Protein AF-0000000066205276 (afdb_homodimer)

Structure (mmCIF, N/CA/C/O backbone):
data_AF-0000000066205276-model_v1
#
loop_
_entity.id
_entity.type
_entity.pdbx_description
1 polymer 'Phosphoserine aminotransferase'
#
loop_
_atom_site.group_PDB
_atom_site.id
_atom_site.type_symbol
_atom_site.label_atom_id
_atom_site.label_alt_id
_atom_site.label_comp_id
_atom_site.label_asym_id
_atom_site.label_entity_id
_atom_site.label_seq_id
_atom_site.pdbx_PDB_ins_code
_atom_site.Cartn_x
_atom_site.Cartn_y
_atom_site.Cartn_z
_atom_site.occupancy
_atom_site.B_iso_or_equiv
_atom_site.auth_seq_id
_atom_site.auth_comp_id
_atom_site.auth_asym_id
_atom_site.auth_atom_id
_atom_site.pdbx_PDB_model_num
ATOM 1 N N . MET A 1 1 ? 10.164 32.031 -21.672 1 36.59 1 MET A N 1
ATOM 2 C CA . MET A 1 1 ? 10.883 31.281 -20.641 1 36.59 1 MET A CA 1
ATOM 3 C C . MET A 1 1 ? 11.023 32.094 -19.375 1 36.59 1 MET A C 1
ATOM 5 O O . MET A 1 1 ? 11.703 33.125 -19.359 1 36.59 1 MET A O 1
ATOM 9 N N . THR A 1 2 ? 9.969 32.406 -18.641 1 51.09 2 THR A N 1
ATOM 10 C CA . THR A 1 2 ? 9.945 33.438 -17.594 1 51.09 2 THR A CA 1
ATOM 11 C C . THR A 1 2 ? 11.141 33.25 -16.656 1 51.09 2 THR A C 1
ATOM 13 O O . THR A 1 2 ? 11.375 32.188 -16.125 1 51.09 2 THR A O 1
ATOM 16 N N . ASP A 1 3 ? 12.164 33.906 -16.734 1 73.56 3 ASP A N 1
ATOM 17 C CA . ASP A 1 3 ? 13.5 33.875 -16.156 1 73.56 3 ASP A CA 1
ATOM 18 C C . ASP A 1 3 ? 13.445 34.156 -14.648 1 73.56 3 ASP A C 1
ATOM 20 O O . ASP A 1 3 ? 13.141 35.281 -14.227 1 73.56 3 ASP A O 1
ATOM 24 N N . PHE A 1 4 ? 13.141 33.094 -13.82 1 89.44 4 PHE A N 1
ATOM 25 C CA . PHE A 1 4 ? 13.156 33.25 -12.375 1 89.44 4 PHE A CA 1
ATOM 26 C C . PHE A 1 4 ? 14.57 33.562 -11.883 1 89.44 4 PHE A C 1
ATOM 28 O O . PHE A 1 4 ? 15.547 33.094 -12.461 1 89.44 4 PHE A O 1
ATOM 35 N N . PRO A 1 5 ? 14.633 34.469 -10.922 1 94.56 5 PRO A N 1
ATOM 36 C CA . PRO A 1 5 ? 15.961 34.781 -10.367 1 94.56 5 PRO A CA 1
ATOM 37 C C . PRO A 1 5 ? 16.641 33.531 -9.781 1 94.56 5 PRO A C 1
ATOM 39 O O . PRO A 1 5 ? 15.977 32.625 -9.281 1 94.56 5 PRO A O 1
ATOM 42 N N . THR A 1 6 ? 17.969 33.562 -9.859 1 96.25 6 THR A N 1
ATOM 43 C CA . THR A 1 6 ? 18.766 32.562 -9.188 1 96.25 6 THR A CA 1
ATOM 44 C C . THR A 1 6 ? 19.047 32.938 -7.742 1 96.25 6 THR A C 1
ATOM 46 O O . THR A 1 6 ? 19.531 34.031 -7.473 1 96.25 6 THR A O 1
ATOM 49 N N . LEU A 1 7 ? 18.734 32.031 -6.832 1 97.12 7 LEU A N 1
ATOM 50 C CA . LEU A 1 7 ? 18.969 32.312 -5.418 1 97.12 7 LEU A CA 1
ATOM 51 C C . LEU A 1 7 ? 20.453 32.219 -5.094 1 97.12 7 LEU A C 1
ATOM 53 O O . LEU A 1 7 ? 21.172 31.391 -5.645 1 97.12 7 LEU A O 1
ATOM 57 N N . PRO A 1 8 ? 20.891 33.156 -4.191 1 97.06 8 PRO A N 1
ATOM 58 C CA . PRO A 1 8 ? 22.266 32.969 -3.682 1 97.06 8 PRO A CA 1
ATOM 59 C C . PRO A 1 8 ? 22.484 31.609 -3.057 1 97.06 8 PRO A C 1
ATOM 61 O O . PRO A 1 8 ? 21.594 31.062 -2.398 1 97.06 8 PRO A O 1
ATOM 64 N N . SER A 1 9 ? 23.672 31.078 -3.178 1 96.62 9 SER A N 1
ATOM 65 C CA . SER A 1 9 ? 24.016 29.734 -2.744 1 96.62 9 SER A CA 1
ATOM 66 C C . SER A 1 9 ? 23.797 29.562 -1.242 1 96.62 9 SER A C 1
ATOM 68 O O . SER A 1 9 ? 23.469 28.469 -0.773 1 96.62 9 SER A O 1
ATOM 70 N N . GLU A 1 10 ? 23.969 30.625 -0.507 1 96.94 10 GLU A N 1
ATOM 71 C CA . GLU A 1 10 ? 23.875 30.531 0.948 1 96.94 10 GLU A CA 1
ATOM 72 C C . GLU A 1 10 ? 22.453 30.281 1.395 1 96.94 10 GLU A C 1
ATOM 74 O O . GLU A 1 10 ? 22.203 29.875 2.537 1 96.94 10 GLU A O 1
ATOM 79 N N . PHE A 1 11 ? 21.484 30.469 0.483 1 97.12 11 PHE A N 1
ATOM 80 C CA . PHE A 1 11 ? 20.078 30.281 0.833 1 97.12 11 PHE A CA 1
ATOM 81 C C . PHE A 1 11 ? 19.547 28.984 0.261 1 97.12 11 PHE A C 1
ATOM 83 O O . PHE A 1 11 ? 18.359 28.672 0.404 1 97.12 11 PHE A O 1
ATOM 90 N N . ILE A 1 12 ? 20.422 28.219 -0.375 1 97.38 12 ILE A N 1
ATOM 91 C CA . ILE A 1 12 ? 20.016 26.922 -0.912 1 97.38 12 ILE A CA 1
ATOM 92 C C . ILE A 1 12 ? 20.109 25.859 0.179 1 97.38 12 ILE A C 1
ATOM 94 O O . ILE A 1 12 ? 21.188 25.594 0.704 1 97.38 12 ILE A O 1
ATOM 98 N N . PRO A 1 13 ? 18.984 25.234 0.521 1 98.06 13 PRO A N 1
ATOM 99 C CA . PRO A 1 13 ? 19 24.188 1.547 1 98.06 13 PRO A CA 1
ATOM 100 C C . PRO A 1 13 ? 19.828 22.969 1.131 1 98.06 13 PRO A C 1
ATOM 102 O O . PRO A 1 13 ? 20.031 22.734 -0.063 1 98.06 13 PRO A O 1
ATOM 105 N N . GLY A 1 14 ? 20.375 22.25 2.139 1 96.94 14 GLY A N 1
ATOM 106 C CA . GLY A 1 14 ? 21.031 20.984 1.846 1 96.94 14 GLY A CA 1
ATOM 107 C C . GLY A 1 14 ? 20.141 20 1.125 1 96.94 14 GLY A C 1
ATOM 108 O O . GLY A 1 14 ? 20.609 19.234 0.277 1 96.94 14 GLY A O 1
ATOM 109 N N . ASP A 1 15 ? 18.938 19.938 1.437 1 97.12 15 ASP A N 1
ATOM 110 C CA . ASP A 1 15 ? 17.859 19.219 0.779 1 97.12 15 ASP A CA 1
ATOM 111 C C . ASP A 1 15 ? 16.625 20.109 0.599 1 97.12 15 ASP A C 1
ATOM 113 O O . ASP A 1 15 ? 16.094 20.641 1.571 1 97.12 15 ASP A O 1
ATOM 117 N N . GLY A 1 16 ? 16.188 20.312 -0.624 1 97.5 16 GLY A N 1
ATOM 118 C CA . GLY A 1 16 ? 15.188 21.328 -0.957 1 97.5 16 GLY A CA 1
ATOM 119 C C . GLY A 1 16 ? 13.758 20.828 -0.805 1 97.5 16 GLY A C 1
ATOM 120 O O . GLY A 1 16 ? 12.812 21.531 -1.146 1 97.5 16 GLY A O 1
ATOM 121 N N . ARG A 1 17 ? 13.57 19.688 -0.241 1 98 17 ARG A N 1
ATOM 122 C CA . ARG A 1 17 ? 12.234 19.125 -0.116 1 98 17 ARG A CA 1
ATOM 123 C C . ARG A 1 17 ? 11.578 19.562 1.193 1 98 17 ARG A C 1
ATOM 125 O O . ARG A 1 17 ? 12.023 19.172 2.273 1 98 17 ARG A O 1
ATOM 132 N N . PHE A 1 18 ? 10.406 20.234 1.077 1 98.44 18 PHE A N 1
ATOM 133 C CA . PHE A 1 18 ? 9.688 20.75 2.236 1 98.44 18 PHE A CA 1
ATOM 134 C C . PHE A 1 18 ? 8.219 20.359 2.184 1 98.44 18 PHE A C 1
ATOM 136 O O . PHE A 1 18 ? 7.355 21.078 2.684 1 98.44 18 PHE A O 1
ATOM 143 N N . GLY A 1 19 ? 7.91 19.188 1.551 1 97.38 19 GLY A N 1
ATOM 144 C CA . GLY A 1 19 ? 6.539 18.719 1.408 1 97.38 19 GLY A CA 1
ATOM 145 C C . GLY A 1 19 ? 5.918 18.281 2.721 1 97.38 19 GLY A C 1
ATOM 146 O O . GLY A 1 19 ? 6.602 17.719 3.58 1 97.38 19 GLY A O 1
ATOM 147 N N . CYS A 1 20 ? 4.582 18.438 2.852 1 97.12 20 CYS A N 1
ATOM 148 C CA . CYS A 1 20 ? 3.846 18.125 4.07 1 97.12 20 CYS A CA 1
ATOM 149 C C . CYS A 1 20 ? 3.289 16.703 4.012 1 97.12 20 CYS A C 1
ATOM 151 O O . CYS A 1 20 ? 2.338 16.375 4.723 1 97.12 20 CYS A O 1
ATOM 153 N N . GLY A 1 21 ? 3.828 15.828 3.107 1 91.81 21 GLY A N 1
ATOM 154 C CA . GLY A 1 21 ? 3.432 14.438 2.967 1 91.81 21 GLY A CA 1
ATOM 155 C C . GLY A 1 21 ? 3.033 14.07 1.549 1 91.81 21 GLY A C 1
ATOM 156 O O . GLY A 1 21 ? 1.915 14.367 1.118 1 91.81 21 GLY A O 1
ATOM 157 N N . PRO A 1 22 ? 3.963 13.273 0.856 1 95.75 22 PRO A N 1
ATOM 158 C CA . PRO A 1 22 ? 5.199 12.672 1.363 1 95.75 22 PRO A CA 1
ATOM 159 C C . PRO A 1 22 ? 6.262 13.719 1.711 1 95.75 22 PRO A C 1
ATOM 161 O O . PRO A 1 22 ? 6.281 14.805 1.122 1 95.75 22 PRO A O 1
ATOM 164 N N . SER A 1 23 ? 7.059 13.414 2.721 1 97.19 23 SER A N 1
ATOM 165 C CA . SER A 1 23 ? 8.109 14.32 3.172 1 97.19 23 SER A CA 1
ATOM 166 C C . SER A 1 23 ? 9.492 13.82 2.748 1 97.19 23 SER A C 1
ATOM 168 O O . SER A 1 23 ? 9.617 12.719 2.211 1 97.19 23 SER A O 1
ATOM 170 N N . LYS A 1 24 ? 10.469 14.656 2.984 1 97.31 24 LYS A N 1
ATOM 171 C CA . LYS A 1 24 ? 11.859 14.336 2.682 1 97.31 24 LYS A CA 1
ATOM 172 C C . LYS A 1 24 ? 12.25 12.977 3.258 1 97.31 24 LYS A C 1
ATOM 174 O O . LYS A 1 24 ? 11.984 12.695 4.43 1 97.31 24 LYS A O 1
ATOM 179 N N . VAL A 1 25 ? 12.805 12.109 2.412 1 98.5 25 VAL A N 1
ATOM 180 C CA . VAL A 1 25 ? 13.344 10.812 2.807 1 98.5 25 VAL A CA 1
ATOM 181 C C . VAL A 1 25 ? 14.867 10.906 2.936 1 98.5 25 VAL A C 1
ATOM 183 O O . VAL A 1 25 ? 15.539 11.43 2.047 1 98.5 25 VAL A O 1
ATOM 186 N N . ARG A 1 26 ? 15.406 10.445 4.027 1 98.31 26 ARG A N 1
ATOM 187 C CA . ARG A 1 26 ? 16.844 10.516 4.258 1 98.31 26 ARG A CA 1
ATOM 188 C C . ARG A 1 26 ? 17.594 9.57 3.324 1 98.31 26 ARG A C 1
ATOM 190 O O . ARG A 1 26 ? 17.078 8.516 2.947 1 98.31 26 ARG A O 1
ATOM 197 N N . PRO A 1 27 ? 18.828 9.977 2.961 1 98.12 27 PRO A N 1
ATOM 198 C CA . PRO A 1 27 ? 19.625 9.07 2.125 1 98.12 27 PRO A CA 1
ATOM 199 C C . PRO A 1 27 ? 19.812 7.699 2.766 1 98.12 27 PRO A C 1
ATOM 201 O O . PRO A 1 27 ? 19.906 6.691 2.061 1 98.12 27 PRO A O 1
ATOM 204 N N . GLU A 1 28 ? 19.906 7.68 4.125 1 98.69 28 GLU A N 1
ATOM 205 C CA . GLU A 1 28 ? 20.125 6.43 4.848 1 98.69 28 GLU A CA 1
ATOM 206 C C . GLU A 1 28 ? 18.938 5.484 4.688 1 98.69 28 GLU A C 1
ATOM 208 O O . GLU A 1 28 ? 19.094 4.262 4.703 1 98.69 2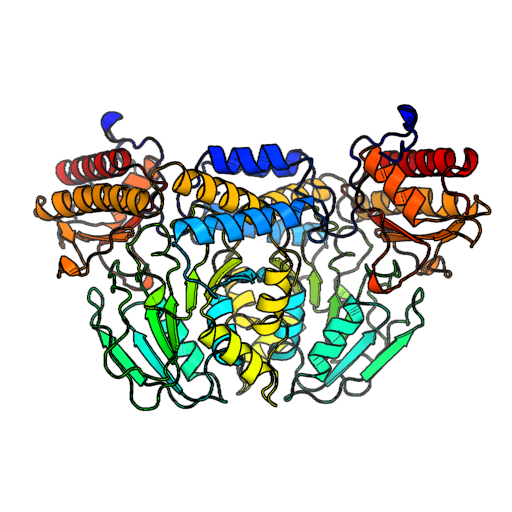8 GLU A O 1
ATOM 213 N N . GLN A 1 29 ? 17.75 5.988 4.547 1 98.81 29 GLN A N 1
ATOM 214 C CA . GLN A 1 29 ? 16.562 5.156 4.324 1 98.81 29 GLN A CA 1
ATOM 215 C C . GLN A 1 29 ? 16.578 4.535 2.932 1 98.81 29 GLN A C 1
ATOM 217 O O . GLN A 1 29 ? 16.125 3.404 2.744 1 98.81 29 GLN A O 1
ATOM 222 N N . ILE A 1 30 ? 17.078 5.309 1.901 1 98.81 30 ILE A N 1
ATOM 223 C CA . ILE A 1 30 ? 17.25 4.766 0.56 1 98.81 30 ILE A CA 1
ATOM 224 C C . ILE A 1 30 ? 18.312 3.672 0.588 1 98.81 30 ILE A C 1
ATOM 226 O O . ILE A 1 30 ? 18.156 2.619 -0.032 1 98.81 30 ILE A O 1
ATOM 230 N N . GLN A 1 31 ? 19.375 3.928 1.34 1 98.81 31 GLN A N 1
ATOM 231 C CA . GLN A 1 31 ? 20.438 2.926 1.481 1 98.81 31 GLN A CA 1
ATOM 232 C C . GLN A 1 31 ? 19.891 1.65 2.123 1 98.81 31 GLN A C 1
ATOM 234 O O . GLN A 1 31 ? 20.344 0.549 1.8 1 98.81 31 GLN A O 1
ATOM 239 N N . ALA A 1 32 ? 18.969 1.781 3.037 1 98.88 32 ALA A N 1
ATOM 240 C CA . ALA A 1 32 ? 18.344 0.613 3.66 1 98.88 32 ALA A CA 1
ATOM 241 C C . ALA A 1 32 ? 17.672 -0.274 2.617 1 98.88 32 ALA A C 1
ATOM 243 O O . ALA A 1 32 ? 17.703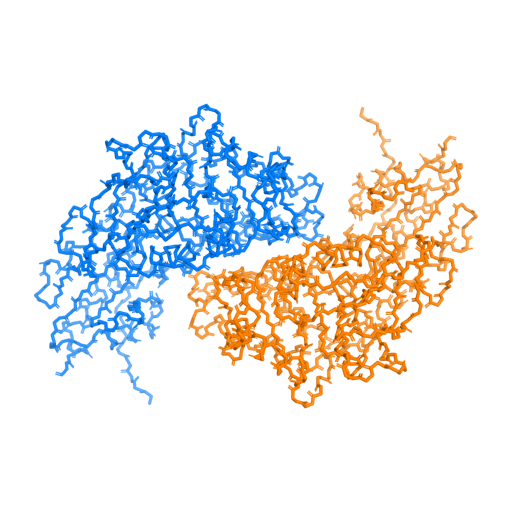 -1.502 2.732 1 98.88 32 ALA A O 1
ATOM 244 N N . ILE A 1 33 ? 17.062 0.339 1.602 1 98.81 33 ILE A N 1
ATOM 245 C CA . ILE A 1 33 ? 16.469 -0.414 0.507 1 98.81 33 ILE A CA 1
ATOM 246 C C . ILE A 1 33 ? 17.547 -1.158 -0.267 1 98.81 33 ILE A C 1
ATOM 248 O O . ILE A 1 33 ? 17.406 -2.348 -0.558 1 98.81 33 ILE A O 1
ATOM 252 N N . VAL A 1 34 ? 18.641 -0.46 -0.574 1 98.75 34 VAL A N 1
ATOM 253 C CA . VAL A 1 34 ? 19.734 -1.057 -1.315 1 98.75 34 VAL A CA 1
ATOM 254 C C . VAL A 1 34 ? 20.328 -2.225 -0.523 1 98.75 34 VAL A C 1
ATOM 256 O O . VAL A 1 34 ? 20.547 -3.307 -1.073 1 98.75 34 VAL A O 1
ATOM 259 N N . ASP A 1 35 ? 20.484 -2.018 0.792 1 98.5 35 ASP A N 1
ATOM 260 C CA . ASP A 1 35 ? 21.062 -3.037 1.659 1 98.5 35 ASP A CA 1
ATOM 261 C C . ASP A 1 35 ? 20.156 -4.266 1.746 1 98.5 35 ASP A C 1
ATOM 263 O O . ASP A 1 35 ? 20.641 -5.391 1.894 1 98.5 35 ASP A O 1
ATOM 267 N N . GLY A 1 36 ? 18.875 -4.062 1.726 1 98 36 GLY A N 1
ATOM 268 C CA . GLY A 1 36 ? 17.922 -5.152 1.829 1 98 36 GLY A CA 1
ATOM 269 C C . GLY A 1 36 ? 17.531 -5.727 0.482 1 98 36 GLY A C 1
ATOM 270 O O . GLY A 1 36 ? 16.656 -6.605 0.405 1 98 36 GLY A O 1
ATOM 271 N N . SER A 1 37 ? 18.109 -5.273 -0.639 1 96.94 37 SER A N 1
ATOM 272 C CA . SER A 1 37 ? 17.656 -5.562 -1.996 1 96.94 37 SER A CA 1
ATOM 273 C C . SER A 1 37 ? 17.875 -7.031 -2.348 1 96.94 37 SER A C 1
ATOM 275 O O . SER A 1 37 ? 17.156 -7.59 -3.184 1 96.94 37 SER A O 1
ATOM 277 N N . ALA A 1 38 ? 18.797 -7.742 -1.667 1 91.12 38 ALA A N 1
ATOM 278 C CA . ALA A 1 38 ? 19.125 -9.117 -2.049 1 91.12 38 ALA A CA 1
ATOM 279 C C . ALA A 1 38 ? 18.562 -10.109 -1.045 1 91.12 38 ALA A C 1
ATOM 281 O O . ALA A 1 38 ? 18.422 -11.305 -1.348 1 91.12 38 ALA A O 1
ATOM 282 N N . SER A 1 39 ? 18.156 -9.602 0.123 1 93.12 39 SER A N 1
ATOM 283 C CA . SER A 1 39 ? 17.812 -10.547 1.18 1 93.12 39 SER A CA 1
ATOM 284 C C . SER A 1 39 ? 16.391 -10.328 1.686 1 93.12 39 SER A C 1
ATOM 286 O O . SER A 1 39 ? 15.828 -11.195 2.354 1 93.12 39 SER A O 1
ATOM 288 N N . VAL A 1 40 ? 15.82 -9.195 1.401 1 97.5 40 VAL A N 1
ATOM 289 C CA . VAL A 1 40 ? 14.508 -8.875 1.953 1 97.5 40 VAL A CA 1
ATOM 290 C C . VAL A 1 40 ? 13.523 -8.594 0.819 1 97.5 40 VAL A C 1
ATOM 292 O O . VAL A 1 40 ? 12.539 -9.312 0.655 1 97.5 40 VAL A O 1
ATOM 295 N N . ILE A 1 41 ? 13.867 -7.641 -0.056 1 97.81 41 ILE A N 1
ATOM 296 C CA . ILE A 1 41 ? 12.992 -7.289 -1.171 1 97.81 41 ILE A CA 1
ATOM 297 C C . ILE A 1 41 ? 12.914 -8.461 -2.15 1 97.81 41 ILE A C 1
ATOM 299 O O . ILE A 1 41 ? 13.938 -9.062 -2.488 1 97.81 41 ILE A O 1
ATOM 303 N N . GLY A 1 42 ? 11.695 -8.797 -2.561 1 95.88 42 GLY A N 1
ATOM 304 C CA . GLY A 1 42 ? 11.523 -9.867 -3.523 1 95.88 42 GLY A CA 1
ATOM 305 C C . GLY A 1 42 ? 11.438 -11.242 -2.879 1 95.88 42 GLY A C 1
ATOM 306 O O . GLY A 1 42 ? 11.477 -12.258 -3.57 1 95.88 42 GLY A O 1
ATOM 307 N N . THR A 1 43 ? 11.398 -11.289 -1.548 1 95.38 43 THR A N 1
ATOM 308 C CA . THR A 1 43 ? 11.195 -12.539 -0.823 1 95.38 43 THR A CA 1
ATOM 309 C C . THR A 1 43 ? 9.812 -12.57 -0.178 1 95.38 43 THR A C 1
ATOM 311 O O . THR A 1 43 ? 9.109 -11.562 -0.16 1 95.38 43 THR A O 1
ATOM 314 N N . SER A 1 44 ? 9.477 -13.719 0.317 1 94.44 44 SER A N 1
ATOM 315 C CA . SER A 1 44 ? 8.148 -13.898 0.905 1 94.44 44 SER A CA 1
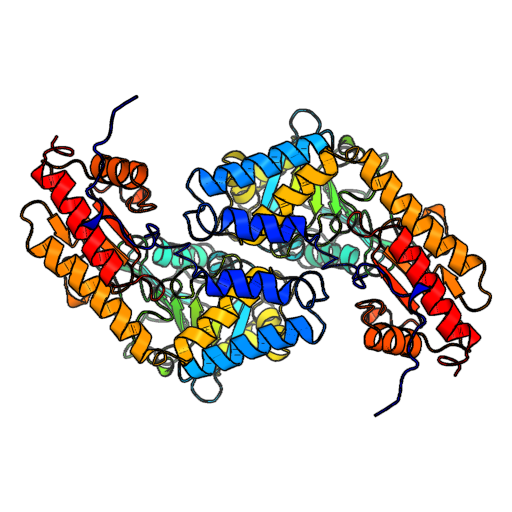ATOM 316 C C . SER A 1 44 ? 7.984 -13.055 2.164 1 94.44 44 SER A C 1
ATOM 318 O O . SER A 1 44 ? 8.82 -13.102 3.068 1 94.44 44 SER A O 1
ATOM 320 N N . HIS A 1 45 ? 6.828 -12.352 2.264 1 93.88 45 HIS A N 1
ATOM 321 C CA . HIS A 1 45 ? 6.527 -11.555 3.449 1 93.88 45 HIS A CA 1
ATOM 322 C C . HIS A 1 45 ? 6.047 -12.438 4.598 1 93.88 45 HIS A C 1
ATOM 324 O O . HIS A 1 45 ? 5.781 -11.945 5.695 1 93.88 45 HIS A O 1
ATOM 330 N N . ARG A 1 46 ? 5.992 -13.781 4.32 1 94.25 46 ARG A N 1
ATOM 331 C CA . ARG A 1 46 ? 5.605 -14.75 5.34 1 94.25 46 ARG A CA 1
ATOM 332 C C . ARG A 1 46 ? 6.832 -15.43 5.945 1 94.25 46 ARG A C 1
ATOM 334 O O . ARG A 1 46 ? 6.703 -16.328 6.77 1 94.25 46 ARG A O 1
ATOM 341 N N . GLN A 1 47 ? 7.945 -15.055 5.5 1 93.69 47 GLN A N 1
ATOM 342 C CA . GLN A 1 47 ? 9.195 -15.656 5.965 1 93.69 47 GLN A CA 1
ATOM 343 C C . GLN A 1 47 ? 9.961 -14.695 6.867 1 93.69 47 GLN A C 1
ATOM 345 O O . GLN A 1 47 ? 9.68 -13.492 6.891 1 93.69 47 GLN A O 1
ATOM 350 N N . PRO A 1 48 ? 10.93 -15.18 7.59 1 94.88 48 PRO A N 1
ATOM 351 C CA . PRO A 1 48 ? 11.578 -14.422 8.656 1 94.88 48 PRO A CA 1
ATOM 352 C C . PRO A 1 48 ? 12.164 -13.102 8.172 1 94.88 48 PRO A C 1
ATOM 354 O O . PRO A 1 48 ? 12.109 -12.094 8.883 1 94.88 48 PRO A O 1
ATOM 357 N N . ALA A 1 49 ? 12.664 -13.062 7 1 95.38 49 ALA A N 1
ATOM 358 C CA . ALA A 1 49 ? 13.344 -11.852 6.547 1 95.38 49 ALA A CA 1
ATOM 359 C C . ALA A 1 49 ? 12.414 -10.641 6.633 1 95.38 49 ALA A C 1
ATOM 361 O O . ALA A 1 49 ? 12.781 -9.609 7.207 1 95.38 49 ALA A O 1
ATOM 362 N N . VAL A 1 50 ? 11.234 -10.727 6.102 1 97.81 50 VAL A N 1
ATOM 363 C CA . VAL A 1 50 ? 10.297 -9.609 6.125 1 97.81 50 VAL A CA 1
ATOM 364 C C . VAL A 1 50 ? 9.609 -9.539 7.488 1 97.81 50 VAL A C 1
ATOM 366 O O . VAL A 1 50 ? 9.406 -8.453 8.031 1 97.81 50 VAL A O 1
ATOM 369 N N . LYS A 1 51 ? 9.273 -10.695 8.102 1 98.38 51 LYS A N 1
ATOM 370 C CA . LYS A 1 51 ? 8.656 -10.719 9.422 1 98.38 51 LYS A CA 1
ATOM 371 C C . LYS A 1 51 ? 9.531 -10 10.453 1 98.38 51 LYS A C 1
ATOM 373 O O . LYS A 1 51 ? 9.023 -9.297 11.32 1 98.38 51 LYS A O 1
ATOM 378 N N . ASN A 1 52 ? 10.844 -10.227 10.312 1 98.62 52 ASN A N 1
ATOM 379 C CA . ASN A 1 52 ? 11.766 -9.594 11.25 1 98.62 52 ASN A CA 1
ATOM 380 C C . ASN A 1 52 ? 11.75 -8.078 11.117 1 98.62 52 ASN A C 1
ATOM 382 O O . ASN A 1 52 ? 11.922 -7.355 12.102 1 98.62 52 ASN A O 1
ATOM 386 N N . VAL A 1 53 ? 11.555 -7.578 9.898 1 98.81 53 VAL A N 1
ATOM 387 C CA . VAL A 1 53 ? 11.461 -6.141 9.68 1 98.81 53 VAL A CA 1
ATOM 388 C C . VAL A 1 53 ? 10.203 -5.598 10.352 1 98.81 53 VAL A C 1
ATOM 390 O O . VAL A 1 53 ? 10.25 -4.582 11.047 1 98.81 53 VAL A O 1
ATOM 393 N N . VAL A 1 54 ? 9.07 -6.27 10.195 1 98.88 54 VAL A N 1
ATOM 394 C CA . VAL A 1 54 ? 7.812 -5.859 10.812 1 98.88 54 VAL A CA 1
ATOM 395 C C . VAL A 1 54 ? 7.949 -5.887 12.328 1 98.88 54 VAL A C 1
ATOM 397 O O . VAL A 1 54 ? 7.527 -4.949 13.016 1 98.88 54 VAL A O 1
ATOM 400 N N . GLY A 1 55 ? 8.531 -6.973 12.836 1 98.94 55 GLY A N 1
ATOM 401 C CA . GLY A 1 55 ? 8.773 -7.059 14.266 1 98.94 55 GLY A CA 1
ATOM 402 C C . GLY A 1 55 ? 9.625 -5.918 14.797 1 98.94 55 GLY A C 1
ATOM 403 O O . GLY A 1 55 ? 9.312 -5.34 15.836 1 98.94 55 GLY A O 1
ATOM 404 N N . SER A 1 56 ? 10.68 -5.633 14.062 1 98.88 56 SER A N 1
ATOM 405 C CA . SER A 1 56 ? 11.562 -4.535 14.43 1 98.88 56 SER A CA 1
ATOM 406 C C . SER A 1 56 ? 10.812 -3.207 14.469 1 98.88 56 SER A C 1
ATOM 408 O O . SER A 1 56 ? 11.023 -2.4 15.383 1 98.88 56 SER A O 1
ATOM 410 N N . ILE A 1 57 ? 9.969 -2.959 13.523 1 98.94 57 ILE A N 1
ATOM 411 C CA . ILE A 1 57 ? 9.172 -1.737 13.461 1 98.94 57 ILE A CA 1
ATOM 412 C C . ILE A 1 57 ? 8.25 -1.663 14.68 1 98.94 57 ILE A C 1
ATOM 414 O O . ILE A 1 57 ? 8.172 -0.628 15.344 1 98.94 57 ILE A O 1
ATOM 418 N N . ARG A 1 58 ? 7.551 -2.752 14.977 1 98.94 58 ARG A N 1
ATOM 419 C CA . ARG A 1 58 ? 6.629 -2.773 16.109 1 98.94 58 ARG A CA 1
ATOM 420 C C . ARG A 1 58 ? 7.367 -2.508 17.422 1 98.94 58 ARG A C 1
ATOM 422 O O . ARG A 1 58 ? 6.91 -1.714 18.234 1 98.94 58 ARG A O 1
ATOM 429 N N . GLU A 1 59 ? 8.484 -3.121 17.609 1 98.88 59 GLU A N 1
ATOM 430 C CA . GLU A 1 59 ? 9.289 -2.918 18.812 1 98.88 59 GLU A CA 1
ATOM 431 C C . GLU A 1 59 ? 9.812 -1.486 18.891 1 98.88 59 GLU A C 1
ATOM 433 O O . GLU A 1 59 ? 9.75 -0.853 19.953 1 98.88 59 GLU A O 1
ATOM 438 N N . GLY A 1 60 ? 10.352 -1.044 17.797 1 98.94 60 GLY A N 1
ATOM 439 C CA . GLY A 1 60 ? 10.891 0.306 17.75 1 98.94 60 GLY A CA 1
ATOM 440 C C . GLY A 1 60 ? 9.852 1.373 18.047 1 98.94 60 GLY A C 1
ATOM 441 O O . GLY A 1 60 ? 10.133 2.344 18.75 1 98.94 60 GLY A O 1
ATOM 442 N N . LEU A 1 61 ? 8.695 1.249 17.453 1 98.94 61 LEU A N 1
ATOM 443 C CA . LEU A 1 61 ? 7.621 2.201 17.703 1 98.94 61 LEU A CA 1
ATOM 444 C C . LEU A 1 61 ? 7.145 2.117 19.141 1 98.94 61 LEU A C 1
ATOM 446 O O . LEU A 1 61 ? 6.754 3.129 19.734 1 98.94 61 LEU A O 1
ATOM 450 N N . SER A 1 62 ? 7.098 0.885 19.688 1 98.88 62 SER A N 1
ATOM 451 C CA . SER A 1 62 ? 6.766 0.729 21.094 1 98.88 62 SER A CA 1
ATOM 452 C C . SER A 1 62 ? 7.723 1.521 21.984 1 98.88 62 SER A C 1
ATOM 454 O O . SER A 1 62 ? 7.301 2.17 22.938 1 98.88 62 SER A O 1
ATOM 456 N N . ASP A 1 63 ? 8.961 1.442 21.656 1 98.81 63 ASP A N 1
ATOM 457 C CA . ASP A 1 63 ? 9.969 2.197 22.391 1 98.81 63 ASP A CA 1
ATOM 458 C C . ASP A 1 63 ? 9.789 3.699 22.188 1 98.81 63 ASP A C 1
ATOM 460 O O . ASP A 1 63 ? 9.797 4.469 23.156 1 98.81 63 ASP A O 1
ATOM 464 N N . LEU A 1 64 ? 9.594 4.113 20.953 1 98.94 64 LEU A N 1
ATOM 465 C CA . LEU A 1 64 ? 9.5 5.527 20.609 1 98.94 64 LEU A CA 1
ATOM 466 C C . LEU A 1 64 ? 8.367 6.203 21.359 1 98.94 64 LEU A C 1
ATOM 468 O O . LEU A 1 64 ? 8.516 7.328 21.844 1 98.94 64 LEU A O 1
ATOM 472 N N . PHE A 1 65 ? 7.203 5.496 21.484 1 98.88 65 PHE A N 1
ATOM 473 C CA . PHE A 1 65 ? 6 6.094 22.062 1 98.88 65 PHE A CA 1
ATOM 474 C C . PHE A 1 65 ? 5.844 5.695 23.531 1 98.88 65 PHE A C 1
ATOM 476 O O . PHE A 1 65 ? 4.824 6 24.156 1 98.88 65 PHE A O 1
ATOM 483 N N . SER A 1 66 ? 6.863 5.004 24.109 1 98.44 66 SER A N 1
ATOM 484 C CA . SER A 1 66 ? 6.719 4.484 25.453 1 98.44 66 SER A CA 1
ATOM 485 C C . SER A 1 66 ? 5.348 3.846 25.656 1 98.44 66 SER A C 1
ATOM 487 O O . SER A 1 66 ? 4.613 4.219 26.578 1 98.44 66 SER A O 1
ATOM 489 N N . LEU A 1 67 ? 5.16 2.902 24.828 1 98.38 67 LEU A N 1
ATOM 490 C CA . LEU A 1 67 ? 3.838 2.285 24.781 1 98.38 67 LEU A CA 1
ATOM 491 C C . LEU A 1 67 ? 3.467 1.693 26.141 1 98.38 67 LEU A C 1
ATOM 493 O O . LEU A 1 67 ? 4.262 0.969 26.75 1 98.38 67 LEU A O 1
ATOM 497 N N . PRO A 1 68 ? 2.281 1.994 26.688 1 98.19 68 PRO A N 1
ATOM 498 C CA . PRO A 1 68 ? 1.842 1.41 27.953 1 98.19 68 PRO A CA 1
ATOM 499 C C . PRO A 1 68 ? 1.631 -0.099 27.859 1 98.19 68 PRO A C 1
ATOM 501 O O . PRO A 1 68 ? 1.474 -0.643 26.766 1 98.19 68 PRO A O 1
ATOM 504 N N . GLU A 1 69 ? 1.593 -0.746 29.016 1 97.81 69 GLU A N 1
ATOM 505 C CA . GLU A 1 69 ? 1.327 -2.182 29.062 1 97.81 69 GLU A CA 1
ATOM 506 C C . GLU A 1 69 ? -0.011 -2.518 28.406 1 97.81 69 GLU A C 1
ATOM 508 O O . GLU A 1 69 ? -1.004 -1.818 28.625 1 97.81 69 GLU A O 1
ATOM 513 N N . GLY A 1 70 ? -0.008 -3.5 27.625 1 98.44 70 GLY A N 1
ATOM 514 C CA . GLY A 1 70 ? -1.228 -3.986 27 1 98.44 70 GLY A CA 1
ATOM 515 C C . GLY A 1 70 ? -1.486 -3.369 25.641 1 98.44 70 GLY A C 1
ATOM 516 O O . GLY A 1 70 ? -2.27 -3.902 24.859 1 98.44 70 GLY A O 1
ATOM 517 N N . TYR A 1 71 ? -0.86 -2.191 25.438 1 98.81 71 TYR A N 1
ATOM 518 C CA . TYR A 1 71 ? -0.994 -1.599 24.109 1 98.81 71 TYR A CA 1
ATOM 519 C C . TYR A 1 71 ? -0.245 -2.42 23.062 1 98.81 71 TYR A C 1
ATOM 521 O O . TYR A 1 71 ? 0.765 -3.057 23.375 1 98.81 71 TYR A O 1
ATOM 529 N N . GLU A 1 72 ? -0.74 -2.443 21.797 1 98.88 72 GLU A N 1
ATOM 530 C CA . GLU A 1 72 ? -0.098 -3.123 20.672 1 98.88 72 GLU A CA 1
ATOM 531 C C . GLU A 1 72 ? 0.05 -2.189 19.469 1 98.88 72 GLU A C 1
ATOM 533 O O . GLU A 1 72 ? -0.784 -1.309 19.266 1 98.88 72 GLU A O 1
ATOM 538 N N . ILE A 1 73 ? 1.142 -2.322 18.781 1 98.94 73 ILE A N 1
ATOM 539 C CA . ILE A 1 73 ? 1.285 -1.683 17.469 1 98.94 73 ILE A CA 1
ATOM 540 C C . ILE A 1 73 ? 0.682 -2.574 16.391 1 98.94 73 ILE A C 1
ATOM 542 O O . ILE A 1 73 ? 1.15 -3.691 16.172 1 98.94 73 ILE A O 1
ATOM 546 N N . ILE A 1 74 ? -0.341 -2.078 15.711 1 98.94 74 ILE A N 1
ATOM 547 C CA . ILE A 1 74 ? -1.031 -2.791 14.641 1 98.94 74 ILE A CA 1
ATOM 548 C C . ILE A 1 74 ? -0.789 -2.082 13.312 1 98.94 74 ILE A C 1
ATOM 550 O O . ILE A 1 74 ? -0.753 -0.85 13.258 1 98.94 74 ILE A O 1
ATOM 554 N N . LEU A 1 75 ? -0.539 -2.824 12.266 1 98.88 75 LEU A N 1
ATOM 555 C CA . LEU A 1 75 ? -0.342 -2.188 10.969 1 98.88 75 LEU A CA 1
ATOM 556 C C . LEU A 1 75 ? -1.089 -2.941 9.875 1 98.88 75 LEU A C 1
ATOM 558 O O . LEU A 1 75 ? -1.34 -4.141 10 1 98.88 75 LEU A O 1
ATOM 562 N N . SER A 1 76 ? -1.458 -2.27 8.852 1 98.75 76 SER A N 1
ATOM 563 C CA . SER A 1 76 ? -2.104 -2.834 7.676 1 98.75 76 SER A CA 1
ATOM 564 C C . SER A 1 76 ? -1.932 -1.924 6.461 1 98.75 76 SER A C 1
ATOM 566 O O . SER A 1 76 ? -1.173 -0.953 6.512 1 98.75 76 SER A O 1
ATOM 568 N N . LEU A 1 77 ? -2.537 -2.258 5.332 1 98.75 77 LEU A N 1
ATOM 569 C CA . LEU A 1 77 ? -2.332 -1.581 4.059 1 98.75 77 LEU A CA 1
ATOM 570 C C . LEU A 1 77 ? -3.426 -0.55 3.807 1 98.75 77 LEU A C 1
ATOM 572 O O . LEU A 1 77 ? -4.469 -0.574 4.465 1 98.75 77 LEU A O 1
ATOM 576 N N . GLY A 1 78 ? -3.133 0.389 2.9 1 98.5 78 GLY A N 1
ATOM 577 C CA . GLY A 1 78 ? -4.168 1.272 2.383 1 98.5 78 GLY A CA 1
ATOM 578 C C . GLY A 1 78 ? -4.031 2.701 2.873 1 98.5 78 GLY A C 1
ATOM 579 O O . GLY A 1 78 ? -4.676 3.609 2.342 1 98.5 78 GLY A O 1
ATOM 580 N N . GLY A 1 79 ? -3.182 2.914 3.926 1 98.38 79 GLY A N 1
ATOM 581 C CA . GLY A 1 79 ? -3.02 4.258 4.461 1 98.38 79 GLY A CA 1
ATOM 582 C C . GLY A 1 79 ? -4.137 4.664 5.398 1 98.38 79 GLY A C 1
ATOM 583 O O . GLY A 1 79 ? -5.082 3.902 5.617 1 98.38 79 GLY A O 1
ATOM 584 N N . ALA A 1 80 ? -4.016 5.859 5.922 1 97.75 80 ALA A N 1
ATOM 585 C CA . ALA A 1 80 ? -5.008 6.359 6.871 1 97.75 80 ALA A CA 1
ATOM 586 C C . ALA A 1 80 ? -6.391 6.434 6.227 1 97.75 80 ALA A C 1
ATOM 588 O O . ALA A 1 80 ? -7.406 6.242 6.902 1 97.75 80 ALA A O 1
ATOM 589 N N . THR A 1 81 ? -6.43 6.668 4.93 1 97.56 81 THR A N 1
ATOM 590 C CA . THR A 1 81 ? -7.699 6.695 4.215 1 97.56 81 THR A CA 1
ATOM 591 C C . THR A 1 81 ? -8.438 5.367 4.371 1 97.56 81 THR A C 1
ATOM 593 O O . THR A 1 81 ? -9.648 5.344 4.598 1 97.56 81 THR A O 1
ATOM 596 N N . ALA A 1 82 ? -7.727 4.242 4.246 1 98.75 82 ALA A N 1
ATOM 597 C CA . ALA A 1 82 ? -8.32 2.93 4.48 1 98.75 82 ALA A CA 1
ATOM 598 C C . ALA A 1 82 ? -8.711 2.758 5.949 1 98.75 82 ALA A C 1
ATOM 600 O O . ALA A 1 82 ? -9.727 2.137 6.258 1 98.75 82 ALA A O 1
ATOM 601 N N . PHE A 1 83 ? -7.926 3.314 6.859 1 98.81 83 PHE A N 1
ATOM 602 C CA . PHE A 1 83 ? -8.18 3.145 8.281 1 98.81 83 PHE A CA 1
ATOM 603 C C . PHE A 1 83 ? -9.508 3.789 8.68 1 98.81 83 PHE A C 1
ATOM 605 O O . PHE A 1 83 ? -10.227 3.268 9.523 1 98.81 83 PHE A O 1
ATOM 612 N N . TRP A 1 84 ? -9.828 4.969 8.109 1 98.88 84 TRP A N 1
ATOM 613 C CA . TRP A 1 84 ? -11.086 5.629 8.43 1 98.88 84 TRP A CA 1
ATOM 614 C C . TRP A 1 84 ? -12.273 4.715 8.133 1 98.88 84 TRP A C 1
ATOM 616 O O . TRP A 1 84 ? -13.18 4.582 8.953 1 98.88 84 TRP A O 1
ATOM 626 N N . ASP A 1 85 ? -12.242 4.062 7 1 98.81 85 ASP A N 1
ATOM 627 C CA . ASP A 1 85 ? -13.297 3.109 6.672 1 98.81 85 ASP A CA 1
ATOM 628 C C . ASP A 1 85 ? -13.266 1.906 7.613 1 98.81 85 ASP A C 1
ATOM 630 O O . ASP A 1 85 ? -14.305 1.448 8.086 1 98.81 85 ASP A O 1
ATOM 634 N N . ALA A 1 86 ? -12.062 1.378 7.863 1 98.88 86 ALA A N 1
ATOM 635 C CA . ALA A 1 86 ? -11.93 0.244 8.773 1 98.88 86 ALA A CA 1
ATOM 636 C C . ALA A 1 86 ? -12.508 0.571 10.148 1 98.88 86 ALA A C 1
ATOM 638 O O . ALA A 1 86 ? -13.156 -0.271 10.773 1 98.88 86 ALA A O 1
ATOM 639 N N . ALA A 1 87 ? -12.281 1.802 10.602 1 98.94 87 ALA A N 1
ATOM 640 C CA . ALA A 1 87 ? -12.75 2.23 11.914 1 98.94 87 ALA A CA 1
ATOM 641 C C . ALA A 1 87 ? -14.273 2.314 11.953 1 98.94 87 ALA A C 1
ATOM 643 O O . ALA A 1 87 ? -14.891 2.025 12.984 1 98.94 87 ALA A O 1
ATOM 644 N N . THR A 1 88 ? -14.906 2.729 10.852 1 98.81 88 THR A N 1
ATOM 645 C CA . THR A 1 88 ? -16.359 2.773 10.812 1 98.81 88 THR A CA 1
ATOM 646 C C . THR A 1 88 ? -16.953 1.374 10.953 1 98.81 88 THR A C 1
ATOM 648 O O . THR A 1 88 ? -17.984 1.188 11.609 1 98.81 88 THR A O 1
ATOM 651 N N . PHE A 1 89 ? -16.266 0.364 10.422 1 98.81 89 PHE A N 1
ATOM 652 C CA . PHE A 1 89 ? -16.766 -1.006 10.438 1 98.81 89 PHE A CA 1
ATOM 653 C C . PHE A 1 89 ? -16.391 -1.706 11.742 1 98.81 89 PHE A C 1
ATOM 655 O O . PHE A 1 89 ? -17.125 -2.586 12.203 1 98.81 89 PHE A O 1
ATOM 662 N N . GLY A 1 90 ? -15.258 -1.301 12.273 1 98.88 90 GLY A N 1
ATOM 663 C CA . GLY A 1 90 ? -14.727 -2.234 13.25 1 98.88 90 GLY A CA 1
ATOM 664 C C . GLY A 1 90 ? -14.367 -1.577 14.57 1 98.88 90 GLY A C 1
ATOM 665 O O . GLY A 1 90 ? -13.945 -2.252 15.508 1 98.88 90 GLY A O 1
ATOM 666 N N . LEU A 1 91 ? -14.539 -0.257 14.727 1 98.94 91 LEU A N 1
ATOM 667 C CA . LEU A 1 91 ? -14.156 0.434 15.953 1 98.94 91 LEU A CA 1
ATOM 668 C C . LEU A 1 91 ? -15.367 1.128 16.578 1 98.94 91 LEU A C 1
ATOM 670 O O . LEU A 1 91 ? -15.555 1.073 17.797 1 98.94 91 LEU A O 1
ATOM 674 N N . ILE A 1 92 ? -16.156 1.847 15.773 1 98.94 92 ILE A N 1
ATOM 675 C CA . ILE A 1 92 ? -17.344 2.547 16.234 1 98.94 92 ILE A CA 1
ATOM 676 C C . ILE A 1 92 ? -18.5 1.554 16.406 1 98.94 92 ILE A C 1
ATOM 678 O O . ILE A 1 92 ? -18.891 0.884 15.461 1 98.94 92 ILE A O 1
ATOM 682 N N . GLU A 1 93 ? -19.016 1.433 17.562 1 98.5 93 GLU A N 1
ATOM 683 C CA . GLU A 1 93 ? -20.141 0.52 17.797 1 98.5 93 GLU A CA 1
ATOM 684 C C . GLU A 1 93 ? -21.453 1.122 17.312 1 98.5 93 GLU A C 1
ATOM 686 O O . GLU A 1 93 ? -22.203 0.48 16.578 1 98.5 93 GLU A O 1
ATOM 691 N N . LYS A 1 94 ? -21.75 2.424 17.797 1 98.44 94 LYS A N 1
ATOM 692 C CA . LYS A 1 94 ? -23.047 3.012 17.469 1 98.44 94 LYS A CA 1
ATOM 693 C C . LYS A 1 94 ? -22.891 4.457 17 1 98.44 94 LYS A C 1
ATOM 695 O O . LYS A 1 94 ? -23.484 4.859 15.992 1 98.44 94 LYS A O 1
ATOM 700 N N . LYS A 1 95 ? -22.172 5.246 17.766 1 98.69 95 LYS A N 1
ATOM 701 C CA . LYS A 1 95 ? -22.109 6.684 17.516 1 98.69 95 LYS A CA 1
ATOM 702 C C . LYS A 1 95 ? -20.703 7.227 17.781 1 98.69 95 LYS A C 1
ATOM 704 O O . LYS A 1 95 ? -20.031 6.793 18.734 1 98.69 95 LYS A O 1
ATOM 709 N N . SER A 1 96 ? -20.312 8.156 16.938 1 98.88 96 SER A N 1
ATOM 710 C CA . SER A 1 96 ? -19.016 8.805 17.141 1 98.88 96 SER A CA 1
ATOM 711 C C . SER A 1 96 ? -19.188 10.312 17.328 1 98.88 96 SER A C 1
ATOM 713 O O . SER A 1 96 ? -20.234 10.867 17.016 1 98.88 96 SER A O 1
ATOM 715 N N . GLY A 1 97 ? -18.281 10.953 17.938 1 98.88 97 GLY A N 1
ATOM 716 C CA . GLY A 1 97 ? -18.078 12.391 18.016 1 98.88 97 GLY A CA 1
ATOM 717 C C . GLY A 1 97 ? -16.75 12.828 17.406 1 98.88 97 GLY A C 1
ATOM 718 O O . GLY A 1 97 ? -15.727 12.172 17.594 1 98.88 97 GLY A O 1
ATOM 719 N N . HIS A 1 98 ? -16.781 13.922 16.641 1 98.81 98 HIS A N 1
ATOM 720 C CA . HIS A 1 98 ? -15.586 14.352 15.898 1 98.81 98 HIS A CA 1
ATOM 721 C C . HIS A 1 98 ? -15.32 15.836 16.109 1 98.81 98 HIS A C 1
ATOM 723 O O . HIS A 1 98 ? -16.25 16.641 16.109 1 98.81 98 HIS A O 1
ATOM 729 N N . LEU A 1 99 ? -14.031 16.156 16.328 1 98.69 99 LEU A N 1
ATOM 730 C CA . LEU A 1 99 ? -13.57 17.516 16.047 1 98.69 99 LEU A CA 1
ATOM 731 C C . LEU A 1 99 ? -13.125 17.641 14.602 1 98.69 99 LEU A C 1
ATOM 733 O O . LEU A 1 99 ? -12.273 16.875 14.133 1 98.69 99 LEU A O 1
ATOM 737 N N . SER A 1 100 ? -13.727 18.547 13.859 1 97.88 100 SER A N 1
ATOM 738 C CA . SER A 1 100 ? -13.445 18.766 12.445 1 97.88 100 SER A CA 1
ATOM 739 C C . SER A 1 100 ? -12.938 20.188 12.195 1 97.88 100 SER A C 1
ATOM 741 O O . SER A 1 100 ? -13.688 21.156 12.352 1 97.88 100 SER A O 1
ATOM 743 N N . PHE A 1 101 ? -11.664 20.344 11.758 1 97.56 101 PHE A N 1
ATOM 744 C CA . PHE A 1 101 ? -11.062 21.672 11.664 1 97.56 101 PHE A CA 1
ATOM 745 C C . PHE A 1 101 ? -10.078 21.734 10.508 1 97.56 101 PHE A C 1
ATOM 747 O O . PHE A 1 101 ? -9.156 22.562 10.516 1 97.56 101 PHE A O 1
ATOM 754 N N . GLY A 1 102 ? -10.211 20.875 9.555 1 95.88 102 GLY A N 1
ATOM 755 C CA . GLY A 1 102 ? -9.438 20.812 8.32 1 95.88 102 GLY A CA 1
ATOM 756 C C . GLY A 1 102 ? -9.836 19.641 7.434 1 95.88 102 GLY A C 1
ATOM 757 O O . GLY A 1 102 ? -10.844 18.984 7.688 1 95.88 102 GLY A O 1
ATOM 758 N N . GLU A 1 103 ? -9.07 19.391 6.406 1 94.31 103 GLU A N 1
ATOM 759 C CA . GLU A 1 103 ? -9.398 18.406 5.391 1 94.31 103 GLU A CA 1
ATOM 760 C C . GLU A 1 103 ? -9.469 17 5.988 1 94.31 103 GLU A C 1
ATOM 762 O O . GLU A 1 103 ? -10.438 16.266 5.77 1 94.31 103 GLU A O 1
ATOM 767 N N . PHE A 1 104 ? -8.508 16.594 6.734 1 94.75 104 PHE A N 1
ATOM 768 C CA . PHE A 1 104 ? -8.359 15.203 7.137 1 94.75 104 PHE A CA 1
ATOM 769 C C . PHE A 1 104 ? -9.234 14.891 8.344 1 94.75 104 PHE A C 1
ATOM 771 O O . PHE A 1 104 ? -9.805 13.805 8.438 1 94.75 104 PHE A O 1
ATOM 778 N N . SER A 1 105 ? -9.375 15.812 9.273 1 96.25 105 SER A N 1
ATOM 779 C CA . SER A 1 105 ? -10.312 15.617 10.375 1 96.25 105 SER A CA 1
ATOM 780 C C . SER A 1 105 ? -11.75 15.547 9.875 1 96.25 105 SER A C 1
ATOM 782 O O . SER A 1 105 ? -12.578 14.836 10.453 1 96.25 105 SER A O 1
ATOM 784 N N . SER A 1 106 ? -12.031 16.219 8.789 1 96.94 106 SER A N 1
ATOM 785 C CA . SER A 1 106 ? -13.383 16.188 8.219 1 96.94 106 SER A CA 1
ATOM 786 C C . SER A 1 106 ? -13.641 14.883 7.488 1 96.94 106 SER A C 1
ATOM 788 O O . SER A 1 106 ? -14.781 14.406 7.441 1 96.94 106 SER A O 1
ATOM 790 N N . LYS A 1 107 ? -12.625 14.281 6.938 1 97.25 107 LYS A N 1
ATOM 791 C CA . LYS A 1 107 ? -12.789 13.07 6.137 1 97.25 107 LYS A CA 1
ATOM 792 C C . LYS A 1 107 ? -13.242 11.898 7 1 97.25 107 LYS A C 1
ATOM 794 O O . LYS A 1 107 ? -14.102 11.109 6.586 1 97.25 107 LYS A O 1
ATOM 799 N N . PHE A 1 108 ? -12.688 11.742 8.18 1 98.31 108 PHE A N 1
ATOM 800 C CA . PHE A 1 108 ? -13.125 10.664 9.055 1 98.31 108 PHE A CA 1
ATOM 801 C C . PHE A 1 108 ? -14.562 10.891 9.516 1 98.31 108 PHE A C 1
ATOM 803 O O . PHE A 1 108 ? -15.352 9.953 9.57 1 98.31 108 PHE A O 1
ATOM 810 N N . ALA A 1 109 ? -14.852 12.156 9.859 1 98.62 109 ALA A N 1
ATOM 811 C CA . ALA A 1 109 ? -16.219 12.5 10.234 1 98.62 109 ALA A CA 1
ATOM 812 C C . ALA A 1 109 ? -17.203 12.148 9.117 1 98.62 109 ALA A C 1
ATOM 814 O O . ALA A 1 109 ? -18.266 11.578 9.367 1 98.62 109 ALA A O 1
ATOM 815 N N . LYS A 1 110 ? -16.828 12.453 7.93 1 98.5 110 LYS A N 1
ATOM 816 C CA . LYS A 1 110 ? -17.672 12.164 6.773 1 98.5 110 LYS A CA 1
ATOM 817 C C . LYS A 1 110 ? -17.859 10.664 6.59 1 98.5 110 LYS A C 1
ATOM 819 O O . LYS A 1 110 ? -18.969 10.203 6.316 1 98.5 110 LYS A O 1
ATOM 824 N N . ALA A 1 111 ? -16.781 9.883 6.707 1 98.56 111 ALA A N 1
ATOM 825 C CA . ALA A 1 111 ? -16.891 8.43 6.605 1 98.56 111 ALA A CA 1
ATOM 826 C C . ALA A 1 111 ? -17.859 7.871 7.637 1 98.56 111 ALA A C 1
ATOM 828 O O . ALA A 1 111 ? -18.672 6.992 7.324 1 98.56 111 ALA A O 1
ATOM 829 N N . SER A 1 112 ? -17.766 8.383 8.859 1 98.69 112 SER A N 1
ATOM 830 C CA . SER A 1 112 ? -18.672 7.949 9.922 1 98.69 112 SER A CA 1
ATOM 831 C C . SER A 1 112 ? -20.109 8.32 9.617 1 98.69 112 SER A C 1
ATOM 833 O O . SER A 1 112 ? -21.031 7.547 9.891 1 98.69 112 SER A O 1
ATOM 835 N N . LYS A 1 113 ? -20.281 9.5 9.055 1 98.69 113 LYS A N 1
ATOM 836 C CA . LYS A 1 113 ? -21.625 9.992 8.727 1 98.69 113 LYS A CA 1
ATOM 837 C C . LYS A 1 113 ? -22.266 9.148 7.625 1 98.69 113 LYS A C 1
ATOM 839 O O . LYS A 1 113 ? -23.469 8.898 7.648 1 98.69 113 LYS A O 1
ATOM 844 N N . LEU A 1 114 ? -21.484 8.672 6.73 1 98.06 114 LEU A N 1
ATOM 845 C CA . LEU A 1 114 ? -22 7.977 5.555 1 98.06 114 LEU A CA 1
ATOM 846 C C . LEU A 1 114 ? -22.266 6.508 5.871 1 98.06 114 LEU A C 1
ATOM 848 O O . LEU A 1 114 ? -22.969 5.828 5.121 1 98.06 114 LEU A O 1
ATOM 852 N N . ALA A 1 115 ? -21.688 5.969 6.918 1 98.12 115 ALA A N 1
ATOM 853 C CA . ALA A 1 115 ? -21.859 4.559 7.262 1 98.12 115 ALA A CA 1
ATOM 854 C C . ALA A 1 115 ? -23.297 4.273 7.691 1 98.12 115 ALA A C 1
ATOM 856 O O . ALA A 1 115 ? -23.75 4.75 8.734 1 98.12 115 ALA A O 1
ATOM 857 N N . PRO A 1 116 ? -24.016 3.465 6.953 1 97.44 116 PRO A N 1
ATOM 858 C CA . PRO A 1 116 ? -25.453 3.33 7.188 1 97.44 116 PRO A CA 1
ATOM 859 C C . PRO A 1 116 ? -25.766 2.578 8.477 1 97.44 116 PRO A C 1
ATOM 861 O O . PRO A 1 116 ? -26.906 2.615 8.953 1 97.44 116 PRO A O 1
ATOM 864 N N . TRP A 1 117 ? -24.875 1.902 9.109 1 97.88 117 TRP A N 1
ATOM 865 C CA . TRP A 1 117 ? -25.125 1.117 10.32 1 97.88 117 TRP A CA 1
ATOM 866 C C . TRP A 1 117 ? -24.812 1.932 11.57 1 97.88 117 TRP A C 1
ATOM 868 O O . TRP A 1 117 ? -25.016 1.457 12.688 1 97.88 117 TRP A O 1
ATOM 878 N N . LEU A 1 118 ? -24.344 3.178 11.43 1 98.75 118 LEU A N 1
ATOM 879 C CA . LEU A 1 118 ? -24 4.039 12.562 1 98.75 118 LEU A CA 1
ATOM 880 C C . LEU A 1 118 ? -25 5.168 12.711 1 98.75 118 LEU A C 1
ATOM 882 O O . LEU A 1 118 ? -25.641 5.574 11.734 1 98.75 118 LEU A O 1
ATOM 886 N N . TYR A 1 119 ? -25.141 5.656 13.969 1 98.69 119 TYR A N 1
ATOM 887 C CA . TYR A 1 119 ? -25.922 6.871 14.211 1 98.69 119 TYR A CA 1
ATOM 888 C C . TYR A 1 119 ? -25.188 8.094 13.672 1 98.69 119 TYR A C 1
ATOM 890 O O . TYR A 1 119 ? -23.953 8.07 13.508 1 98.69 119 TYR A O 1
ATOM 898 N N . GLU A 1 120 ? -25.953 9.117 13.3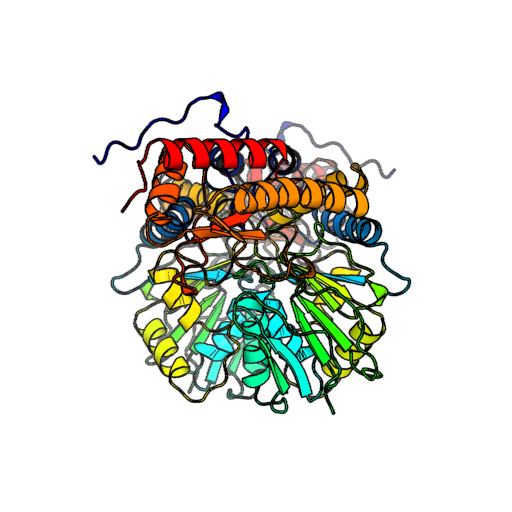52 1 98.5 120 GLU A N 1
ATOM 899 C CA . GLU A 1 120 ? -25.344 10.375 12.922 1 98.5 120 GLU A CA 1
ATOM 900 C C . GLU A 1 120 ? -24.312 10.867 13.93 1 98.5 120 GLU A C 1
ATOM 902 O O . GLU A 1 120 ? -24.609 10.992 15.117 1 98.5 120 GLU A O 1
ATOM 907 N N . PRO A 1 121 ? -23.125 11.078 13.477 1 98.81 121 PRO A N 1
ATOM 908 C CA . PRO A 1 121 ? -22.109 11.57 14.406 1 98.81 121 PRO A CA 1
ATOM 909 C C . PRO A 1 121 ? -22.359 13.008 14.844 1 98.81 121 PRO A C 1
ATOM 911 O O . PRO A 1 121 ? -23.047 13.758 14.156 1 98.81 121 PRO A O 1
ATOM 914 N N . GLU A 1 122 ? -21.859 13.336 16 1 98.75 122 GLU A N 1
ATOM 915 C CA . GLU A 1 122 ? -21.766 14.734 16.422 1 98.75 122 GLU A CA 1
ATOM 916 C C . GLU A 1 122 ? -20.438 15.352 15.984 1 98.75 122 GLU A C 1
ATOM 918 O O . GLU A 1 122 ? -19.375 14.781 16.219 1 98.75 122 GLU A O 1
ATOM 923 N N . ILE A 1 123 ? -20.531 16.484 15.305 1 98.62 123 ILE A N 1
ATOM 924 C CA . ILE A 1 123 ? -19.328 17.109 14.75 1 98.62 123 ILE A CA 1
ATOM 925 C C . ILE A 1 123 ? -19.219 18.547 15.281 1 98.62 123 ILE A C 1
ATOM 927 O O . ILE A 1 123 ? -20.141 19.344 15.141 1 98.62 123 ILE A O 1
ATOM 931 N N . VAL A 1 124 ? -18.094 18.844 15.906 1 98.56 124 VAL A N 1
ATOM 932 C CA . VAL A 1 124 ? -17.766 20.188 16.328 1 98.56 124 VAL A CA 1
ATOM 933 C C . VAL A 1 124 ? -16.703 20.781 15.398 1 98.56 124 VAL A C 1
ATOM 935 O O . VAL A 1 124 ? -15.664 20.156 15.164 1 98.56 124 VAL A O 1
ATOM 938 N N . THR A 1 125 ? -16.953 21.891 14.867 1 97.88 125 THR A N 1
ATOM 939 C CA . THR A 1 125 ? -16.062 22.5 13.891 1 97.88 125 THR A CA 1
ATOM 940 C C . THR A 1 125 ? -15.445 23.781 14.445 1 97.88 125 THR A C 1
ATOM 942 O O . THR A 1 125 ? -15.867 24.266 15.5 1 97.88 125 THR A O 1
ATOM 945 N N . ALA A 1 126 ? -14.383 24.219 13.836 1 95.88 126 ALA A N 1
ATOM 946 C CA . ALA A 1 126 ? -13.773 25.547 14.023 1 95.88 126 ALA A CA 1
ATOM 947 C C . ALA A 1 126 ? -13.469 26.188 12.672 1 95.88 126 ALA A C 1
ATOM 949 O O . ALA A 1 126 ? -13.492 25.531 11.633 1 95.88 126 ALA A O 1
ATOM 950 N N . GLU A 1 127 ? -13.312 27.5 12.75 1 91.69 127 GLU A N 1
ATOM 951 C CA . GLU A 1 127 ? -12.844 28.172 11.539 1 91.69 127 GLU A CA 1
ATOM 952 C C . GLU A 1 127 ? -11.5 27.625 11.086 1 91.69 127 GLU A C 1
ATOM 954 O O . GLU A 1 127 ? -10.672 27.219 11.906 1 91.69 127 GLU A O 1
ATOM 959 N N . THR A 1 128 ? -11.375 27.656 9.734 1 88.06 128 THR A N 1
ATOM 960 C CA . THR A 1 128 ? -10.094 27.203 9.219 1 88.06 128 THR A CA 1
ATOM 961 C C . THR A 1 128 ? -8.945 28 9.828 1 88.06 128 THR A C 1
ATOM 963 O O . THR A 1 128 ? -9.055 29.234 9.969 1 88.06 128 THR A O 1
ATOM 966 N N . GLY A 1 129 ? -7.867 27.344 10.211 1 90.75 129 GLY A N 1
ATOM 967 C CA . GLY A 1 129 ? -6.75 27.984 10.875 1 90.75 129 GLY A CA 1
ATOM 968 C C . GLY A 1 129 ? -6.879 28 12.391 1 90.75 129 GLY A C 1
ATOM 969 O O . GLY A 1 129 ? -5.969 28.438 13.094 1 90.75 129 GLY A O 1
ATOM 970 N N . ASP A 1 130 ? -7.965 27.547 12.867 1 96 130 ASP A N 1
ATOM 971 C CA . ASP A 1 130 ? -8.195 27.328 14.289 1 96 130 ASP A CA 1
ATOM 972 C C . ASP A 1 130 ? -8.633 25.875 14.555 1 96 130 ASP A C 1
ATOM 974 O O . ASP A 1 130 ? -8.695 25.062 13.625 1 96 130 ASP A O 1
ATOM 978 N N . ALA A 1 131 ? -8.742 25.484 15.852 1 97.19 131 ALA A N 1
ATOM 979 C CA . ALA A 1 131 ? -9.156 24.125 16.234 1 97.19 131 ALA A CA 1
ATOM 980 C C . ALA A 1 131 ? -9.977 24.141 17.516 1 97.19 131 ALA A C 1
ATOM 982 O O . ALA A 1 131 ? -9.727 24.953 18.406 1 97.19 131 ALA A O 1
ATOM 983 N N . PRO A 1 132 ? -10.945 23.266 17.578 1 97.19 132 PRO A N 1
ATOM 984 C CA . PRO A 1 132 ? -11.664 23.109 18.844 1 97.19 132 PRO A CA 1
ATOM 985 C C . PRO A 1 132 ? -10.836 22.422 19.922 1 97.19 132 PRO A C 1
ATOM 987 O O . PRO A 1 132 ? -9.797 21.828 19.609 1 97.19 132 PRO A O 1
ATOM 990 N N . ALA A 1 133 ? -11.305 22.594 21.156 1 96.62 133 ALA A N 1
ATOM 991 C CA . ALA A 1 133 ? -10.672 21.875 22.25 1 96.62 133 ALA A CA 1
ATOM 992 C C . ALA A 1 133 ? -11.234 20.469 22.391 1 96.62 133 ALA A C 1
ATOM 994 O O . ALA A 1 133 ? -12.43 20.234 22.156 1 96.62 133 ALA A O 1
ATOM 995 N N . PRO A 1 134 ? -10.375 19.516 22.734 1 98.12 134 PRO A N 1
ATOM 996 C CA . PRO A 1 134 ? -10.906 18.172 23.031 1 98.12 134 PRO A CA 1
ATOM 997 C C . PRO A 1 134 ? -12.078 18.203 24 1 98.12 134 PRO A C 1
ATOM 999 O O . PRO A 1 134 ? -12.039 18.922 25 1 98.12 134 PRO A O 1
ATOM 1002 N N . GLN A 1 135 ? -13.094 17.484 23.656 1 98.31 135 GLN A N 1
ATOM 1003 C CA . GLN A 1 135 ? -14.289 17.469 24.484 1 98.31 135 GLN A CA 1
ATOM 1004 C C . GLN A 1 135 ? -15.031 16.141 24.359 1 98.31 135 GLN A C 1
ATOM 1006 O O . GLN A 1 135 ? -14.836 15.406 23.391 1 98.31 135 GLN A O 1
ATOM 1011 N N . ALA A 1 136 ? -15.883 15.852 25.344 1 98.06 136 ALA A N 1
ATOM 1012 C CA . ALA A 1 136 ? -16.75 14.688 25.281 1 98.06 136 ALA A CA 1
ATOM 1013 C C . ALA A 1 136 ? -17.969 14.953 24.406 1 98.06 136 ALA A C 1
ATOM 1015 O O . ALA A 1 136 ? -18.297 16.109 24.109 1 98.06 136 ALA A O 1
ATOM 1016 N N . PHE A 1 137 ? -18.547 13.891 23.922 1 98.31 137 PHE A N 1
ATOM 1017 C CA . PHE A 1 137 ? -19.766 13.906 23.125 1 98.31 137 PHE A CA 1
ATOM 1018 C C . PHE A 1 137 ? -20.812 12.961 23.703 1 98.31 137 PHE A C 1
ATOM 1020 O O . PHE A 1 137 ? -20.547 11.773 23.891 1 98.31 137 PHE A O 1
ATOM 1027 N N . GLU A 1 138 ? -21.984 13.461 23.953 1 96.38 138 GLU A N 1
ATOM 1028 C CA . GLU A 1 138 ? -23.047 12.648 24.547 1 96.38 138 GLU A CA 1
ATOM 1029 C C . GLU A 1 138 ? -23.359 11.438 23.672 1 96.38 138 GLU A C 1
ATOM 1031 O O . GLU A 1 138 ? -23.641 11.578 22.484 1 96.38 138 GLU A O 1
ATOM 1036 N N . GLY A 1 139 ? -23.219 10.289 24.297 1 97.06 139 GLY A N 1
ATOM 1037 C CA . GLY A 1 139 ? -23.641 9.062 23.641 1 97.06 139 GLY A CA 1
ATOM 1038 C C . GLY A 1 139 ? -22.609 8.523 22.672 1 97.06 139 GLY A C 1
ATOM 1039 O O . GLY A 1 139 ? -22.812 7.453 22.078 1 97.06 139 GLY A O 1
ATOM 1040 N N . ALA A 1 140 ? -21.531 9.195 22.484 1 98.56 140 ALA A N 1
ATOM 1041 C CA . ALA A 1 140 ? -20.5 8.734 21.547 1 98.56 140 ALA A CA 1
ATOM 1042 C C . ALA A 1 140 ? -19.641 7.656 22.188 1 98.56 140 ALA A C 1
ATOM 1044 O O . ALA A 1 140 ? -19.141 7.824 23.297 1 98.56 140 ALA A O 1
ATOM 1045 N N . ASP A 1 141 ? -19.5 6.547 21.469 1 98.75 141 ASP A N 1
ATOM 1046 C CA . ASP A 1 141 ? -18.656 5.496 22 1 98.75 141 ASP A CA 1
ATOM 1047 C C . ASP A 1 141 ? -17.234 5.602 21.438 1 98.75 141 ASP A C 1
ATOM 1049 O O . ASP A 1 141 ? -16.312 4.926 21.922 1 98.75 141 ASP A O 1
ATOM 1053 N N . VAL A 1 142 ? -17.031 6.492 20.422 1 98.94 142 VAL A N 1
ATOM 1054 C CA . VAL A 1 142 ? -15.711 6.875 19.922 1 98.94 142 VAL A CA 1
ATOM 1055 C C . VAL A 1 142 ? -15.633 8.391 19.781 1 98.94 142 VAL A C 1
ATOM 1057 O O . VAL A 1 142 ? -16.562 9.023 19.266 1 98.94 142 VAL A O 1
ATOM 1060 N N . ILE A 1 143 ? -14.617 9.023 20.25 1 98.88 143 ILE A N 1
ATOM 1061 C CA . ILE A 1 143 ? -14.273 10.43 20.062 1 98.88 143 ILE A CA 1
ATOM 1062 C C . ILE A 1 143 ? -13 10.539 19.234 1 98.88 143 ILE A C 1
ATOM 1064 O O . ILE A 1 143 ? -11.992 9.898 19.547 1 98.88 143 ILE A O 1
ATOM 1068 N N . ALA A 1 144 ? -13.109 11.359 18.172 1 98.88 144 ALA A N 1
ATOM 1069 C CA . ALA A 1 144 ? -11.977 11.352 17.25 1 98.88 144 ALA A CA 1
ATOM 1070 C C . ALA A 1 144 ? -11.594 12.773 16.844 1 98.88 144 ALA A C 1
ATOM 1072 O O . ALA A 1 144 ? -12.461 13.633 16.688 1 98.88 144 ALA A O 1
ATOM 1073 N N . TRP A 1 145 ? -10.32 13.039 16.641 1 98.69 145 TRP A N 1
ATOM 1074 C CA . TRP A 1 145 ? -9.812 14.258 16.031 1 98.69 145 TRP A CA 1
ATOM 1075 C C . TRP A 1 145 ? -8.406 14.055 15.484 1 98.69 145 TRP A C 1
ATOM 1077 O O . TRP A 1 145 ? -7.852 12.961 15.578 1 98.69 145 TRP A O 1
ATOM 1087 N N . ALA A 1 146 ? -7.852 15.031 14.828 1 98.56 146 ALA A N 1
ATOM 1088 C CA . ALA A 1 146 ? -6.488 14.992 14.305 1 98.56 146 ALA A CA 1
ATOM 1089 C C . ALA A 1 146 ? -5.512 15.648 15.281 1 98.56 146 ALA A C 1
ATOM 1091 O O . ALA A 1 146 ? -5.773 16.734 15.789 1 98.56 146 ALA A O 1
ATOM 1092 N N . HIS A 1 147 ? -4.406 14.953 15.531 1 98.75 147 HIS A N 1
ATOM 1093 C CA . HIS A 1 147 ? -3.328 15.539 16.312 1 98.75 147 HIS A CA 1
ATOM 1094 C C . HIS A 1 147 ? -2.768 16.781 15.641 1 98.75 147 HIS A C 1
ATOM 1096 O O . HIS A 1 147 ? -2.369 17.734 16.312 1 98.75 147 HIS A O 1
ATOM 1102 N N . ASN A 1 148 ? -2.734 16.688 14.391 1 98.31 148 ASN A N 1
ATOM 1103 C CA . ASN A 1 148 ? -2.242 17.75 13.516 1 98.31 148 ASN A CA 1
ATOM 1104 C C . ASN A 1 148 ? -2.99 17.781 12.188 1 98.31 148 ASN A C 1
ATOM 1106 O O . ASN A 1 148 ? -3.055 16.766 11.484 1 98.31 148 ASN A O 1
ATOM 1110 N N . GLU A 1 149 ? -3.598 18.922 11.883 1 97.44 149 GLU A N 1
ATOM 1111 C CA . GLU A 1 149 ? -4.262 19.062 10.594 1 97.44 149 GLU A CA 1
ATOM 1112 C C . GLU A 1 149 ? -3.279 19.531 9.516 1 97.44 149 GLU A C 1
ATOM 1114 O O . GLU A 1 149 ? -2.943 20.719 9.445 1 97.44 149 GLU A O 1
ATOM 1119 N N . THR A 1 150 ? -2.914 18.656 8.648 1 96.75 150 THR A N 1
ATOM 1120 C CA . THR A 1 150 ? -1.897 18.906 7.633 1 96.75 150 THR A CA 1
ATOM 1121 C C . THR A 1 150 ? -2.342 20.016 6.688 1 96.75 150 THR A C 1
ATOM 1123 O O . THR A 1 150 ? -1.51 20.75 6.152 1 96.75 150 THR A O 1
ATOM 1126 N N . SER A 1 151 ? -3.6 20.219 6.426 1 96.06 151 SER A N 1
ATOM 1127 C CA . SER A 1 151 ? -4.125 21.203 5.477 1 96.06 151 SER A CA 1
ATOM 1128 C C . SER A 1 151 ? -3.959 22.625 6.004 1 96.06 151 SER A C 1
ATOM 1130 O O . SER A 1 151 ? -3.818 23.562 5.219 1 96.06 151 SER A O 1
ATOM 1132 N N . THR A 1 152 ? -3.879 22.766 7.398 1 96.75 152 THR A N 1
ATOM 1133 C CA . THR A 1 152 ? -3.953 24.125 7.922 1 96.75 152 THR A CA 1
ATOM 1134 C C . THR A 1 152 ? -2.76 24.422 8.828 1 96.75 152 THR A C 1
ATOM 1136 O O . THR A 1 152 ? -2.467 25.578 9.117 1 96.75 152 THR A O 1
ATOM 1139 N N . GLY A 1 153 ? -2.199 23.375 9.367 1 97.88 153 GLY A N 1
ATOM 1140 C CA . GLY A 1 153 ? -1.118 23.578 10.32 1 97.88 153 GLY A CA 1
ATOM 1141 C C . GLY A 1 153 ? -1.606 23.812 11.734 1 97.88 153 GLY A C 1
ATOM 1142 O O . GLY A 1 153 ? -0.866 24.328 12.578 1 97.88 153 GLY A O 1
ATOM 1143 N N . ALA A 1 154 ? -2.859 23.5 12 1 98.19 154 ALA A N 1
ATOM 1144 C CA . ALA A 1 154 ? -3.389 23.578 13.359 1 98.19 154 ALA A CA 1
ATOM 1145 C C . ALA A 1 154 ? -3.184 22.266 14.102 1 98.19 154 ALA A C 1
ATOM 1147 O O . ALA A 1 154 ? -3.412 21.188 13.547 1 98.19 154 ALA A O 1
ATOM 1148 N N . MET A 1 155 ? -2.721 22.297 15.305 1 98.12 155 MET A N 1
ATOM 1149 C CA . MET A 1 155 ? -2.527 21.094 16.109 1 98.12 155 MET A CA 1
ATOM 1150 C C . MET A 1 155 ? -3.438 21.109 17.328 1 98.12 155 MET A C 1
ATOM 1152 O O . MET A 1 155 ? -3.771 22.172 17.844 1 98.12 155 MET A O 1
ATOM 1156 N N . VAL A 1 156 ? -3.9 20 17.734 1 98.25 156 VAL A N 1
ATOM 1157 C CA . VAL A 1 156 ? -4.699 19.766 18.938 1 98.25 156 VAL A CA 1
ATOM 1158 C C . VAL A 1 156 ? -4.02 18.719 19.828 1 98.25 156 VAL A C 1
ATOM 1160 O O . VAL A 1 156 ? -3.801 17.578 19.391 1 98.25 156 VAL A O 1
ATOM 1163 N N . PRO A 1 157 ? -3.664 19.109 21.047 1 97.88 157 PRO A N 1
ATOM 1164 C CA . PRO A 1 157 ? -2.992 18.125 21.906 1 97.88 157 PRO A CA 1
ATOM 1165 C C . PRO A 1 157 ? -3.84 16.891 22.172 1 97.88 157 PRO A C 1
ATOM 1167 O O . PRO A 1 157 ? -5.07 16.953 22.125 1 97.88 157 PRO A O 1
ATOM 1170 N N . VAL A 1 158 ? -3.215 15.742 22.391 1 98.56 158 VAL A N 1
ATOM 1171 C CA . VAL A 1 158 ? -3.881 14.477 22.688 1 98.56 158 VAL A CA 1
ATOM 1172 C C . VAL A 1 158 ? -4.129 14.375 24.188 1 98.56 158 VAL A C 1
ATOM 1174 O O . VAL A 1 158 ? -3.266 13.906 24.938 1 98.56 158 VAL A O 1
ATOM 1177 N N . LEU A 1 159 ? -5.312 14.812 24.562 1 97.75 159 LEU A N 1
ATOM 1178 C CA . LEU A 1 159 ? -5.766 14.773 25.953 1 97.75 159 LEU A CA 1
ATOM 1179 C C . LEU A 1 159 ? -7.141 14.125 26.062 1 97.75 159 LEU A C 1
ATOM 1181 O O . LEU A 1 159 ? -8.055 14.477 25.312 1 97.75 159 LEU A O 1
ATOM 1185 N N . ARG A 1 160 ? -7.262 13.141 26.922 1 98.06 160 ARG A N 1
ATOM 1186 C CA . ARG A 1 160 ? -8.57 12.531 27.109 1 98.06 160 ARG A CA 1
ATOM 1187 C C . ARG A 1 160 ? -9.555 13.523 27.719 1 98.06 160 ARG A C 1
ATOM 1189 O O . ARG A 1 160 ? -9.305 14.094 28.781 1 98.06 160 ARG A O 1
ATOM 1196 N N . PRO A 1 161 ? -10.641 13.742 27.062 1 97.88 161 PRO A N 1
ATOM 1197 C CA . PRO A 1 161 ? -11.602 14.727 27.578 1 97.88 161 PRO A CA 1
ATOM 1198 C C . PRO A 1 161 ? -12.273 14.273 28.875 1 97.88 161 PRO A C 1
ATOM 1200 O O . PRO A 1 161 ? -12.586 13.094 29.031 1 97.88 161 PRO A O 1
ATOM 1203 N N . GLU A 1 162 ? -12.508 15.273 29.734 1 96.44 162 GLU A N 1
ATOM 1204 C CA . GLU A 1 162 ? -13.344 14.984 30.891 1 96.44 162 GLU A CA 1
ATOM 1205 C C . GLU A 1 162 ? -14.742 14.547 30.469 1 96.44 162 GLU A C 1
ATOM 1207 O O . GLU A 1 162 ? -15.32 15.109 29.547 1 96.44 162 GLU A O 1
ATOM 1212 N N . GLY A 1 163 ? -15.25 13.523 31.078 1 96.31 163 GLY A N 1
ATOM 1213 C CA . GLY A 1 163 ? -16.594 13.062 30.75 1 96.31 163 GLY A CA 1
ATOM 1214 C C . GLY A 1 163 ? -16.625 12.07 29.609 1 96.31 163 GLY A C 1
ATOM 1215 O O . GLY A 1 163 ? -17.703 11.688 29.141 1 96.31 163 GLY A O 1
ATOM 1216 N N . SER A 1 164 ? -15.477 11.617 29.188 1 96.62 164 SER A N 1
ATOM 1217 C CA . SER A 1 164 ? -15.43 10.719 28.047 1 96.62 164 SER A CA 1
ATOM 1218 C C . SER A 1 164 ? -15.344 9.258 28.484 1 96.62 164 SER A C 1
ATOM 1220 O O . SER A 1 164 ? -14.922 8.398 27.719 1 96.62 164 SER A O 1
ATOM 1222 N N . GLU A 1 165 ? -15.688 9 29.719 1 93.94 165 GLU A N 1
ATOM 1223 C CA . GLU A 1 165 ? -15.633 7.625 30.219 1 93.94 165 GLU A CA 1
ATOM 1224 C C . GLU A 1 165 ? -16.422 6.68 29.328 1 93.94 165 GLU A C 1
ATOM 1226 O O . GLU A 1 165 ? -17.562 6.977 28.953 1 93.94 165 GLU A O 1
ATOM 1231 N N . GLY A 1 166 ? -15.82 5.555 28.953 1 94.56 166 GLY A N 1
ATOM 1232 C CA . GLY A 1 166 ? -16.484 4.566 28.125 1 94.56 166 GLY A CA 1
ATOM 1233 C C . GLY A 1 166 ? -16.266 4.793 26.641 1 94.56 166 GLY A C 1
ATOM 1234 O O . GLY A 1 166 ? -16.516 3.9 25.828 1 94.56 166 GLY A O 1
ATOM 1235 N N . SER A 1 167 ? -15.852 6.004 26.297 1 98.44 167 SER A N 1
ATOM 1236 C CA . SER A 1 167 ? -15.57 6.309 24.891 1 98.44 167 SER A CA 1
ATOM 1237 C C . SER A 1 167 ? -14.117 6.008 24.547 1 98.44 167 SER A C 1
ATOM 1239 O O . SER A 1 167 ? -13.219 6.262 25.359 1 98.44 167 SER A O 1
ATOM 1241 N N . LEU A 1 168 ? -13.898 5.359 23.406 1 98.88 168 LEU A N 1
ATOM 1242 C CA . LEU A 1 168 ? -12.539 5.258 22.891 1 98.88 168 LEU A CA 1
ATOM 1243 C C . LEU A 1 168 ? -12.086 6.586 22.281 1 98.88 168 LEU A C 1
ATOM 1245 O O . LEU A 1 168 ? -12.867 7.273 21.625 1 98.88 168 LEU A O 1
ATOM 1249 N N . VAL A 1 169 ? -10.891 7.016 22.547 1 98.88 169 VAL A N 1
ATOM 1250 C CA . VAL A 1 169 ? -10.281 8.195 21.938 1 98.88 169 VAL A CA 1
ATOM 1251 C C . VAL A 1 169 ? -9.406 7.781 20.766 1 98.88 169 VAL A C 1
ATOM 1253 O O . VAL A 1 169 ? -8.398 7.09 20.953 1 98.88 169 VAL A O 1
ATOM 1256 N N . ALA A 1 170 ? -9.82 8.156 19.547 1 98.94 170 ALA A N 1
ATOM 1257 C CA . ALA A 1 170 ? -9.109 7.824 18.312 1 98.94 170 ALA A CA 1
ATOM 1258 C C . ALA A 1 170 ? -8.469 9.062 17.703 1 98.94 170 ALA A C 1
ATOM 1260 O O . ALA A 1 170 ? -9.156 10.023 17.359 1 98.94 170 ALA A O 1
ATOM 1261 N N . ILE A 1 171 ? -7.156 9.031 17.484 1 98.94 171 ILE A N 1
ATOM 1262 C CA . ILE A 1 171 ? -6.402 10.211 17.078 1 98.94 171 ILE A CA 1
ATOM 1263 C C . ILE A 1 171 ? -5.742 9.945 15.719 1 98.94 171 ILE A C 1
ATOM 1265 O O . ILE A 1 171 ? -4.969 9 15.578 1 98.94 171 ILE A O 1
ATOM 1269 N N . ASP A 1 172 ? -6.09 10.766 14.734 1 98.88 172 ASP A N 1
ATOM 1270 C CA . ASP A 1 172 ? -5.305 10.781 13.508 1 98.88 172 ASP A CA 1
ATOM 1271 C C . ASP A 1 172 ? -3.979 11.516 13.711 1 98.88 172 ASP A C 1
ATOM 1273 O O . ASP A 1 172 ? -3.953 12.742 13.812 1 98.88 172 ASP A O 1
ATOM 1277 N N . ALA A 1 173 ? -2.924 10.781 13.656 1 98.88 173 ALA A N 1
ATOM 1278 C CA . ALA A 1 173 ? -1.618 11.367 13.953 1 98.88 173 ALA A CA 1
ATOM 1279 C C . ALA A 1 173 ? -0.688 11.273 12.75 1 98.88 173 ALA A C 1
ATOM 1281 O O . ALA A 1 173 ? 0.536 11.266 12.898 1 98.88 173 ALA A O 1
ATOM 1282 N N . THR A 1 174 ? -1.223 11.164 11.531 1 98.75 174 THR A N 1
ATOM 1283 C CA . THR A 1 174 ? -0.432 10.953 10.32 1 98.75 174 THR A CA 1
ATOM 1284 C C . THR A 1 174 ? 0.661 12.016 10.203 1 98.75 174 THR A C 1
ATOM 1286 O O . THR A 1 174 ? 1.814 11.695 9.906 1 98.75 174 THR A O 1
ATOM 1289 N N . SER A 1 175 ? 0.323 13.273 10.445 1 98.38 175 SER A N 1
ATOM 1290 C CA . SER A 1 175 ? 1.353 14.305 10.367 1 98.38 175 SER A CA 1
ATOM 1291 C C . SER A 1 175 ? 1.872 14.664 11.758 1 98.38 175 SER A C 1
ATOM 1293 O O . SER A 1 175 ? 2.734 15.531 11.898 1 98.38 175 SER A O 1
ATOM 1295 N N . GLY A 1 176 ? 1.406 14.039 12.828 1 98.69 176 GLY A N 1
ATOM 1296 C CA . GLY A 1 176 ? 1.812 14.391 14.18 1 98.69 176 GLY A CA 1
ATOM 1297 C C . GLY A 1 176 ? 2.727 13.352 14.812 1 98.69 176 GLY A C 1
ATOM 1298 O O . GLY A 1 176 ? 3.67 13.703 15.523 1 98.69 176 GLY A O 1
ATOM 1299 N N . ALA A 1 177 ? 2.471 12.062 14.562 1 98.81 177 ALA A N 1
ATOM 1300 C CA . ALA A 1 177 ? 3.223 10.969 15.188 1 98.81 177 ALA A CA 1
ATOM 1301 C C . ALA A 1 177 ? 4.711 11.078 14.859 1 98.81 177 ALA A C 1
ATOM 1303 O O . ALA A 1 177 ? 5.094 11.148 13.695 1 98.81 177 ALA A O 1
ATOM 1304 N N . GLY A 1 178 ? 5.52 11.109 15.922 1 98.69 178 GLY A N 1
ATOM 1305 C CA . GLY A 1 178 ? 6.961 11.133 15.734 1 98.69 178 GLY A CA 1
ATOM 1306 C C . GLY A 1 178 ? 7.535 12.539 15.695 1 98.69 178 GLY A C 1
ATOM 1307 O O . GLY A 1 178 ? 8.75 12.719 15.711 1 98.69 178 GLY A O 1
ATOM 1308 N N . GLY A 1 179 ? 6.625 13.578 15.641 1 98.81 179 GLY A N 1
ATOM 1309 C CA . GLY A 1 179 ? 7.113 14.945 15.57 1 98.81 179 GLY A CA 1
ATOM 1310 C C . GLY A 1 179 ? 6.453 15.867 16.578 1 98.81 179 GLY A C 1
ATOM 1311 O O . GLY A 1 179 ? 6.887 17 16.75 1 98.81 179 GLY A O 1
ATOM 1312 N N . LEU A 1 180 ? 5.371 15.414 17.234 1 98.88 180 LEU A N 1
ATOM 1313 C CA . LEU A 1 180 ? 4.648 16.156 18.266 1 98.88 180 LEU A CA 1
ATOM 1314 C C . LEU A 1 180 ? 4.664 15.406 19.594 1 98.88 180 LEU A C 1
ATOM 1316 O O . LEU A 1 180 ? 4.797 14.18 19.625 1 98.88 180 LEU A O 1
ATOM 1320 N N . PRO A 1 181 ? 4.59 16.203 20.688 1 98.62 181 PRO A N 1
ATOM 1321 C CA . PRO A 1 181 ? 4.523 15.5 21.984 1 98.62 181 PRO A CA 1
ATOM 1322 C C . PRO A 1 181 ? 3.223 14.727 22.156 1 98.62 181 PRO A C 1
ATOM 1324 O O . PRO A 1 181 ? 2.158 15.188 21.75 1 98.62 181 PRO A O 1
ATOM 1327 N N . VAL A 1 182 ? 3.322 13.531 22.75 1 98.81 182 VAL A N 1
ATOM 1328 C CA . VAL A 1 182 ? 2.119 12.758 23.031 1 98.81 182 VAL A CA 1
ATOM 1329 C C . VAL A 1 182 ? 2.377 11.797 24.188 1 98.81 182 VAL A C 1
ATOM 1331 O O . VAL A 1 182 ? 3.477 11.25 24.312 1 98.81 182 VAL A O 1
ATOM 1334 N N . ASP A 1 183 ? 1.446 11.703 25.094 1 98.38 183 ASP A N 1
ATOM 1335 C CA . ASP A 1 183 ? 1.306 10.586 26.016 1 98.38 183 ASP A CA 1
ATOM 1336 C C . ASP A 1 183 ? 0.237 9.602 25.531 1 98.38 183 ASP A C 1
ATOM 1338 O O . ASP A 1 183 ? -0.959 9.867 25.656 1 98.38 183 ASP A O 1
ATOM 1342 N N . ILE A 1 184 ? 0.652 8.453 25.031 1 98.56 184 ILE A N 1
ATOM 1343 C CA . ILE A 1 184 ? -0.2 7.5 24.328 1 98.56 184 ILE A CA 1
ATOM 1344 C C . ILE A 1 184 ? -1.334 7.055 25.25 1 98.56 184 ILE A C 1
ATOM 1346 O O . ILE A 1 184 ? -2.41 6.676 24.781 1 98.56 184 ILE A O 1
ATOM 1350 N N . LYS A 1 185 ? -1.165 7.16 26.547 1 97.75 185 LYS A N 1
ATOM 1351 C CA . LYS A 1 185 ? -2.18 6.734 27.5 1 97.75 185 LYS A CA 1
ATOM 1352 C C . LYS A 1 185 ? -3.467 7.539 27.344 1 97.75 185 LYS A C 1
ATOM 1354 O O . LYS A 1 185 ? -4.531 7.109 27.781 1 97.75 185 LYS A O 1
ATOM 1359 N N . ASN A 1 186 ? -3.322 8.711 26.75 1 98.38 186 ASN A N 1
ATOM 1360 C CA . ASN A 1 186 ? -4.477 9.586 26.562 1 98.38 186 ASN A CA 1
ATOM 1361 C C . ASN A 1 186 ? -5.277 9.203 25.328 1 98.38 186 ASN A C 1
ATOM 1363 O O . ASN A 1 186 ? -6.289 9.836 25.016 1 98.38 186 ASN A O 1
ATOM 1367 N N . SER A 1 187 ? -4.926 8.219 24.594 1 98.62 187 SER A N 1
ATOM 1368 C CA . SER A 1 187 ? -5.633 7.746 23.406 1 98.62 187 SER A CA 1
ATOM 1369 C C . SER A 1 187 ? -5.824 6.234 23.438 1 98.62 187 SER A C 1
ATOM 1371 O O . SER A 1 187 ? -5.133 5.535 24.188 1 98.62 187 SER A O 1
ATOM 1373 N N . ASP A 1 188 ? -6.793 5.727 22.75 1 98.88 188 ASP A N 1
ATOM 1374 C CA . ASP A 1 188 ? -7.031 4.293 22.625 1 98.88 188 ASP A CA 1
ATOM 1375 C C . ASP A 1 188 ? -6.586 3.787 21.25 1 98.88 188 ASP A C 1
ATOM 1377 O O . ASP A 1 188 ? -6.266 2.607 21.094 1 98.88 188 ASP A O 1
ATOM 1381 N N . VAL A 1 189 ? -6.66 4.656 20.312 1 98.94 189 VAL A N 1
ATOM 1382 C CA . VAL A 1 189 ? -6.188 4.391 18.953 1 98.94 189 VAL A CA 1
ATOM 1383 C C . VAL A 1 189 ? -5.43 5.609 18.422 1 98.94 189 VAL A C 1
ATOM 1385 O O . VAL A 1 189 ? -6.039 6.625 18.078 1 98.94 189 VAL A O 1
ATOM 1388 N N . TYR A 1 190 ? -4.141 5.543 18.422 1 98.94 190 TYR A N 1
ATOM 1389 C CA . TYR A 1 190 ? -3.244 6.551 17.859 1 98.94 190 TYR A CA 1
ATOM 1390 C C . TYR A 1 190 ? -2.656 6.074 16.531 1 98.94 190 TYR A C 1
ATOM 1392 O O . TYR A 1 190 ? -1.683 5.316 16.516 1 98.94 190 TYR A O 1
ATOM 1400 N N . TYR A 1 191 ? -3.26 6.535 15.398 1 98.94 191 TYR A N 1
ATOM 1401 C CA . TYR A 1 191 ? -2.918 5.926 14.117 1 98.94 191 TYR A CA 1
ATOM 1402 C C . TYR A 1 191 ? -2.252 6.938 13.195 1 98.94 191 TYR A C 1
ATOM 1404 O O . TYR A 1 191 ? -2.424 8.148 13.359 1 98.94 191 TYR A O 1
ATOM 1412 N N . PHE A 1 192 ? -1.468 6.457 12.25 1 98.88 192 PHE A N 1
ATOM 1413 C CA . PHE A 1 192 ? -0.733 7.32 11.328 1 98.88 192 PHE A CA 1
ATOM 1414 C C . PHE A 1 192 ? -0.26 6.535 10.109 1 98.88 192 PHE A C 1
ATOM 1416 O O . PHE A 1 192 ? -0.161 5.309 10.156 1 98.88 192 PHE A O 1
ATOM 1423 N N . SER A 1 193 ? -0.069 7.203 9.016 1 98.69 193 SER A N 1
ATOM 1424 C CA . SER A 1 193 ? 0.677 6.707 7.867 1 98.69 193 SER A CA 1
ATOM 1425 C C . SER A 1 193 ? 2.125 7.184 7.898 1 98.69 193 SER A C 1
ATOM 1427 O O . SER A 1 193 ? 2.42 8.258 8.43 1 98.69 193 SER A O 1
ATOM 1429 N N . PRO A 1 194 ? 3.029 6.5 7.324 1 98.56 194 PRO A N 1
ATOM 1430 C CA . PRO A 1 194 ? 4.441 6.73 7.641 1 98.56 194 PRO A CA 1
ATOM 1431 C C . PRO A 1 194 ? 5.09 7.77 6.727 1 98.56 194 PRO A C 1
ATOM 1433 O O . PRO A 1 194 ? 6.242 8.148 6.938 1 98.56 194 PRO A O 1
ATOM 1436 N N . GLN A 1 195 ? 4.461 8.391 5.758 1 98.56 195 GLN A N 1
ATOM 1437 C CA . GLN A 1 195 ? 5.121 9.172 4.719 1 98.56 195 GLN A CA 1
ATOM 1438 C C . GLN A 1 195 ? 5.309 10.625 5.156 1 98.56 195 GLN A C 1
ATOM 1440 O O . GLN A 1 195 ? 5.527 11.508 4.324 1 98.56 195 GLN A O 1
ATOM 1445 N N . LYS A 1 196 ? 5.148 10.93 6.449 1 98.44 196 LYS A N 1
ATOM 1446 C CA . LYS A 1 196 ? 5.316 12.289 6.949 1 98.44 196 LYS A CA 1
ATOM 1447 C C . LYS A 1 196 ? 6.457 12.359 7.961 1 98.44 196 LYS A C 1
ATOM 1449 O O . LYS A 1 196 ? 7.633 12.32 7.586 1 98.44 196 LYS A O 1
ATOM 1454 N N . CYS A 1 197 ? 6.176 12.227 9.312 1 98.62 197 CYS A N 1
ATOM 1455 C CA . CYS A 1 197 ? 7.227 12.312 10.32 1 98.62 197 CYS A CA 1
ATOM 1456 C C . CYS A 1 197 ? 8.211 11.156 10.172 1 98.62 197 CYS A C 1
ATOM 1458 O O . CYS A 1 197 ? 9.398 11.305 10.492 1 98.62 197 CYS A O 1
ATOM 1460 N N . PHE A 1 198 ? 7.754 10.07 9.641 1 98.88 198 PHE A N 1
ATOM 1461 C CA . PHE A 1 198 ? 8.617 8.898 9.562 1 98.88 198 PHE A CA 1
ATOM 1462 C C . PHE A 1 198 ? 9.328 8.836 8.211 1 98.88 198 PHE A C 1
ATOM 1464 O O . PHE A 1 198 ? 10.062 7.887 7.934 1 98.88 198 PHE A O 1
ATOM 1471 N N . ALA A 1 199 ? 9.117 9.797 7.363 1 98.5 199 ALA A N 1
ATOM 1472 C CA . ALA A 1 199 ? 9.875 10 6.129 1 98.5 199 ALA A CA 1
ATOM 1473 C C . ALA A 1 199 ? 9.93 8.719 5.301 1 98.5 199 ALA A C 1
ATOM 1475 O O . ALA A 1 199 ? 10.938 8.438 4.652 1 98.5 199 ALA A O 1
ATOM 1476 N N . SER A 1 200 ? 8.984 7.875 5.461 1 98.5 200 SER A N 1
ATOM 1477 C CA . SER A 1 200 ? 8.875 6.676 4.641 1 98.5 200 SER A CA 1
ATOM 1478 C C . SER A 1 200 ? 7.949 6.898 3.453 1 98.5 200 SER A C 1
ATOM 1480 O O . SER A 1 200 ? 7.668 8.039 3.084 1 98.5 200 SER A O 1
ATOM 1482 N N . ASP A 1 201 ? 7.566 5.812 2.77 1 97.94 201 ASP A N 1
ATOM 1483 C CA . ASP A 1 201 ? 6.602 5.859 1.675 1 97.94 201 ASP A CA 1
ATOM 1484 C C . ASP A 1 201 ? 5.184 5.594 2.178 1 97.94 201 ASP A C 1
ATOM 1486 O O . ASP A 1 201 ? 4.996 5.168 3.318 1 97.94 201 ASP A O 1
ATOM 1490 N N . GLY A 1 202 ? 4.23 5.934 1.307 1 97.81 202 GLY A N 1
ATOM 1491 C CA . GLY A 1 202 ? 2.832 5.742 1.668 1 97.81 202 GLY A CA 1
ATOM 1492 C C . GLY A 1 202 ? 2.357 4.316 1.483 1 97.81 202 GLY A C 1
ATOM 1493 O O . GLY A 1 202 ? 3.16 3.42 1.204 1 97.81 202 GLY A O 1
ATOM 1494 N N . GLY A 1 203 ? 1.067 4.082 1.767 1 98.06 203 GLY A N 1
ATOM 1495 C CA . GLY A 1 203 ? 0.412 2.822 1.457 1 98.06 203 GLY A CA 1
ATOM 1496 C C . GLY A 1 203 ? 0.148 1.97 2.684 1 98.06 203 GLY A C 1
ATOM 1497 O O . GLY A 1 203 ? -0.521 0.938 2.598 1 98.06 203 GLY A O 1
ATOM 1498 N N . LEU A 1 204 ? 0.661 2.373 3.84 1 98.69 204 LEU A N 1
ATOM 1499 C CA . LEU A 1 204 ? 0.449 1.653 5.09 1 98.69 204 LEU A CA 1
ATOM 1500 C C . LEU A 1 204 ? -0.201 2.555 6.137 1 98.69 204 LEU A C 1
ATOM 1502 O O . LEU A 1 204 ? -0.14 3.781 6.023 1 98.69 204 LEU A O 1
ATOM 1506 N N . TRP A 1 205 ? -0.864 1.975 7 1 98.81 205 TRP A N 1
ATOM 1507 C CA . TRP A 1 205 ? -1.173 2.65 8.258 1 98.81 205 TRP A CA 1
ATOM 1508 C C . TRP A 1 205 ? -0.704 1.823 9.453 1 98.81 205 TRP A C 1
ATOM 1510 O O . TRP A 1 205 ? -0.574 0.601 9.352 1 98.81 205 TRP A O 1
ATOM 1520 N N . LEU A 1 206 ? -0.336 2.469 10.508 1 98.94 206 LEU A N 1
ATOM 1521 C CA . LEU A 1 206 ? -0.007 1.906 11.812 1 98.94 206 LEU A CA 1
ATOM 1522 C C . LEU A 1 206 ? -0.851 2.547 12.906 1 98.94 206 LEU A C 1
ATOM 1524 O O . LEU A 1 206 ? -1.324 3.674 12.758 1 98.94 206 LEU A O 1
ATOM 1528 N N . ALA A 1 207 ? -0.992 1.824 14 1 98.94 207 ALA A N 1
ATOM 1529 C CA . ALA A 1 207 ? -1.758 2.352 15.125 1 98.94 207 ALA A CA 1
ATOM 1530 C C . ALA A 1 207 ? -1.274 1.755 16.438 1 98.94 207 ALA A C 1
ATOM 1532 O O . ALA A 1 207 ? -1 0.556 16.531 1 98.94 207 ALA A O 1
ATOM 1533 N N . ALA A 1 208 ? -1.009 2.572 17.391 1 98.94 208 ALA A N 1
ATOM 1534 C CA . ALA A 1 208 ? -0.951 2.105 18.781 1 98.94 208 ALA A CA 1
ATOM 1535 C C . ALA A 1 208 ? -2.352 1.927 19.359 1 98.94 208 ALA A C 1
ATOM 1537 O O . ALA A 1 208 ? -3.117 2.889 19.453 1 98.94 208 ALA A O 1
ATOM 1538 N N . MET A 1 209 ? -2.709 0.713 19.734 1 98.94 209 MET A N 1
ATOM 1539 C CA . MET A 1 209 ? -4.066 0.419 20.188 1 98.94 209 MET A CA 1
ATOM 1540 C C . MET A 1 209 ? -4.07 -0.055 21.625 1 98.94 209 MET A C 1
ATOM 1542 O O . MET A 1 209 ? -3.256 -0.899 22.016 1 98.94 209 MET A O 1
ATOM 1546 N N . SER A 1 210 ? -4.973 0.475 22.438 1 98.88 210 SER A N 1
ATOM 1547 C CA . SER A 1 210 ? -5.129 0.103 23.828 1 98.88 210 SER A CA 1
ATOM 1548 C C . SER A 1 210 ? -5.824 -1.248 23.969 1 98.88 210 SER A C 1
ATOM 1550 O O . SER A 1 210 ? -6.418 -1.749 23.016 1 98.88 210 SER A O 1
ATOM 1552 N N . PRO A 1 211 ? -5.723 -1.854 25.188 1 98.69 211 PRO A N 1
ATOM 1553 C CA . PRO A 1 211 ? -6.516 -3.059 25.438 1 98.69 211 PRO A CA 1
ATOM 1554 C C . PRO A 1 211 ? -8.008 -2.844 25.188 1 98.69 211 PRO A C 1
ATOM 1556 O O . PRO A 1 211 ? -8.688 -3.73 24.656 1 98.69 211 PRO A O 1
ATOM 1559 N N . ALA A 1 212 ? -8.555 -1.656 25.531 1 98.81 212 ALA A N 1
ATOM 1560 C CA . ALA A 1 212 ? -9.969 -1.356 25.328 1 98.81 212 ALA A CA 1
ATOM 1561 C C . ALA A 1 212 ? -10.312 -1.343 23.844 1 98.81 212 ALA A C 1
ATOM 1563 O O . ALA A 1 212 ? -11.375 -1.822 23.438 1 98.81 212 ALA A O 1
ATOM 1564 N N . ALA A 1 213 ? -9.438 -0.761 23.047 1 98.94 213 ALA A N 1
ATOM 1565 C CA . ALA A 1 213 ? -9.648 -0.739 21.594 1 98.94 213 ALA A CA 1
ATOM 1566 C C . ALA A 1 213 ? -9.625 -2.15 21.016 1 98.94 213 ALA A C 1
ATOM 1568 O O . ALA A 1 213 ? -10.453 -2.498 20.188 1 98.94 213 ALA A O 1
ATOM 1569 N N . LEU A 1 214 ? -8.625 -2.932 21.453 1 98.94 214 LEU A N 1
ATOM 1570 C CA . LEU A 1 214 ? -8.5 -4.305 20.984 1 98.94 214 LEU A CA 1
ATOM 1571 C C . LEU A 1 214 ? -9.734 -5.121 21.359 1 98.94 214 LEU A C 1
ATOM 1573 O O . LEU A 1 214 ? -10.227 -5.906 20.531 1 98.94 214 LEU A O 1
ATOM 1577 N N . GLU A 1 215 ? -10.211 -4.918 22.547 1 98.88 215 GLU A N 1
ATOM 1578 C CA . GLU A 1 215 ? -11.43 -5.598 22.984 1 98.88 215 GLU A CA 1
ATOM 1579 C C . GLU A 1 215 ? -12.633 -5.176 22.141 1 98.88 215 GLU A C 1
ATOM 1581 O O . GLU A 1 215 ? -13.469 -6.004 21.781 1 98.88 215 GLU A O 1
ATOM 1586 N N . ARG A 1 216 ? -12.797 -3.889 21.875 1 98.94 216 ARG A N 1
ATOM 1587 C CA . ARG A 1 216 ? -13.867 -3.365 21.031 1 98.94 216 ARG A CA 1
ATOM 1588 C C . ARG A 1 216 ? -13.844 -4.008 19.656 1 98.94 216 ARG A C 1
ATOM 1590 O O . ARG A 1 216 ? -14.891 -4.395 19.125 1 98.94 216 ARG A O 1
ATOM 1597 N N . ILE A 1 217 ? -12.648 -4.105 19.047 1 98.94 217 ILE A N 1
ATOM 1598 C CA . ILE A 1 217 ? -12.469 -4.707 17.734 1 98.94 217 ILE A CA 1
ATOM 1599 C C . ILE A 1 217 ? -12.938 -6.16 17.766 1 98.94 217 ILE A C 1
ATOM 1601 O O . ILE A 1 217 ? -13.68 -6.594 16.875 1 98.94 217 ILE A O 1
ATOM 1605 N N . GLU A 1 218 ? -12.5 -6.855 18.75 1 98.88 218 GLU A N 1
ATOM 1606 C CA . GLU A 1 218 ? -12.898 -8.25 18.906 1 98.88 218 GLU A CA 1
ATOM 1607 C C . GLU A 1 218 ? -14.406 -8.391 19.062 1 98.88 218 GLU A C 1
ATOM 1609 O O . GLU A 1 218 ? -15.023 -9.258 18.438 1 98.88 218 GLU A O 1
ATOM 1614 N N . LYS A 1 219 ? -14.977 -7.555 19.875 1 98.88 219 LYS A N 1
ATOM 1615 C CA . LYS A 1 219 ? -16.406 -7.582 20.141 1 98.88 219 LYS A CA 1
ATOM 1616 C C . LYS A 1 219 ? -17.203 -7.34 18.859 1 98.88 219 LYS A C 1
ATOM 1618 O O . LYS A 1 219 ? -18.156 -8.078 18.562 1 98.88 219 LYS A O 1
ATOM 1623 N N . ILE A 1 220 ? -16.844 -6.348 18.109 1 98.81 220 ILE A N 1
ATOM 1624 C CA . ILE A 1 220 ? -17.578 -6.008 16.891 1 98.81 220 ILE A CA 1
ATOM 1625 C C . ILE A 1 220 ? -17.375 -7.117 15.859 1 98.81 220 ILE A C 1
ATOM 1627 O O . ILE A 1 220 ? -18.328 -7.508 15.172 1 98.81 220 ILE A O 1
ATOM 1631 N N . ASN A 1 221 ? -16.188 -7.625 15.742 1 98.75 221 ASN A N 1
ATOM 1632 C CA . ASN A 1 221 ? -15.914 -8.711 14.805 1 98.75 221 ASN A CA 1
ATOM 1633 C C . ASN A 1 221 ? -16.75 -9.945 15.117 1 98.75 221 ASN A C 1
ATOM 1635 O O . ASN A 1 221 ? -17.094 -10.703 14.211 1 98.75 221 ASN A O 1
ATOM 1639 N N . ALA A 1 222 ? -17.031 -10.18 16.344 1 98.56 222 ALA A N 1
ATOM 1640 C CA . ALA A 1 222 ? -17.781 -11.352 16.781 1 98.56 222 ALA A CA 1
ATOM 1641 C C . ALA A 1 222 ? -19.281 -11.125 16.609 1 98.56 222 ALA A C 1
ATOM 1643 O O . ALA A 1 222 ? -20.078 -12.047 16.797 1 98.56 222 ALA A O 1
ATOM 1644 N N . SER A 1 223 ? -19.703 -9.953 16.297 1 98.38 223 SER A N 1
ATOM 1645 C CA . SER A 1 223 ? -21.109 -9.633 16.094 1 98.38 223 SER A CA 1
ATOM 1646 C C . SER A 1 223 ? -21.562 -10.023 14.695 1 98.38 223 SER A C 1
ATOM 1648 O O . SER A 1 223 ? -20.844 -10.695 13.961 1 98.38 223 SER A O 1
ATOM 1650 N N . ASP A 1 224 ? -22.828 -9.594 14.305 1 97.38 224 ASP A N 1
ATOM 1651 C CA . ASP A 1 224 ? -23.391 -9.914 13 1 97.38 224 ASP A CA 1
ATOM 1652 C C . ASP A 1 224 ? -23.094 -8.805 11.984 1 97.38 224 ASP A C 1
ATOM 1654 O O . ASP A 1 224 ? -23.594 -8.836 10.859 1 97.38 224 ASP A O 1
ATOM 1658 N N . ARG A 1 225 ? -22.297 -7.836 12.43 1 97.81 225 ARG A N 1
ATOM 1659 C CA . ARG A 1 225 ? -22 -6.738 11.516 1 97.81 225 ARG A CA 1
ATOM 1660 C C . ARG A 1 225 ? -21.156 -7.223 10.328 1 97.81 225 ARG A C 1
ATOM 1662 O O . ARG A 1 225 ? -20.172 -7.93 10.508 1 97.81 225 ARG A O 1
ATOM 1669 N N . PHE A 1 226 ? -21.609 -6.82 9.125 1 98.19 226 PHE A N 1
ATOM 1670 C CA . PHE A 1 226 ? -20.797 -7.094 7.945 1 98.19 226 PHE A CA 1
ATOM 1671 C C . PHE A 1 226 ? -19.547 -6.23 7.941 1 98.19 226 PHE A C 1
ATOM 1673 O O . PHE A 1 226 ? -19.609 -5.023 8.172 1 98.19 226 PHE A O 1
ATOM 1680 N N . ILE A 1 227 ? -18.422 -6.832 7.695 1 98.69 227 ILE A N 1
ATOM 1681 C CA . ILE A 1 227 ? -17.141 -6.148 7.562 1 98.69 227 ILE A CA 1
ATOM 1682 C C . ILE A 1 227 ? -16.391 -6.688 6.344 1 98.69 227 ILE A C 1
ATOM 1684 O O . ILE A 1 227 ? -16.062 -7.875 6.285 1 98.69 227 ILE A O 1
ATOM 1688 N N . PRO A 1 228 ? -16.109 -5.828 5.305 1 98.44 228 PRO A N 1
ATOM 1689 C CA . PRO A 1 228 ? -15.227 -6.301 4.23 1 98.44 228 PRO A CA 1
ATOM 1690 C C . PRO A 1 228 ? -13.883 -6.816 4.746 1 98.44 228 PRO A C 1
ATOM 1692 O O . PRO A 1 228 ? -13.289 -6.207 5.637 1 98.44 228 PRO A O 1
ATOM 1695 N N . GLU A 1 229 ? -13.383 -7.855 4.191 1 97.88 229 GLU A N 1
ATOM 1696 C CA . GLU A 1 229 ? -12.211 -8.531 4.727 1 97.88 229 GLU A CA 1
ATOM 1697 C C . GLU A 1 229 ? -11.008 -7.582 4.789 1 97.88 229 GLU A C 1
ATOM 1699 O O . GLU A 1 229 ? -10.273 -7.57 5.777 1 97.88 229 GLU A O 1
ATOM 1704 N N . PHE A 1 230 ? -10.828 -6.805 3.758 1 98.62 230 PHE A N 1
ATOM 1705 C CA . PHE A 1 230 ? -9.68 -5.91 3.707 1 98.62 230 PHE A CA 1
ATOM 1706 C C . PHE A 1 230 ? -9.75 -4.875 4.824 1 98.62 230 PHE A C 1
ATOM 1708 O O . PHE A 1 230 ? -8.719 -4.422 5.324 1 98.62 230 PHE A O 1
ATOM 1715 N N . LEU A 1 231 ? -10.93 -4.484 5.203 1 98.81 231 LEU A N 1
ATOM 1716 C CA . LEU A 1 231 ? -11.133 -3.422 6.184 1 98.81 231 LEU A CA 1
ATOM 1717 C C . LEU A 1 231 ? -11.359 -4.004 7.574 1 98.81 231 LEU A C 1
ATOM 1719 O O . LEU A 1 231 ? -11.734 -3.281 8.5 1 98.81 231 LEU A O 1
ATOM 1723 N N . ASN A 1 232 ? -11.18 -5.289 7.785 1 98.88 232 ASN A N 1
ATOM 1724 C CA . ASN A 1 232 ? -11.414 -5.941 9.07 1 98.88 232 ASN A CA 1
ATOM 1725 C C . ASN A 1 232 ? -10.258 -5.707 10.039 1 98.88 232 ASN A C 1
ATOM 1727 O O . ASN A 1 232 ? -9.188 -6.285 9.875 1 98.88 232 ASN A O 1
ATOM 1731 N N . LEU A 1 233 ? -10.523 -4.957 11.055 1 98.94 233 LEU A N 1
ATOM 1732 C CA . LEU A 1 233 ? -9.492 -4.594 12.023 1 98.94 233 LEU A CA 1
ATOM 1733 C C . LEU A 1 233 ? -9.016 -5.816 12.789 1 98.94 233 LEU A C 1
ATOM 1735 O O . LEU A 1 233 ? -7.848 -5.895 13.188 1 98.94 233 LEU A O 1
ATOM 1739 N N . GLN A 1 234 ? -9.859 -6.785 13.023 1 98.94 234 GLN A N 1
ATOM 1740 C CA . GLN A 1 234 ? -9.422 -8 13.703 1 98.94 234 GLN A CA 1
ATOM 1741 C C . GLN A 1 234 ? -8.375 -8.742 12.883 1 98.94 234 GLN A C 1
ATOM 1743 O O . GLN A 1 234 ? -7.398 -9.258 13.43 1 98.94 234 GLN A O 1
ATOM 1748 N N . THR A 1 235 ? -8.617 -8.82 11.562 1 98.81 235 THR A N 1
ATOM 1749 C CA . THR A 1 235 ? -7.633 -9.414 10.672 1 98.81 235 THR A CA 1
ATOM 1750 C C . THR A 1 235 ? -6.293 -8.688 10.781 1 98.81 235 THR A C 1
ATOM 1752 O O . THR A 1 235 ? -5.238 -9.328 10.82 1 98.81 235 THR A O 1
ATOM 1755 N N . ALA A 1 236 ? -6.312 -7.344 10.828 1 98.88 236 ALA A N 1
ATOM 1756 C CA . ALA A 1 236 ? -5.094 -6.559 11 1 98.88 236 ALA A CA 1
ATOM 1757 C C . ALA A 1 236 ? -4.41 -6.891 12.32 1 98.88 236 ALA A C 1
ATOM 1759 O O . ALA A 1 236 ? -3.189 -7.07 12.367 1 98.88 236 ALA A O 1
ATOM 1760 N N . VAL A 1 237 ? -5.195 -6.973 13.398 1 98.94 237 VAL A N 1
ATOM 1761 C CA . VAL A 1 237 ? -4.664 -7.285 14.719 1 98.94 237 VAL A CA 1
ATOM 1762 C C . VAL A 1 237 ? -3.998 -8.656 14.703 1 98.94 237 VAL A C 1
ATOM 1764 O O . VAL A 1 237 ? -2.834 -8.797 15.086 1 98.94 237 VAL A O 1
ATOM 1767 N N . ASP A 1 238 ? -4.73 -9.695 14.18 1 98.81 238 ASP A N 1
ATOM 1768 C CA . ASP A 1 238 ? -4.25 -11.078 14.18 1 98.81 238 ASP A CA 1
ATOM 1769 C C . ASP A 1 238 ? -2.93 -11.195 13.422 1 98.81 238 ASP A C 1
ATOM 1771 O O . ASP A 1 238 ? -2.014 -11.891 13.867 1 98.81 238 ASP A O 1
ATOM 1775 N N . ASN A 1 239 ? -2.879 -10.547 12.344 1 98.81 239 ASN A N 1
ATOM 1776 C CA . ASN A 1 239 ? -1.669 -10.625 11.531 1 98.81 239 ASN A CA 1
ATOM 1777 C C . ASN A 1 239 ? -0.525 -9.828 12.156 1 98.81 239 ASN A C 1
ATOM 1779 O O . ASN A 1 239 ? 0.62 -10.289 12.164 1 98.81 239 ASN A O 1
ATOM 1783 N N . SER A 1 240 ? -0.797 -8.641 12.656 1 98.88 240 SER A N 1
ATOM 1784 C CA . SER A 1 240 ? 0.24 -7.812 13.258 1 98.88 240 SER A CA 1
ATOM 1785 C C . SER A 1 240 ? 0.907 -8.516 14.43 1 98.88 240 SER A C 1
ATOM 1787 O O . SER A 1 240 ? 2.129 -8.461 14.586 1 98.88 240 SER A O 1
ATOM 1789 N N . LEU A 1 241 ? 0.119 -9.172 15.234 1 98.75 241 LEU A N 1
ATOM 1790 C CA . LEU A 1 241 ? 0.646 -9.844 16.422 1 98.75 241 LEU A CA 1
ATOM 1791 C C . LEU A 1 241 ? 1.562 -11 16.016 1 98.75 241 LEU A C 1
ATOM 1793 O O . LEU A 1 241 ? 2.326 -11.5 16.844 1 98.75 241 LEU A O 1
ATOM 1797 N N . LYS A 1 242 ? 1.54 -11.43 14.742 1 98.56 242 LYS A N 1
ATOM 1798 C CA . LYS A 1 242 ? 2.43 -12.453 14.195 1 98.56 242 LYS A CA 1
ATOM 1799 C C . LYS A 1 242 ? 3.539 -11.82 13.359 1 98.56 242 LYS A C 1
ATOM 1801 O O . LYS A 1 242 ? 4.195 -12.5 12.57 1 98.56 242 LYS A O 1
ATOM 1806 N N . ASN A 1 243 ? 3.695 -10.492 13.43 1 98.62 243 ASN A N 1
ATOM 1807 C CA . ASN A 1 243 ? 4.664 -9.711 12.672 1 98.62 243 ASN A CA 1
ATOM 1808 C C . ASN A 1 243 ? 4.449 -9.844 11.164 1 98.62 243 ASN A C 1
ATOM 1810 O O . ASN A 1 243 ? 5.41 -9.961 10.406 1 98.62 243 ASN A O 1
ATOM 1814 N N . GLN A 1 244 ? 3.176 -9.867 10.773 1 97.81 244 GLN A N 1
ATOM 1815 C CA . GLN A 1 244 ? 2.773 -9.969 9.375 1 97.81 244 GLN A CA 1
ATOM 1816 C C . GLN A 1 244 ? 1.719 -8.922 9.023 1 97.81 244 GLN A C 1
ATOM 1818 O O . GLN A 1 244 ? 1.164 -8.273 9.914 1 97.81 244 GLN A O 1
ATOM 1823 N N . THR A 1 245 ? 1.607 -8.648 7.82 1 97.69 245 THR A N 1
ATOM 1824 C CA . THR A 1 245 ? 0.439 -7.957 7.293 1 97.69 245 THR A CA 1
ATOM 1825 C C . THR A 1 245 ? -0.535 -8.945 6.656 1 97.69 245 THR A C 1
ATOM 1827 O O . THR A 1 245 ? -0.16 -10.07 6.332 1 97.69 245 THR A O 1
ATOM 1830 N N . TYR A 1 246 ? -1.801 -8.523 6.535 1 97.06 246 TYR A N 1
ATOM 1831 C CA . TYR A 1 246 ? -2.832 -9.391 5.977 1 97.06 246 TYR A CA 1
ATOM 1832 C C . TYR A 1 246 ? -2.473 -9.828 4.562 1 97.06 246 TYR A C 1
ATOM 1834 O O . TYR A 1 246 ? -2.443 -11.023 4.266 1 97.06 246 TYR A O 1
ATOM 1842 N N . ASN A 1 247 ? -2.234 -8.852 3.689 1 97 247 ASN A N 1
ATOM 1843 C CA . ASN A 1 247 ? -1.767 -9.148 2.342 1 97 247 ASN A CA 1
ATOM 1844 C C . ASN A 1 247 ? -0.431 -8.469 2.049 1 97 247 ASN A C 1
ATOM 1846 O O . ASN A 1 247 ? 0.101 -7.746 2.893 1 97 247 ASN A O 1
ATOM 1850 N N . THR A 1 248 ? 0.164 -8.805 0.877 1 97.38 248 THR A N 1
ATOM 1851 C CA . THR A 1 248 ? 1.538 -8.453 0.533 1 97.38 248 THR A CA 1
ATOM 1852 C C . THR A 1 248 ? 1.74 -6.945 0.573 1 97.38 248 THR A C 1
ATOM 1854 O O . THR A 1 248 ? 1.11 -6.207 -0.189 1 97.38 248 THR A O 1
ATOM 1857 N N . PRO A 1 249 ? 2.562 -6.434 1.478 1 98.19 249 PRO A N 1
ATOM 1858 C CA . PRO A 1 249 ? 2.838 -4.996 1.576 1 98.19 249 PRO A CA 1
ATOM 1859 C C . PRO A 1 249 ? 3.955 -4.547 0.639 1 98.19 249 PRO A C 1
ATOM 1861 O O . PRO A 1 249 ? 4.562 -5.371 -0.048 1 98.19 249 PRO A O 1
ATOM 1864 N N . ALA A 1 250 ? 4.117 -3.217 0.569 1 98.5 250 ALA A N 1
ATOM 1865 C CA . ALA A 1 250 ? 5.352 -2.662 0.016 1 98.5 250 ALA A CA 1
ATOM 1866 C C . ALA A 1 250 ? 6.512 -2.828 0.991 1 98.5 250 ALA A C 1
ATOM 1868 O O . ALA A 1 250 ? 6.594 -2.117 1.995 1 98.5 250 ALA A O 1
ATOM 1869 N N . VAL A 1 251 ? 7.441 -3.668 0.69 1 98.56 251 VAL A N 1
ATOM 1870 C CA . VAL A 1 251 ? 8.547 -4 1.585 1 98.56 251 VAL A CA 1
ATOM 1871 C C . VAL A 1 251 ? 9.523 -2.83 1.66 1 98.56 251 VAL A C 1
ATOM 1873 O O . VAL A 1 251 ? 10.102 -2.566 2.715 1 98.56 251 VAL A O 1
ATOM 1876 N N . ALA A 1 252 ? 9.68 -2.104 0.547 1 98.81 252 ALA A N 1
ATOM 1877 C CA . ALA A 1 252 ? 10.516 -0.911 0.566 1 98.81 252 ALA A CA 1
ATOM 1878 C C . ALA A 1 252 ? 10.031 0.088 1.611 1 98.81 252 ALA A C 1
ATOM 1880 O O . ALA A 1 252 ? 10.836 0.712 2.307 1 98.81 252 ALA A O 1
ATOM 1881 N N . THR A 1 253 ? 8.75 0.287 1.717 1 98.81 253 THR A N 1
ATOM 1882 C CA . THR A 1 253 ? 8.172 1.163 2.73 1 98.81 253 THR A CA 1
ATOM 1883 C C . THR A 1 253 ? 8.555 0.697 4.133 1 98.81 253 THR A C 1
ATOM 1885 O O . THR A 1 253 ? 8.906 1.511 4.988 1 98.81 253 THR A O 1
ATOM 1888 N N . LEU A 1 254 ? 8.477 -0.621 4.348 1 98.88 254 LEU A N 1
ATOM 1889 C CA . LEU A 1 254 ? 8.828 -1.187 5.645 1 98.88 254 LEU A CA 1
ATOM 1890 C C . LEU A 1 254 ? 10.297 -0.933 5.965 1 98.88 254 LEU A C 1
ATOM 1892 O O . LEU A 1 254 ? 10.641 -0.581 7.098 1 98.88 254 LEU A O 1
ATOM 1896 N N . LEU A 1 255 ? 11.156 -1.131 4.977 1 98.94 255 LEU A N 1
ATOM 1897 C CA . LEU A 1 255 ? 12.586 -0.948 5.188 1 98.94 255 LEU A CA 1
ATOM 1898 C C . LEU A 1 255 ? 12.906 0.51 5.5 1 98.94 255 LEU A C 1
ATOM 1900 O O . LEU A 1 255 ? 13.688 0.797 6.41 1 98.94 255 LEU A O 1
ATOM 1904 N N . MET A 1 256 ? 12.289 1.441 4.723 1 98.94 256 MET A N 1
ATOM 1905 C CA . MET A 1 256 ? 12.484 2.861 5.008 1 98.94 256 MET A CA 1
ATOM 1906 C C . MET A 1 256 ? 12 3.205 6.414 1 98.94 256 MET A C 1
ATOM 1908 O O . MET A 1 256 ? 12.688 3.904 7.156 1 98.94 256 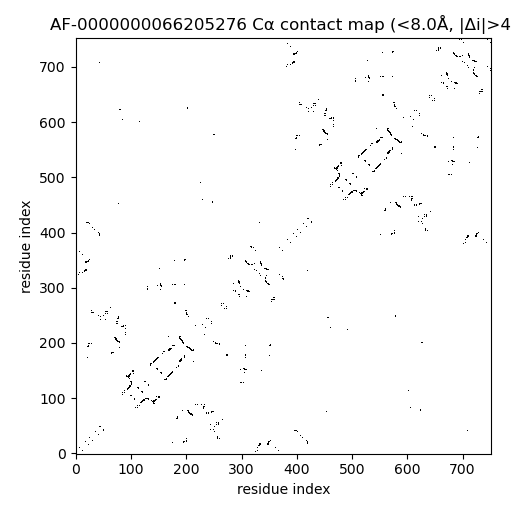MET A O 1
ATOM 1912 N N . LEU A 1 257 ? 10.844 2.701 6.777 1 98.94 257 LEU A N 1
ATOM 1913 C CA . LEU A 1 257 ? 10.234 2.982 8.07 1 98.94 257 LEU A CA 1
ATOM 1914 C C . LEU A 1 257 ? 11.109 2.451 9.203 1 98.94 257 LEU A C 1
ATOM 1916 O O . LEU A 1 257 ? 11.344 3.152 10.195 1 98.94 257 LEU A O 1
ATOM 1920 N N . ASP A 1 258 ? 11.555 1.21 9.055 1 98.94 258 ASP A N 1
ATOM 1921 C CA . ASP A 1 258 ? 12.406 0.594 10.07 1 98.94 258 ASP A CA 1
ATOM 1922 C C . ASP A 1 258 ? 13.664 1.425 10.312 1 98.94 258 ASP A C 1
ATOM 1924 O O . ASP A 1 258 ? 14.047 1.661 11.461 1 98.94 258 ASP A O 1
ATOM 1928 N N . ASN A 1 259 ? 14.281 1.84 9.211 1 98.94 259 ASN A N 1
ATOM 1929 C CA . ASN A 1 259 ? 15.477 2.662 9.312 1 98.94 259 ASN A CA 1
ATOM 1930 C C . ASN A 1 259 ? 15.203 3.975 10.047 1 98.94 259 ASN A C 1
ATOM 1932 O O . ASN A 1 259 ? 15.984 4.398 10.891 1 98.94 259 ASN A O 1
ATOM 1936 N N . GLN A 1 260 ? 14.133 4.602 9.734 1 98.94 260 GLN A N 1
ATOM 1937 C CA . GLN A 1 260 ? 13.773 5.879 10.344 1 98.94 260 GLN A CA 1
ATOM 1938 C C . GLN A 1 260 ? 13.477 5.719 11.828 1 98.94 260 GLN A C 1
ATOM 1940 O O . GLN A 1 260 ? 13.898 6.539 12.648 1 98.94 260 GLN A O 1
ATOM 1945 N N . VAL A 1 261 ? 12.688 4.695 12.172 1 98.94 261 VAL A N 1
ATOM 1946 C CA . VAL A 1 261 ? 12.336 4.457 13.57 1 98.94 261 VAL A CA 1
ATOM 1947 C C . VAL A 1 261 ? 13.609 4.242 14.391 1 98.94 261 VAL A C 1
ATOM 1949 O O . VAL A 1 261 ? 13.75 4.797 15.484 1 98.94 261 VAL A O 1
ATOM 1952 N N . LYS A 1 262 ? 14.539 3.465 13.875 1 98.94 262 LYS A N 1
ATOM 1953 C CA . LYS A 1 262 ? 15.812 3.25 14.555 1 98.94 262 LYS A CA 1
ATOM 1954 C C . LYS A 1 262 ? 16.578 4.562 14.719 1 98.94 262 LYS A C 1
ATOM 1956 O O . LYS A 1 262 ? 17.141 4.828 15.781 1 98.94 262 LYS A O 1
ATOM 1961 N N . TRP A 1 263 ? 16.594 5.34 13.656 1 98.94 263 TRP A N 1
ATOM 1962 C CA . TRP A 1 263 ? 17.266 6.633 13.703 1 98.94 263 TRP A CA 1
ATOM 1963 C C . TRP A 1 263 ? 16.656 7.531 14.773 1 98.94 263 TRP A C 1
ATOM 1965 O O . TRP A 1 263 ? 17.375 8.172 15.547 1 98.94 263 TRP A O 1
ATOM 1975 N N . MET A 1 264 ? 15.336 7.633 14.82 1 98.94 264 MET A N 1
ATOM 1976 C CA . MET A 1 264 ? 14.641 8.453 15.812 1 98.94 264 MET A CA 1
ATOM 1977 C C . MET A 1 264 ? 14.992 8.023 17.219 1 98.94 264 MET A C 1
ATOM 1979 O O . MET A 1 264 ? 15.32 8.859 18.078 1 98.94 264 MET A O 1
ATOM 1983 N N . ASN A 1 265 ? 14.938 6.695 17.438 1 98.94 265 ASN A N 1
ATOM 1984 C CA . ASN A 1 265 ? 15.227 6.164 18.766 1 98.94 265 ASN A CA 1
ATOM 1985 C C . ASN A 1 265 ? 16.688 6.391 19.156 1 98.94 265 ASN A C 1
ATOM 1987 O O . ASN A 1 265 ? 17 6.582 20.344 1 98.94 265 ASN A O 1
ATOM 1991 N N . SER A 1 266 ? 17.578 6.449 18.203 1 98.75 266 SER A N 1
ATOM 1992 C CA . SER A 1 266 ? 19 6.672 18.469 1 98.75 266 SER A CA 1
ATOM 1993 C C . SER A 1 266 ? 19.312 8.156 18.594 1 98.75 266 SER A C 1
ATOM 1995 O O . SER A 1 266 ? 20.438 8.531 18.922 1 98.75 266 SER A O 1
ATOM 1997 N N . ASN A 1 267 ? 18.359 9.008 18.281 1 98.56 267 ASN A N 1
ATOM 1998 C CA . ASN A 1 267 ? 18.562 10.445 18.312 1 98.56 267 ASN A CA 1
ATOM 1999 C C . ASN A 1 267 ? 17.625 11.133 19.297 1 98.56 267 ASN A C 1
ATOM 2001 O O . ASN A 1 267 ? 17.016 12.156 18.969 1 98.56 267 ASN A O 1
ATOM 2005 N N . GLY A 1 268 ? 17.453 10.555 20.484 1 98.56 268 GLY A N 1
ATOM 2006 C CA . GLY A 1 268 ? 16.75 11.18 21.594 1 98.56 268 GLY A CA 1
ATOM 2007 C C . GLY A 1 268 ? 15.297 10.758 21.703 1 98.56 268 GLY A C 1
ATOM 2008 O O . GLY A 1 268 ? 14.547 11.289 22.516 1 98.56 268 GLY A O 1
ATOM 2009 N N . GLY A 1 269 ? 14.875 9.727 20.891 1 98.75 269 GLY A N 1
ATOM 2010 C CA . GLY A 1 269 ? 13.492 9.273 20.953 1 98.75 269 GLY A CA 1
ATOM 2011 C C . GLY A 1 269 ? 12.492 10.367 20.625 1 98.75 269 GLY A C 1
ATOM 2012 O O . GLY A 1 269 ? 12.82 11.312 19.906 1 98.75 269 GLY A O 1
ATOM 2013 N N . LEU A 1 270 ? 11.344 10.211 21.078 1 98.88 270 LEU A N 1
ATOM 2014 C CA . LEU A 1 270 ? 10.289 11.172 20.75 1 98.88 270 LEU A CA 1
ATOM 2015 C C . LEU A 1 270 ? 10.656 12.57 21.25 1 98.88 270 LEU A C 1
ATOM 2017 O O . LEU A 1 270 ? 10.422 13.555 20.547 1 98.88 270 LEU A O 1
ATOM 2021 N N . ASP A 1 271 ? 11.219 12.648 22.422 1 98.75 271 ASP A N 1
ATOM 2022 C CA . ASP A 1 271 ? 11.617 13.945 22.953 1 98.75 271 ASP A CA 1
ATOM 2023 C C . ASP A 1 271 ? 12.625 14.633 22.031 1 98.75 271 ASP A C 1
ATOM 2025 O O . ASP A 1 271 ? 12.539 15.844 21.812 1 98.75 271 ASP A O 1
ATOM 2029 N N . GLY A 1 272 ? 13.57 13.867 21.562 1 98.81 272 GLY A N 1
ATOM 2030 C CA . GLY A 1 272 ? 14.531 14.406 20.609 1 98.81 272 GLY A CA 1
ATOM 2031 C C . GLY A 1 272 ? 13.898 14.891 19.328 1 98.81 272 GLY A C 1
ATOM 2032 O O . GLY A 1 272 ? 14.258 15.953 18.812 1 98.81 272 GLY A O 1
ATOM 2033 N N . MET A 1 273 ? 12.961 14.18 18.797 1 98.88 273 MET A N 1
ATOM 2034 C CA . MET A 1 273 ? 12.273 14.555 17.578 1 98.88 273 MET A CA 1
ATOM 2035 C C . MET A 1 273 ? 11.438 15.82 17.781 1 98.88 273 MET A C 1
ATOM 2037 O O . MET A 1 273 ? 11.398 16.688 16.906 1 98.88 273 MET A O 1
ATOM 2041 N N . VAL A 1 274 ? 10.766 15.906 18.938 1 98.88 274 VAL A N 1
ATOM 2042 C CA . VAL A 1 274 ? 9.961 17.078 19.25 1 98.88 274 VAL A CA 1
ATOM 2043 C C . VAL A 1 274 ? 10.859 18.312 19.359 1 98.88 274 VAL A C 1
ATOM 2045 O O . VAL A 1 274 ? 10.492 19.406 18.922 1 98.88 274 VAL A O 1
ATOM 2048 N N . ALA A 1 275 ? 12.008 18.156 19.969 1 98.81 275 ALA A N 1
ATOM 2049 C CA . ALA A 1 275 ? 12.961 19.25 20.031 1 98.81 275 ALA A CA 1
ATOM 2050 C C . ALA A 1 275 ? 13.352 19.734 18.641 1 98.81 275 ALA A C 1
ATOM 2052 O O . ALA A 1 275 ? 13.461 20.938 18.406 1 98.81 275 ALA A O 1
ATOM 2053 N N . ARG A 1 276 ? 13.602 18.828 17.719 1 98.5 276 ARG A N 1
ATOM 2054 C CA . ARG A 1 276 ? 13.977 19.156 16.344 1 98.5 276 ARG A CA 1
ATOM 2055 C C . ARG A 1 276 ? 12.859 19.922 15.641 1 98.5 276 ARG A C 1
ATOM 2057 O O . ARG A 1 276 ? 13.117 20.953 15.016 1 98.5 276 ARG A O 1
ATOM 2064 N N . THR A 1 277 ? 11.648 19.391 15.75 1 98.88 277 THR A N 1
ATOM 2065 C CA . THR A 1 277 ? 10.539 20.031 15.062 1 98.88 277 THR A CA 1
ATOM 2066 C C . THR A 1 277 ? 10.227 21.391 15.695 1 98.88 277 THR A C 1
ATOM 2068 O O . THR A 1 277 ? 9.82 22.328 15.008 1 98.88 277 THR A O 1
ATOM 2071 N N . THR A 1 278 ? 10.414 21.516 17 1 98.81 278 THR A N 1
ATOM 2072 C CA . THR A 1 278 ? 10.234 22.781 17.688 1 98.81 278 THR A CA 1
ATOM 2073 C C . THR A 1 278 ? 11.242 23.812 17.188 1 98.81 278 THR A C 1
ATOM 2075 O O . THR A 1 278 ? 10.883 24.969 16.938 1 98.81 278 THR A O 1
ATOM 2078 N N . ALA A 1 279 ? 12.453 23.406 17.031 1 98.81 279 ALA A N 1
ATOM 2079 C CA . ALA A 1 279 ? 13.477 24.297 16.5 1 98.81 279 ALA A CA 1
ATOM 2080 C C . ALA A 1 279 ? 13.117 24.781 15.102 1 98.81 279 ALA A C 1
ATOM 2082 O O . ALA A 1 279 ? 13.234 25.969 14.797 1 98.81 279 ALA A O 1
ATOM 2083 N N . SER A 1 280 ? 12.703 23.875 14.258 1 98.88 280 SER A N 1
ATOM 2084 C CA . SER A 1 280 ? 12.328 24.188 12.883 1 98.88 280 SER A CA 1
ATOM 2085 C C . SER A 1 280 ? 11.133 25.141 12.852 1 98.88 280 SER A C 1
ATOM 2087 O O . SER A 1 280 ? 11.156 26.141 12.141 1 98.88 280 SER A O 1
ATOM 2089 N N . SER A 1 281 ? 10.102 24.812 13.641 1 98.81 281 SER A N 1
ATOM 2090 C CA . SER A 1 281 ? 8.891 25.625 13.625 1 98.81 281 SER A CA 1
ATOM 2091 C C . SER A 1 281 ? 9.148 27 14.227 1 98.81 281 SER A C 1
ATOM 2093 O O . SER A 1 281 ? 8.609 28 13.75 1 98.81 281 SER A O 1
ATOM 2095 N N . SER A 1 282 ? 9.953 27.078 15.281 1 98.69 282 SER A N 1
ATOM 2096 C CA . SER A 1 282 ? 10.305 28.359 15.867 1 98.69 282 SER A CA 1
ATOM 2097 C C . SER A 1 282 ? 11.016 29.25 14.859 1 98.69 282 SER A C 1
ATOM 2099 O O . SER A 1 282 ? 10.727 30.453 14.766 1 98.69 282 SER A O 1
ATOM 2101 N N . ALA A 1 283 ? 11.938 28.672 14.109 1 98.69 283 ALA A N 1
ATOM 2102 C CA . ALA A 1 283 ? 12.648 29.422 13.078 1 98.69 283 ALA A CA 1
ATOM 2103 C C . ALA A 1 283 ? 11.68 30.016 12.062 1 98.69 283 ALA A C 1
ATOM 2105 O O . ALA A 1 283 ? 11.781 31.188 11.703 1 98.69 283 ALA A O 1
ATOM 2106 N N . LEU A 1 284 ? 10.773 29.25 11.625 1 98.88 284 LEU A N 1
ATOM 2107 C CA . LEU A 1 284 ? 9.828 29.688 10.602 1 98.88 284 LEU A CA 1
ATOM 2108 C C . LEU A 1 284 ? 8.883 30.75 11.148 1 98.88 284 LEU A C 1
ATOM 2110 O O . LEU A 1 284 ? 8.68 31.781 10.523 1 98.88 284 LEU A O 1
ATOM 2114 N N . TYR A 1 285 ? 8.227 30.484 12.305 1 98.81 285 TYR A N 1
ATOM 2115 C CA . TYR A 1 285 ? 7.219 31.391 12.852 1 98.81 285 TYR A CA 1
ATOM 2116 C C . TYR A 1 285 ? 7.848 32.688 13.297 1 98.81 285 TYR A C 1
ATOM 2118 O O . TYR A 1 285 ? 7.266 33.781 13.102 1 98.81 285 TYR A O 1
ATOM 2126 N N . ASN A 1 286 ? 9.023 32.594 13.93 1 98.62 286 ASN A N 1
ATOM 2127 C CA . ASN A 1 286 ? 9.719 33.844 14.297 1 98.62 286 ASN A CA 1
ATOM 2128 C C . ASN A 1 286 ? 10.016 34.688 13.07 1 98.62 286 ASN A C 1
ATOM 2130 O O . ASN A 1 286 ? 9.844 35.906 13.109 1 98.62 286 ASN A O 1
ATOM 2134 N N . TRP A 1 287 ? 10.461 34.062 12.039 1 98.75 287 TRP A N 1
ATOM 2135 C CA . TRP A 1 287 ? 10.711 34.781 10.789 1 98.75 287 TRP A CA 1
ATOM 2136 C C . TRP A 1 287 ? 9.438 35.469 10.281 1 98.75 287 TRP A C 1
ATOM 2138 O O . TRP A 1 287 ? 9.438 36.656 9.945 1 98.75 287 TRP A O 1
ATOM 2148 N N . ALA A 1 288 ? 8.352 34.75 10.172 1 98.75 288 ALA A N 1
ATOM 2149 C CA . ALA A 1 288 ? 7.094 35.25 9.641 1 98.75 288 ALA A CA 1
ATOM 2150 C C . ALA A 1 288 ? 6.598 36.438 10.461 1 98.75 288 ALA A C 1
ATOM 2152 O O . ALA A 1 288 ? 6.082 37.406 9.906 1 98.75 288 ALA A O 1
ATOM 2153 N N . GLU A 1 289 ? 6.77 36.344 11.758 1 98.25 289 GLU A N 1
ATOM 2154 C CA . GLU A 1 289 ? 6.305 37.375 12.656 1 98.25 289 GLU A CA 1
ATOM 2155 C C . GLU A 1 289 ? 7.18 38.625 12.539 1 98.25 289 GLU A C 1
ATOM 2157 O O . GLU A 1 289 ? 6.738 39.75 12.867 1 98.25 289 GLU A O 1
ATOM 2162 N N . ALA A 1 290 ? 8.344 38.438 12.047 1 98.12 290 ALA A N 1
ATOM 2163 C CA . ALA A 1 290 ? 9.273 39.562 11.93 1 98.12 290 ALA A CA 1
ATOM 2164 C C . ALA A 1 290 ? 9.125 40.25 10.578 1 98.12 290 ALA A C 1
ATOM 2166 O O . ALA A 1 290 ? 9.664 41.344 10.367 1 98.12 290 ALA A O 1
ATOM 2167 N N . ARG A 1 291 ? 8.477 39.625 9.656 1 97.62 291 ARG A N 1
ATOM 2168 C CA . ARG A 1 291 ? 8.266 40.188 8.32 1 97.62 291 ARG A CA 1
ATOM 2169 C C . ARG A 1 291 ? 6.902 40.844 8.211 1 97.62 291 ARG A C 1
ATOM 2171 O O . ARG A 1 291 ? 5.875 40.25 8.516 1 97.62 291 ARG A O 1
ATOM 2178 N N . GLU A 1 292 ? 6.867 42.031 7.684 1 97.12 292 GLU A N 1
ATOM 2179 C CA . GLU A 1 292 ? 5.621 42.781 7.594 1 97.12 292 GLU A CA 1
ATOM 2180 C C . GLU A 1 292 ? 4.648 42.125 6.621 1 97.12 292 GLU A C 1
ATOM 2182 O O . GLU A 1 292 ? 3.432 42.188 6.809 1 97.12 292 GLU A O 1
ATOM 2187 N N . GLU A 1 293 ? 5.145 41.438 5.613 1 97.94 293 GLU A N 1
ATOM 2188 C CA . GLU A 1 293 ? 4.312 40.906 4.543 1 97.94 293 GLU A CA 1
ATOM 2189 C C . GLU A 1 293 ? 3.781 39.5 4.91 1 97.94 293 GLU A C 1
ATOM 2191 O O . GLU A 1 293 ? 2.918 38.969 4.219 1 97.94 293 GLU A O 1
ATOM 2196 N N . ALA A 1 294 ? 4.297 39 6.004 1 98.44 294 ALA A N 1
ATOM 2197 C CA . ALA A 1 294 ? 4.008 37.594 6.301 1 98.44 294 ALA A CA 1
ATOM 2198 C C . ALA A 1 294 ? 3.438 37.438 7.707 1 98.44 294 ALA A C 1
ATOM 2200 O O . ALA A 1 294 ? 3.74 38.219 8.602 1 98.44 294 ALA A O 1
ATOM 2201 N N . SER A 1 295 ? 2.602 36.438 7.91 1 98.31 295 SER A N 1
ATOM 2202 C CA . SER A 1 295 ? 2.07 36.094 9.219 1 98.31 295 SER A CA 1
ATOM 2203 C C . SER A 1 295 ? 1.695 34.594 9.289 1 98.31 295 SER A C 1
ATOM 2205 O O . SER A 1 295 ? 1.237 34.031 8.297 1 98.31 295 SER A O 1
ATOM 2207 N N . PRO A 1 296 ? 1.914 34 10.438 1 98.5 296 PRO A N 1
ATOM 2208 C CA . PRO A 1 296 ? 1.367 32.656 10.578 1 98.5 296 PRO A CA 1
ATOM 2209 C C . PRO A 1 296 ? -0.144 32.594 10.375 1 98.5 296 PRO A C 1
ATOM 2211 O O . PRO A 1 296 ? -0.87 33.438 10.883 1 98.5 296 PRO A O 1
ATOM 2214 N N . TYR A 1 297 ? -0.566 31.641 9.617 1 98.12 297 TYR A N 1
ATOM 2215 C CA . TYR A 1 297 ? -1.987 31.469 9.336 1 98.12 297 TYR A CA 1
ATOM 2216 C C . TYR A 1 297 ? -2.756 31.125 10.609 1 98.12 297 TYR A C 1
ATOM 2218 O O . TYR A 1 297 ? -3.822 31.703 10.867 1 98.12 297 TYR A O 1
ATOM 2226 N N . VAL A 1 298 ? -2.248 30.125 11.352 1 98.25 298 VAL A N 1
ATOM 2227 C CA . VAL A 1 298 ? -2.83 29.812 12.656 1 98.25 298 VAL A CA 1
ATOM 2228 C C . VAL A 1 298 ? -2.514 30.922 13.648 1 98.25 298 VAL A C 1
ATOM 2230 O O . VAL A 1 298 ? -1.372 31.062 14.086 1 98.25 298 VAL A O 1
ATOM 2233 N N . ALA A 1 299 ? -3.502 31.641 14.062 1 96.31 299 ALA A N 1
ATOM 2234 C CA . ALA A 1 299 ? -3.318 32.875 14.828 1 96.31 299 ALA A CA 1
ATOM 2235 C C . ALA A 1 299 ? -2.904 32.562 16.266 1 96.31 299 ALA A C 1
ATOM 2237 O O . ALA A 1 299 ? -2.049 33.25 16.828 1 96.31 299 ALA A O 1
ATOM 2238 N N . ASP A 1 300 ? -3.559 31.578 16.844 1 97.25 300 ASP A N 1
ATOM 2239 C CA . ASP A 1 300 ? -3.23 31.188 18.203 1 97.25 300 ASP A CA 1
ATOM 2240 C C . ASP A 1 300 ? -1.925 30.406 18.25 1 97.25 300 ASP A C 1
ATOM 2242 O O . ASP A 1 300 ? -1.875 29.25 17.828 1 97.25 300 ASP A O 1
ATOM 2246 N N . ALA A 1 301 ? -0.917 30.984 18.797 1 97.56 301 ALA A N 1
ATOM 2247 C CA . ALA A 1 301 ? 0.41 30.375 18.828 1 97.56 301 ALA A CA 1
ATOM 2248 C C . ALA A 1 301 ? 0.375 29.016 19.516 1 97.56 301 ALA A C 1
ATOM 2250 O O . ALA A 1 301 ? 1.125 28.109 19.141 1 97.56 301 ALA A O 1
ATOM 2251 N N . ALA A 1 302 ? -0.507 28.844 20.422 1 96.81 302 ALA A N 1
ATOM 2252 C CA . ALA A 1 302 ? -0.597 27.594 21.188 1 96.81 302 ALA A CA 1
ATOM 2253 C C . ALA A 1 302 ? -1.139 26.469 20.312 1 96.81 302 ALA A C 1
ATOM 2255 O O . ALA A 1 302 ? -1.02 25.297 20.672 1 96.81 302 ALA A O 1
ATOM 2256 N N . LYS A 1 303 ? -1.716 26.828 19.188 1 98.25 303 LYS A N 1
ATOM 2257 C CA . LYS A 1 303 ? -2.324 25.844 18.297 1 98.25 303 LYS A CA 1
ATOM 2258 C C . LYS A 1 303 ? -1.483 25.641 17.031 1 98.25 303 LYS A C 1
ATOM 2260 O O . LYS A 1 303 ? -1.89 24.922 16.125 1 98.25 303 LYS A O 1
ATOM 2265 N N . ARG A 1 304 ? -0.362 26.266 16.969 1 98.62 304 ARG A N 1
ATOM 2266 C CA . ARG A 1 304 ? 0.471 26.188 15.781 1 98.62 304 ARG A CA 1
ATOM 2267 C C . ARG A 1 304 ? 1.23 24.859 15.742 1 98.62 304 ARG A C 1
ATOM 2269 O O . ARG A 1 304 ? 1.858 24.469 16.719 1 98.62 304 ARG A O 1
ATOM 2276 N N . SER A 1 305 ? 1.142 24.219 14.633 1 98.62 305 SER A N 1
ATOM 2277 C CA . SER A 1 305 ? 1.805 22.938 14.391 1 98.62 305 SER A CA 1
ATOM 2278 C C . SER A 1 305 ? 3.32 23.078 14.5 1 98.62 305 SER A C 1
ATOM 2280 O O . SER A 1 305 ? 3.889 24.078 14.062 1 98.62 305 SER A O 1
ATOM 2282 N N . LEU A 1 306 ? 3.996 22.078 15.008 1 98.88 306 LEU A N 1
ATOM 2283 C CA . LEU A 1 306 ? 5.453 22.031 15.016 1 98.88 306 LEU A CA 1
ATOM 2284 C C . LEU A 1 306 ? 5.98 21.391 13.734 1 98.88 306 LEU A C 1
ATOM 2286 O O . LEU A 1 306 ? 7.172 21.5 13.43 1 98.88 306 LEU A O 1
ATOM 2290 N N . VAL A 1 307 ? 5.07 20.766 12.914 1 98.88 307 VAL A N 1
ATOM 2291 C CA . VAL A 1 307 ? 5.578 19.938 11.828 1 98.88 307 VAL A CA 1
ATOM 2292 C C . VAL A 1 307 ? 5.066 20.453 10.492 1 98.88 307 VAL A C 1
ATOM 2294 O O . VAL A 1 307 ? 5.605 20.109 9.438 1 98.88 307 VAL A O 1
ATOM 2297 N N . VAL A 1 308 ? 4.023 21.25 10.492 1 98.75 308 VAL A N 1
ATOM 2298 C CA . VAL A 1 308 ? 3.494 21.891 9.289 1 98.75 308 VAL A CA 1
ATOM 2299 C C . VAL A 1 308 ? 3.303 23.391 9.539 1 98.75 308 VAL A C 1
ATOM 2301 O O . VAL A 1 308 ? 2.465 23.781 10.352 1 98.75 308 VAL A O 1
ATOM 2304 N N . GLY A 1 309 ? 4.035 24.203 8.859 1 98.62 309 GLY A N 1
ATOM 2305 C CA . GLY A 1 309 ? 3.887 25.656 8.977 1 98.62 309 GLY A CA 1
ATOM 2306 C C . GLY A 1 309 ? 3.137 26.281 7.816 1 98.62 309 GLY A C 1
ATOM 2307 O O . GLY A 1 309 ? 3.436 25.984 6.656 1 98.62 309 GLY A O 1
ATOM 2308 N N . THR A 1 310 ? 2.172 27.047 8.109 1 98.5 310 THR A N 1
ATOM 2309 C CA . THR A 1 310 ? 1.426 27.781 7.094 1 98.5 310 THR A CA 1
ATOM 2310 C C . THR A 1 310 ? 1.589 29.297 7.293 1 98.5 310 THR A C 1
ATOM 2312 O O . THR A 1 310 ? 1.299 29.812 8.367 1 98.5 310 THR A O 1
ATOM 2315 N N . ILE A 1 311 ? 2.117 29.922 6.254 1 98.81 311 ILE A N 1
ATOM 2316 C CA . ILE A 1 311 ? 2.428 31.344 6.324 1 98.81 311 ILE A CA 1
ATOM 2317 C C . ILE A 1 311 ? 1.614 32.094 5.277 1 98.81 311 ILE A C 1
ATOM 2319 O O . ILE A 1 311 ? 1.767 31.875 4.074 1 98.81 311 ILE A O 1
ATOM 2323 N N . ASP A 1 312 ? 0.824 33 5.707 1 98.44 312 ASP A N 1
ATOM 2324 C CA . ASP A 1 312 ? 0.069 33.875 4.812 1 98.44 312 ASP A CA 1
ATOM 2325 C C . ASP A 1 312 ? 0.897 35.094 4.41 1 98.44 312 ASP A C 1
ATOM 2327 O O . ASP A 1 312 ? 1.716 35.594 5.191 1 98.44 312 ASP A O 1
ATOM 2331 N N . PHE A 1 313 ? 0.642 35.531 3.201 1 98.69 313 PHE A N 1
ATOM 2332 C CA . PHE A 1 313 ? 1.225 36.781 2.721 1 98.69 313 PHE A CA 1
ATOM 2333 C C . PHE A 1 313 ? 0.139 37.812 2.451 1 98.69 313 PHE A C 1
ATOM 2335 O O . PHE A 1 313 ? -0.983 37.469 2.08 1 98.69 313 PHE A O 1
ATOM 2342 N N . ASP A 1 314 ? 0.48 39.062 2.67 1 97.19 314 ASP A N 1
ATOM 2343 C CA . ASP A 1 314 ? -0.502 40.094 2.395 1 97.19 314 ASP A CA 1
ATOM 2344 C C . ASP A 1 314 ? -0.724 40.25 0.894 1 97.19 314 ASP A C 1
ATOM 2346 O O . ASP A 1 314 ? -0.06 39.594 0.088 1 97.19 314 ASP A O 1
ATOM 2350 N N . ASP A 1 315 ? -1.654 41.125 0.554 1 97.19 315 ASP A N 1
ATOM 2351 C CA . ASP A 1 315 ? -2.15 41.219 -0.815 1 97.19 315 ASP A CA 1
ATOM 2352 C C . ASP A 1 315 ? -1.089 41.781 -1.746 1 97.19 315 ASP A C 1
ATOM 2354 O O . ASP A 1 315 ? -1.202 41.688 -2.969 1 97.19 315 ASP A O 1
ATOM 2358 N N . SER A 1 316 ? -0.15 42.406 -1.205 1 97.88 316 SER A N 1
ATOM 2359 C CA . SER A 1 316 ? 0.891 43 -2.035 1 97.88 316 SER A CA 1
ATOM 2360 C C . SER A 1 316 ? 1.851 41.969 -2.566 1 97.88 316 SER A C 1
ATOM 2362 O O . SER A 1 316 ? 2.635 42.219 -3.479 1 97.88 316 SER A O 1
ATOM 2364 N N . ILE A 1 317 ? 1.815 40.781 -2.016 1 98.38 317 ILE A N 1
ATOM 2365 C CA . ILE A 1 317 ? 2.732 39.688 -2.357 1 98.38 317 ILE A CA 1
ATOM 2366 C C . ILE A 1 317 ? 1.965 38.562 -3.037 1 98.38 317 ILE A C 1
ATOM 2368 O O . ILE A 1 317 ? 0.833 38.25 -2.656 1 98.38 317 ILE A O 1
ATOM 2372 N N . ASP A 1 318 ? 2.475 37.938 -4.078 1 98.25 318 ASP A N 1
ATOM 2373 C CA . ASP A 1 318 ? 1.946 36.719 -4.707 1 98.25 318 ASP A CA 1
ATOM 2374 C C . ASP A 1 318 ? 2.727 35.469 -4.262 1 98.25 318 ASP A C 1
ATOM 2376 O O . ASP A 1 318 ? 3.771 35.156 -4.832 1 98.25 318 ASP A O 1
ATOM 2380 N N . ALA A 1 319 ? 2.199 34.75 -3.336 1 98.38 319 ALA A N 1
ATOM 2381 C CA . ALA A 1 319 ? 2.869 33.594 -2.77 1 98.38 319 ALA A CA 1
ATOM 2382 C C . ALA A 1 319 ? 3.109 32.531 -3.836 1 98.38 319 ALA A C 1
ATOM 2384 O O . ALA A 1 319 ? 4.086 31.781 -3.768 1 98.38 319 ALA A O 1
ATOM 2385 N N . ALA A 1 320 ? 2.254 32.406 -4.844 1 97.75 320 ALA A N 1
ATOM 2386 C CA . ALA A 1 320 ? 2.424 31.453 -5.922 1 97.75 320 ALA A CA 1
ATOM 2387 C C . ALA A 1 320 ? 3.713 31.703 -6.695 1 97.75 320 ALA A C 1
ATOM 2389 O O . ALA A 1 320 ? 4.383 30.766 -7.137 1 97.75 320 ALA A O 1
ATOM 2390 N N . VAL A 1 321 ? 3.984 32.969 -6.883 1 98.19 321 VAL A N 1
ATOM 2391 C CA . VAL A 1 321 ? 5.215 33.344 -7.57 1 98.19 321 VAL A CA 1
ATOM 2392 C C . VAL A 1 321 ? 6.422 32.969 -6.711 1 98.19 321 VAL A C 1
ATOM 2394 O O . VAL A 1 321 ? 7.438 32.5 -7.223 1 98.19 321 VAL A O 1
ATOM 2397 N N . ILE A 1 322 ? 6.316 33.219 -5.367 1 98.5 322 ILE A N 1
ATOM 2398 C CA . ILE A 1 322 ? 7.387 32.781 -4.473 1 98.5 322 ILE A CA 1
ATOM 2399 C C . ILE A 1 322 ? 7.645 31.297 -4.648 1 98.5 322 ILE A C 1
ATOM 2401 O O . ILE A 1 322 ? 8.781 30.875 -4.859 1 98.5 322 ILE A O 1
ATOM 2405 N N . ALA A 1 323 ? 6.59 30.5 -4.594 1 97.94 323 ALA A N 1
ATOM 2406 C CA . ALA A 1 323 ? 6.715 29.047 -4.711 1 97.94 323 ALA A CA 1
ATOM 2407 C C . ALA A 1 323 ? 7.344 28.656 -6.043 1 97.94 323 ALA A C 1
ATOM 2409 O O . ALA A 1 323 ? 8.156 27.734 -6.105 1 97.94 323 ALA A O 1
ATOM 2410 N N . LYS A 1 324 ? 6.961 29.297 -7.133 1 97.62 324 LYS A N 1
ATOM 2411 C CA . LYS A 1 324 ? 7.512 29.016 -8.461 1 97.62 324 LYS A CA 1
ATOM 2412 C C . LYS A 1 324 ? 9.008 29.297 -8.5 1 97.62 324 LYS A C 1
ATOM 2414 O O . LYS A 1 324 ? 9.773 28.531 -9.086 1 97.62 324 LYS A O 1
ATOM 2419 N N . ILE A 1 325 ? 9.359 30.438 -7.926 1 98.19 325 ILE A N 1
ATOM 2420 C CA . ILE A 1 325 ? 10.773 30.797 -7.898 1 98.19 325 ILE A CA 1
ATOM 2421 C C . ILE A 1 325 ? 11.555 29.781 -7.074 1 98.19 325 ILE A C 1
ATOM 2423 O O . ILE A 1 325 ? 12.641 29.344 -7.477 1 98.19 325 ILE A O 1
ATOM 2427 N N . LEU A 1 326 ? 11.031 29.469 -5.922 1 98.25 326 LEU A N 1
ATOM 2428 C CA . LEU A 1 326 ? 11.664 28.453 -5.09 1 98.25 326 LEU A CA 1
ATOM 2429 C C . LEU A 1 326 ? 11.852 27.156 -5.867 1 98.25 326 LEU A C 1
ATOM 2431 O O . LEU A 1 326 ? 12.945 26.594 -5.898 1 98.25 326 LEU A O 1
ATOM 2435 N N . ARG A 1 327 ? 10.836 26.672 -6.523 1 96.44 327 ARG A N 1
ATOM 2436 C CA . ARG A 1 327 ? 10.883 25.438 -7.285 1 96.44 327 ARG A CA 1
ATOM 2437 C C . ARG A 1 327 ? 11.938 25.5 -8.383 1 96.44 327 ARG A C 1
ATOM 2439 O O . ARG A 1 327 ? 12.68 24.547 -8.602 1 96.44 327 ARG A O 1
ATOM 2446 N N . ALA A 1 328 ? 11.984 26.609 -9.086 1 96.62 328 ALA A N 1
ATOM 2447 C CA . ALA A 1 328 ? 12.961 26.797 -10.156 1 96.62 328 ALA A CA 1
ATOM 2448 C C . ALA A 1 328 ? 14.391 26.703 -9.617 1 96.62 328 ALA A C 1
ATOM 2450 O O . ALA A 1 328 ? 15.336 26.5 -10.383 1 96.62 328 ALA A O 1
ATOM 2451 N N . ASN A 1 329 ? 14.516 26.938 -8.305 1 97.25 329 ASN A N 1
ATOM 2452 C CA . ASN A 1 329 ? 15.836 26.875 -7.672 1 97.25 329 ASN A CA 1
ATOM 2453 C C . ASN A 1 329 ? 16.016 25.609 -6.844 1 97.25 329 ASN A C 1
ATOM 2455 O O . ASN A 1 329 ? 16.875 25.547 -5.973 1 97.25 329 ASN A O 1
ATOM 2459 N N . GLY A 1 330 ? 15.195 24.578 -6.949 1 95.38 330 GLY A N 1
ATOM 2460 C CA . GLY A 1 330 ? 15.367 23.266 -6.352 1 95.38 330 GLY A CA 1
ATOM 2461 C C . GLY A 1 330 ? 14.703 23.125 -4.996 1 95.38 330 GLY A C 1
ATOM 2462 O O . GLY A 1 330 ? 14.938 22.156 -4.277 1 95.38 330 GLY A O 1
ATOM 2463 N N . ILE A 1 331 ? 13.961 24.156 -4.562 1 97.56 331 ILE A N 1
ATOM 2464 C CA . ILE A 1 331 ? 13.188 24.078 -3.33 1 97.56 331 ILE A CA 1
ATOM 2465 C C . ILE A 1 331 ? 11.742 23.688 -3.65 1 97.56 331 ILE A C 1
ATOM 2467 O O . ILE A 1 331 ? 11.023 24.453 -4.297 1 97.56 331 ILE A O 1
ATOM 2471 N N . LEU A 1 332 ? 11.312 22.5 -3.127 1 96.56 332 LEU A N 1
ATOM 2472 C CA . LEU A 1 332 ? 10.133 21.859 -3.68 1 96.56 332 LEU A CA 1
ATOM 2473 C C . LEU A 1 332 ? 9.008 21.812 -2.654 1 96.56 332 LEU A C 1
ATOM 2475 O O . LEU A 1 332 ? 9.258 21.797 -1.448 1 96.56 332 LEU A O 1
ATOM 2479 N N . ASP A 1 333 ? 7.758 21.781 -3.107 1 96.81 333 ASP A N 1
ATOM 2480 C CA . ASP A 1 333 ? 6.531 21.422 -2.4 1 96.81 333 ASP A CA 1
ATOM 2481 C C . ASP A 1 333 ? 6.258 22.391 -1.251 1 96.81 333 ASP A C 1
ATOM 2483 O O . ASP A 1 333 ? 6.012 21.969 -0.121 1 96.81 333 ASP A O 1
ATOM 2487 N N . THR A 1 334 ? 6.285 23.719 -1.588 1 98.06 334 THR A N 1
ATOM 2488 C CA . THR A 1 334 ? 6 24.734 -0.586 1 98.06 334 THR A CA 1
ATOM 2489 C C . THR A 1 334 ? 4.637 25.375 -0.835 1 98.06 334 THR A C 1
ATOM 2491 O O . THR A 1 334 ? 4.305 26.406 -0.235 1 98.06 334 THR A O 1
ATOM 2494 N N . GLU A 1 335 ? 3.844 24.828 -1.767 1 96.69 335 GLU A N 1
ATOM 2495 C CA . GLU A 1 335 ? 2.533 25.375 -2.115 1 96.69 335 GLU A CA 1
ATOM 2496 C C . GLU A 1 335 ? 1.516 25.109 -1.009 1 96.69 335 GLU A C 1
ATOM 2498 O O . GLU A 1 335 ? 1.631 24.125 -0.272 1 96.69 335 GLU A O 1
ATOM 2503 N N . PRO A 1 336 ? 0.541 25.984 -0.909 1 96.12 336 PRO A N 1
ATOM 2504 C CA . PRO A 1 336 ? -0.527 25.75 0.069 1 96.12 336 PRO A CA 1
ATOM 2505 C C . PRO A 1 336 ? -1.402 24.547 -0.276 1 96.12 336 PRO A C 1
ATOM 2507 O O . PRO A 1 336 ? -1.286 24 -1.37 1 96.12 336 PRO A O 1
ATOM 2510 N N . TYR A 1 337 ? -2.162 24.141 0.702 1 93.12 337 TYR A N 1
ATOM 2511 C CA . TYR A 1 337 ? -3.193 23.156 0.407 1 93.12 337 TYR A CA 1
ATOM 2512 C C . TYR A 1 337 ? -4.211 23.703 -0.583 1 93.12 337 TYR A C 1
ATOM 2514 O O . TYR A 1 337 ? -4.918 24.672 -0.284 1 93.12 337 TYR A O 1
ATOM 2522 N N . ARG A 1 338 ? -4.309 23.203 -1.699 1 85.19 338 ARG A N 1
ATOM 2523 C CA . ARG A 1 338 ? -5.016 23.734 -2.865 1 85.19 338 ARG A CA 1
ATOM 2524 C C . ARG A 1 338 ? -6.441 24.141 -2.508 1 85.19 338 ARG A C 1
ATOM 2526 O O . ARG A 1 338 ? -6.891 25.234 -2.865 1 85.19 338 ARG A O 1
ATOM 2533 N N . LYS A 1 339 ? -7.117 23.344 -1.787 1 85.75 339 LYS A N 1
ATOM 2534 C CA . LYS A 1 339 ? -8.539 23.547 -1.517 1 85.75 339 LYS A CA 1
ATOM 2535 C C . LYS A 1 339 ? -8.758 24.766 -0.624 1 85.75 339 LYS A C 1
ATOM 2537 O O . LYS A 1 339 ? -9.867 25.297 -0.55 1 85.75 339 LYS A O 1
ATOM 2542 N N . LEU A 1 340 ? -7.773 25.188 0.083 1 90 340 LEU A N 1
ATOM 2543 C CA . LEU A 1 340 ? -7.914 26.328 0.979 1 90 340 LEU A CA 1
ATOM 2544 C C . LEU A 1 340 ? -7.906 27.641 0.196 1 90 340 LEU A C 1
ATOM 2546 O O . LEU A 1 340 ? -8.453 28.641 0.654 1 90 340 LEU A O 1
ATOM 2550 N N . GLY A 1 341 ? -7.203 27.734 -1.003 1 88.62 341 GLY A N 1
ATOM 2551 C CA . GLY A 1 341 ? -7.203 28.891 -1.885 1 88.62 341 GLY A CA 1
ATOM 2552 C C . GLY A 1 341 ? -6.602 30.125 -1.246 1 88.62 341 GLY A C 1
ATOM 2553 O O . GLY A 1 341 ? -6.984 31.25 -1.572 1 88.62 341 GLY A O 1
ATOM 2554 N N . ARG A 1 342 ? -5.66 29.938 -0.363 1 94.06 342 ARG A N 1
ATOM 2555 C CA . ARG A 1 342 ? -5.078 31.078 0.355 1 94.06 342 ARG A CA 1
ATOM 2556 C C . ARG A 1 342 ? -3.764 31.516 -0.281 1 94.06 342 ARG A C 1
ATOM 2558 O O . ARG A 1 342 ? -3.059 30.703 -0.881 1 94.06 342 ARG A O 1
ATOM 2565 N N . ASN A 1 343 ? -3.488 32.812 -0.205 1 98.12 343 ASN A N 1
ATOM 2566 C CA . ASN A 1 343 ? -2.176 33.344 -0.557 1 98.12 343 ASN A CA 1
ATOM 2567 C C . ASN A 1 343 ? -1.123 32.969 0.481 1 98.12 343 ASN A C 1
ATOM 2569 O O . ASN A 1 343 ? -0.758 33.781 1.328 1 98.12 343 ASN A O 1
ATOM 2573 N N . GLN A 1 344 ? -0.599 31.797 0.302 1 98.44 344 GLN A N 1
ATOM 2574 C CA . GLN A 1 344 ? 0.025 31.125 1.438 1 98.44 344 GLN A CA 1
ATOM 2575 C C . GLN A 1 344 ? 1.14 30.188 0.981 1 98.44 344 GLN A C 1
ATOM 2577 O O . GLN A 1 344 ? 1.137 29.719 -0.161 1 98.44 344 GLN A O 1
ATOM 2582 N N . LEU A 1 345 ? 2.146 30.031 1.744 1 98.75 345 LEU A N 1
ATOM 2583 C CA . LEU A 1 345 ? 3.068 28.906 1.653 1 98.75 345 LEU A CA 1
ATOM 2584 C C . LEU A 1 345 ? 2.812 27.906 2.773 1 98.75 345 LEU A C 1
ATOM 2586 O O . LEU A 1 345 ? 2.443 28.297 3.887 1 98.75 345 LEU A O 1
ATOM 2590 N N . ARG A 1 346 ? 2.928 26.672 2.531 1 98.62 346 ARG A N 1
ATOM 2591 C CA . ARG A 1 346 ? 2.844 25.578 3.496 1 98.62 346 ARG A CA 1
ATOM 2592 C C . ARG A 1 346 ? 4.137 24.766 3.518 1 98.62 346 ARG A C 1
ATOM 2594 O O . ARG A 1 346 ? 4.555 24.234 2.49 1 98.62 346 ARG A O 1
ATOM 2601 N N . ILE A 1 347 ? 4.766 24.719 4.68 1 98.75 347 ILE A N 1
ATOM 2602 C CA . ILE A 1 347 ? 6.129 24.203 4.805 1 98.75 347 ILE A CA 1
ATOM 2603 C C . ILE A 1 347 ? 6.141 22.984 5.723 1 98.75 347 ILE A C 1
ATOM 2605 O O . ILE A 1 347 ? 5.734 23.078 6.887 1 98.75 347 ILE A O 1
ATOM 2609 N N . GLY A 1 348 ? 6.594 21.812 5.18 1 98.69 348 GLY A N 1
ATOM 2610 C CA . GLY A 1 348 ? 6.84 20.656 6.031 1 98.69 348 GLY A CA 1
ATOM 2611 C C . GLY A 1 348 ? 8.07 20.812 6.902 1 98.69 348 GLY A C 1
ATOM 2612 O O . GLY A 1 348 ? 9.133 21.219 6.418 1 98.69 348 GLY A O 1
ATOM 2613 N N . MET A 1 349 ? 7.945 20.547 8.148 1 98.88 349 MET A N 1
ATOM 2614 C CA . MET A 1 349 ? 9.023 20.688 9.125 1 98.88 349 MET A CA 1
ATOM 2615 C C . MET A 1 349 ? 9.172 19.422 9.961 1 98.88 349 MET A C 1
ATOM 2617 O O . MET A 1 349 ? 9.32 19.5 11.18 1 98.88 349 MET A O 1
ATOM 2621 N N . PHE A 1 350 ? 9.047 18.281 9.336 1 98.81 350 PHE A N 1
ATOM 2622 C CA . PHE A 1 350 ? 9.109 16.969 9.984 1 98.81 350 PHE A CA 1
ATOM 2623 C C . PHE A 1 350 ? 10.523 16.672 10.453 1 98.81 350 PHE A C 1
ATOM 2625 O O . PHE 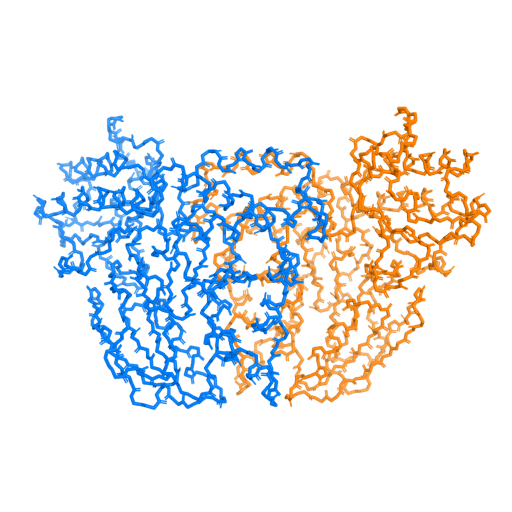A 1 350 ? 11.477 17.359 10.07 1 98.81 350 PHE A O 1
ATOM 2632 N N . PRO A 1 351 ? 10.727 15.617 11.289 1 98.75 351 PRO A N 1
ATOM 2633 C CA . PRO A 1 351 ? 12.016 15.352 11.93 1 98.75 351 PRO A CA 1
ATOM 2634 C C . PRO A 1 351 ? 13.156 15.164 10.93 1 98.75 351 PRO A C 1
ATOM 2636 O O . PRO A 1 351 ? 14.297 15.523 11.219 1 98.75 351 PRO A O 1
ATOM 2639 N N . ALA A 1 352 ? 12.898 14.703 9.797 1 98.38 352 ALA A N 1
ATOM 2640 C CA . ALA A 1 352 ? 13.93 14.43 8.805 1 98.38 352 ALA A CA 1
ATOM 2641 C C . ALA A 1 352 ? 14.453 15.719 8.188 1 98.38 352 ALA A C 1
ATOM 2643 O O . ALA A 1 352 ? 15.492 15.727 7.523 1 98.38 352 ALA A O 1
ATOM 2644 N N . ILE A 1 353 ? 13.773 16.859 8.336 1 98.19 353 ILE A N 1
ATOM 2645 C CA . ILE A 1 353 ? 14.164 18.156 7.789 1 98.19 353 ILE A CA 1
ATOM 2646 C C . ILE A 1 353 ? 15.008 18.922 8.812 1 98.19 353 ILE A C 1
ATOM 2648 O O . ILE A 1 353 ? 14.547 19.172 9.93 1 98.19 353 ILE A O 1
ATOM 2652 N N . ASP A 1 354 ? 16.156 19.297 8.43 1 97.44 354 ASP A N 1
ATOM 2653 C CA . ASP A 1 354 ? 17.047 20.016 9.336 1 97.44 354 ASP A CA 1
ATOM 2654 C C . ASP A 1 354 ? 16.578 21.453 9.562 1 97.44 354 ASP A C 1
ATOM 2656 O O . ASP A 1 354 ? 16.156 22.125 8.617 1 97.44 354 ASP A O 1
ATOM 2660 N N . SER A 1 355 ? 16.703 21.891 10.828 1 97.88 355 SER A N 1
ATOM 2661 C CA . SER A 1 355 ? 16.297 23.266 11.148 1 97.88 355 SER A CA 1
ATOM 2662 C C . SER A 1 355 ? 17.094 24.281 10.344 1 97.88 355 SER A C 1
ATOM 2664 O O . SER A 1 355 ? 16.578 25.344 9.984 1 97.88 355 SER A O 1
ATOM 2666 N N . THR A 1 356 ? 18.375 23.922 10.016 1 98.31 356 THR A N 1
ATOM 2667 C CA . THR A 1 356 ? 19.203 24.812 9.211 1 98.31 356 THR A CA 1
ATOM 2668 C C . THR A 1 356 ? 18.625 24.984 7.812 1 98.31 356 THR A C 1
ATOM 2670 O O . THR A 1 356 ? 18.75 26.047 7.207 1 98.31 356 THR A O 1
ATOM 2673 N N . ASP A 1 357 ? 18 23.922 7.297 1 98.56 357 ASP A N 1
ATOM 2674 C CA . ASP A 1 357 ? 17.375 24.016 5.984 1 98.56 357 ASP A CA 1
ATOM 2675 C C . ASP A 1 357 ? 16.141 24.938 6.035 1 98.56 357 ASP A C 1
ATOM 2677 O O . ASP A 1 357 ? 15.844 25.625 5.062 1 98.56 357 ASP A O 1
ATOM 2681 N N . VAL A 1 358 ? 15.422 24.969 7.168 1 98.75 358 VAL A N 1
ATOM 2682 C CA . VAL A 1 358 ? 14.297 25.875 7.344 1 98.75 358 VAL A CA 1
ATOM 2683 C C . VAL A 1 358 ? 14.797 27.312 7.395 1 98.75 358 VAL A C 1
ATOM 2685 O O . VAL A 1 358 ? 14.195 28.219 6.805 1 98.75 358 VAL A O 1
ATOM 2688 N N . GLU A 1 359 ? 15.898 27.531 8.055 1 98.62 359 GLU A N 1
ATOM 2689 C CA . GLU A 1 359 ? 16.5 28.859 8.109 1 98.62 359 GLU A CA 1
ATOM 2690 C C . GLU A 1 359 ? 16.922 29.344 6.723 1 98.62 359 GLU A C 1
ATOM 2692 O O . GLU A 1 359 ? 16.672 30.5 6.359 1 98.62 359 GLU A O 1
ATOM 2697 N N . LYS A 1 360 ? 17.562 28.438 6.02 1 98.69 360 LYS A N 1
ATOM 2698 C CA . LYS A 1 360 ? 17.953 28.781 4.656 1 98.69 360 LYS A CA 1
ATOM 2699 C C . LYS A 1 360 ? 16.734 29.094 3.795 1 98.69 360 LYS A C 1
ATOM 2701 O O . LYS A 1 360 ? 16.766 30 2.971 1 98.69 360 LYS A O 1
ATOM 2706 N N . LEU A 1 361 ? 15.688 28.344 3.961 1 98.81 361 LEU A N 1
ATOM 2707 C CA . LEU A 1 361 ? 14.453 28.594 3.234 1 98.81 361 LEU A CA 1
ATOM 2708 C C . LEU A 1 361 ? 13.93 30 3.514 1 98.81 361 LEU A C 1
ATOM 2710 O O . LEU A 1 361 ? 13.523 30.703 2.59 1 98.81 361 LEU A O 1
ATOM 2714 N N . THR A 1 362 ? 13.883 30.422 4.797 1 98.69 362 THR A N 1
ATOM 2715 C CA . THR A 1 362 ? 13.398 31.766 5.125 1 98.69 362 THR A CA 1
ATOM 2716 C C . THR A 1 362 ? 14.297 32.844 4.52 1 98.69 362 THR A C 1
ATOM 2718 O O . THR A 1 362 ? 13.82 33.875 4.086 1 98.69 362 THR A O 1
ATOM 2721 N N . GLY A 1 363 ? 15.602 32.562 4.453 1 98.56 363 GLY A N 1
ATOM 2722 C CA . GLY A 1 363 ? 16.5 33.469 3.744 1 98.56 363 GLY A CA 1
ATOM 2723 C C . GLY A 1 363 ? 16.188 33.594 2.264 1 98.56 363 GLY A C 1
ATOM 2724 O O . GLY A 1 363 ? 16.25 34.688 1.695 1 98.56 363 GLY A O 1
ATOM 2725 N N . ALA A 1 364 ? 15.93 32.438 1.65 1 98.75 364 ALA A N 1
ATOM 2726 C CA . ALA A 1 364 ? 15.531 32.438 0.244 1 98.75 364 ALA A CA 1
ATOM 2727 C C . ALA A 1 364 ? 14.281 33.281 0.017 1 98.75 364 ALA A C 1
ATOM 2729 O O . ALA A 1 364 ? 14.203 34.031 -0.944 1 98.75 364 ALA A O 1
ATOM 2730 N N . ILE A 1 365 ? 13.297 33.125 0.879 1 98.75 365 ILE A N 1
ATOM 2731 C CA . ILE A 1 365 ? 12.055 33.875 0.765 1 98.75 365 ILE A CA 1
ATOM 2732 C C . ILE A 1 365 ? 12.336 35.375 0.954 1 98.75 365 ILE A C 1
ATOM 2734 O O . ILE A 1 365 ? 11.789 36.219 0.233 1 98.75 365 ILE A O 1
ATOM 2738 N N . ASP A 1 366 ? 13.211 35.719 1.898 1 98.56 366 ASP A N 1
ATOM 2739 C CA . ASP A 1 366 ? 13.625 37.094 2.082 1 98.56 366 ASP A CA 1
ATOM 2740 C C . ASP A 1 366 ? 14.188 37.688 0.786 1 98.56 366 ASP A C 1
ATOM 2742 O O . ASP A 1 366 ? 13.844 38.812 0.397 1 98.56 366 ASP A O 1
ATOM 2746 N N . PHE A 1 367 ? 15.07 36.906 0.203 1 98.44 367 PHE A N 1
ATOM 2747 C CA . PHE A 1 367 ? 15.688 37.344 -1.045 1 98.44 367 PHE A CA 1
ATOM 2748 C C . PHE A 1 367 ? 14.617 37.656 -2.09 1 98.44 367 PHE A C 1
ATOM 2750 O O . PHE A 1 367 ? 14.695 38.688 -2.773 1 98.44 367 PHE A O 1
ATOM 2757 N N . ILE A 1 368 ? 13.68 36.812 -2.211 1 98.31 368 ILE A N 1
ATOM 2758 C CA . ILE A 1 368 ? 12.617 36.938 -3.201 1 98.31 368 ILE A CA 1
ATOM 2759 C C . ILE A 1 368 ? 11.766 38.188 -2.873 1 98.31 368 ILE A C 1
ATOM 2761 O O . ILE A 1 368 ? 11.453 38.969 -3.76 1 98.31 368 ILE A O 1
ATOM 2765 N N . LEU A 1 369 ? 11.422 38.344 -1.574 1 98.06 369 LEU A N 1
ATOM 2766 C CA . LEU A 1 369 ? 10.594 39.469 -1.132 1 98.06 369 LEU A CA 1
ATOM 2767 C C . LEU A 1 369 ? 11.344 40.781 -1.271 1 98.06 369 LEU A C 1
ATOM 2769 O O . LEU A 1 369 ? 10.805 41.75 -1.814 1 98.06 369 LEU A O 1
ATOM 2773 N N . ASP A 1 370 ? 12.562 40.812 -0.834 1 97.75 370 ASP A N 1
ATOM 2774 C CA . ASP A 1 370 ? 13.344 42.062 -0.821 1 97.75 370 ASP A CA 1
ATOM 2775 C C . ASP A 1 370 ? 13.719 42.469 -2.238 1 97.75 370 ASP A C 1
ATOM 2777 O O . ASP A 1 370 ? 13.914 43.656 -2.504 1 97.75 370 ASP A O 1
ATOM 2781 N N . GLY A 1 371 ? 13.789 41.5 -3.092 1 97.12 371 GLY A N 1
ATOM 2782 C CA . GLY A 1 371 ? 14.07 41.812 -4.488 1 97.12 371 GLY A CA 1
ATOM 2783 C C . GLY A 1 371 ? 12.844 42.25 -5.266 1 97.12 371 GLY A C 1
ATOM 2784 O O . GLY A 1 371 ? 12.945 42.656 -6.418 1 97.12 371 GLY A O 1
ATOM 2785 N N . GLY A 1 372 ? 11.688 42.125 -4.707 1 96.75 372 GLY A N 1
ATOM 2786 C CA . GLY A 1 372 ? 10.445 42.531 -5.34 1 96.75 372 GLY A CA 1
ATOM 2787 C C . GLY A 1 372 ? 9.969 41.562 -6.395 1 96.75 372 GLY A C 1
ATOM 2788 O O . GLY A 1 372 ? 9.125 41.875 -7.227 1 96.75 372 GLY A O 1
ATOM 2789 N N . PHE A 1 373 ? 10.477 40.375 -6.367 1 97 373 PHE A N 1
ATOM 2790 C CA . PHE A 1 373 ? 10.242 39.438 -7.457 1 97 373 PHE A CA 1
ATOM 2791 C C . PHE A 1 373 ? 8.828 38.875 -7.387 1 97 373 PHE A C 1
ATOM 2793 O O . PHE A 1 373 ? 8.305 38.375 -8.375 1 97 373 PHE A O 1
ATOM 2800 N N . ALA A 1 374 ? 8.203 38.938 -6.172 1 97.25 374 ALA A N 1
ATOM 2801 C CA . ALA A 1 374 ? 6.875 38.375 -6.004 1 97.25 374 ALA A CA 1
ATOM 2802 C C . ALA A 1 374 ? 5.832 39.438 -5.723 1 97.25 374 ALA A C 1
ATOM 2804 O O . ALA A 1 374 ? 4.734 39.156 -5.246 1 97.25 374 ALA A O 1
ATOM 2805 N N . LYS A 1 375 ? 6.188 40.688 -5.945 1 96.31 375 LYS A N 1
ATOM 2806 C CA . LYS A 1 375 ? 5.258 41.812 -5.742 1 96.31 375 LYS A CA 1
ATOM 2807 C C . LYS A 1 375 ? 4.172 41.812 -6.816 1 96.31 375 LYS A C 1
ATOM 2809 O O . LYS A 1 375 ? 4.453 41.562 -7.992 1 96.31 375 LYS A O 1
ATOM 2814 N N . LYS A 1 376 ? 2.98 42.062 -6.371 1 94.31 376 LYS A N 1
ATOM 2815 C CA . LYS A 1 376 ? 1.875 42.188 -7.316 1 94.31 376 LYS A CA 1
ATOM 2816 C C . LYS A 1 376 ? 1.853 43.562 -7.973 1 94.31 376 LYS A C 1
ATOM 2818 O O . LYS A 1 376 ? 2.25 44.562 -7.359 1 94.31 376 LYS A O 1
ATOM 2823 N N . MET B 1 1 ? 23.312 -28.422 15.078 1 37.12 1 MET B N 1
ATOM 2824 C CA . MET B 1 1 ? 23.453 -27.578 13.891 1 37.12 1 MET B CA 1
ATOM 2825 C C . MET B 1 1 ? 23.328 -28.406 12.617 1 37.12 1 MET B C 1
ATOM 2827 O O . MET B 1 1 ? 24.156 -29.281 12.352 1 37.12 1 MET B O 1
ATOM 2831 N N . THR B 1 2 ? 22.156 -28.938 12.297 1 51.25 2 THR B N 1
ATOM 2832 C CA . THR B 1 2 ? 22 -29.969 11.281 1 51.25 2 THR B CA 1
ATOM 2833 C C . THR B 1 2 ? 22.734 -29.594 10 1 51.25 2 THR B C 1
ATOM 2835 O O . THR B 1 2 ? 22.547 -28.5 9.477 1 51.25 2 THR B O 1
ATOM 2838 N N . ASP B 1 3 ? 23.828 -30.016 9.711 1 73.81 3 ASP B N 1
ATOM 2839 C CA . ASP B 1 3 ? 24.844 -29.734 8.695 1 73.81 3 ASP B CA 1
ATOM 2840 C C . ASP B 1 3 ? 24.328 -30.062 7.293 1 73.81 3 ASP B C 1
ATOM 2842 O O . ASP B 1 3 ? 24.141 -31.219 6.953 1 73.81 3 ASP B O 1
ATOM 2846 N N . PHE B 1 4 ? 23.531 -29.125 6.668 1 89.31 4 PHE B N 1
ATOM 2847 C CA . PHE B 1 4 ? 23.062 -29.328 5.301 1 89.31 4 PHE B CA 1
ATOM 2848 C C . PHE B 1 4 ? 24.234 -29.375 4.332 1 89.31 4 PHE B C 1
ATOM 2850 O O . PHE B 1 4 ? 25.25 -28.688 4.547 1 89.31 4 PHE B O 1
ATOM 2857 N N . PRO B 1 5 ? 24.141 -30.266 3.377 1 94.5 5 PRO B N 1
ATOM 2858 C CA . PRO B 1 5 ? 25.219 -30.312 2.381 1 94.5 5 PRO B CA 1
ATOM 2859 C C . PRO B 1 5 ? 25.375 -29 1.637 1 94.5 5 PRO B C 1
ATOM 2861 O O . PRO B 1 5 ? 24.406 -28.266 1.442 1 94.5 5 PRO B O 1
ATOM 2864 N N . THR B 1 6 ? 26.625 -28.734 1.25 1 96.19 6 THR B N 1
ATOM 2865 C CA . THR B 1 6 ? 26.906 -27.609 0.378 1 96.19 6 THR B CA 1
ATOM 2866 C C . THR B 1 6 ? 26.719 -28 -1.087 1 96.19 6 THR B C 1
ATOM 2868 O O . THR B 1 6 ? 27.297 -28.984 -1.553 1 96.19 6 THR B O 1
ATOM 2871 N N . LEU B 1 7 ? 25.922 -27.219 -1.794 1 97.06 7 LEU B N 1
ATOM 2872 C CA . LEU B 1 7 ? 25.703 -27.484 -3.211 1 97.06 7 LEU B CA 1
ATOM 2873 C C . LEU B 1 7 ? 26.922 -27.109 -4.039 1 97.06 7 LEU B C 1
ATOM 2875 O O . LEU B 1 7 ? 27.609 -26.125 -3.744 1 97.06 7 LEU B O 1
ATOM 2879 N N . PRO B 1 8 ? 27.203 -27.953 -5.062 1 97 8 PRO B N 1
ATOM 2880 C CA . PRO B 1 8 ? 28.234 -27.531 -6.02 1 97 8 PRO B CA 1
ATOM 2881 C C . PRO B 1 8 ? 27.938 -26.156 -6.637 1 97 8 PRO B C 1
ATOM 2883 O O . PRO B 1 8 ? 26.781 -25.844 -6.914 1 97 8 PRO B O 1
ATOM 2886 N N . SER B 1 9 ? 28.953 -25.391 -6.926 1 96.56 9 SER B N 1
ATOM 2887 C CA . SER B 1 9 ? 28.828 -24.031 -7.398 1 96.56 9 SER B CA 1
ATOM 2888 C C . SER B 1 9 ? 28.078 -23.969 -8.727 1 96.56 9 SER B C 1
ATOM 2890 O O . SER B 1 9 ? 27.375 -22.984 -9 1 96.56 9 SER B O 1
ATOM 2892 N N . GLU B 1 10 ? 28.172 -25 -9.5 1 96.88 10 GLU B N 1
ATOM 2893 C CA . GLU B 1 10 ? 27.562 -25 -10.828 1 96.88 10 GLU B CA 1
ATOM 2894 C C . GLU B 1 10 ? 26.047 -25.047 -10.727 1 96.88 10 GLU B C 1
ATOM 2896 O O . GLU B 1 10 ? 25.344 -24.75 -11.695 1 96.88 10 GLU B O 1
ATOM 2901 N N . PHE B 1 11 ? 25.531 -25.406 -9.539 1 97.06 11 PHE B N 1
ATOM 2902 C CA . PHE B 1 11 ? 24.078 -25.516 -9.359 1 97.06 11 PHE B CA 1
ATOM 2903 C C . PHE B 1 11 ? 23.531 -24.328 -8.586 1 97.06 11 PHE B C 1
ATOM 2905 O O . PHE B 1 11 ? 22.344 -24.266 -8.289 1 97.06 11 PHE B O 1
ATOM 2912 N N . ILE B 1 12 ? 24.391 -23.375 -8.273 1 97.38 12 ILE B N 1
ATOM 2913 C CA . ILE B 1 12 ? 23.953 -22.172 -7.582 1 97.38 12 ILE B CA 1
ATOM 2914 C C . ILE B 1 12 ? 23.438 -21.156 -8.594 1 97.38 12 ILE B C 1
ATOM 2916 O O . ILE B 1 12 ? 24.188 -20.688 -9.453 1 97.38 12 ILE B O 1
ATOM 2920 N N . PRO B 1 13 ? 22.172 -20.781 -8.508 1 98.06 13 PRO B N 1
ATOM 2921 C CA . PRO B 1 13 ? 21.625 -19.797 -9.43 1 98.06 13 PRO B CA 1
ATOM 2922 C C . PRO B 1 13 ? 22.266 -18.422 -9.281 1 98.06 13 PRO B C 1
ATOM 2924 O O . PRO B 1 13 ? 22.828 -18.109 -8.234 1 98.06 13 PRO B O 1
ATOM 2927 N N . GLY B 1 14 ? 22.266 -17.625 -10.383 1 96.94 14 GLY B N 1
ATOM 2928 C CA . GLY B 1 14 ? 22.719 -16.25 -10.297 1 96.94 14 GLY B CA 1
ATOM 2929 C C . GLY B 1 14 ? 21.953 -15.438 -9.273 1 96.94 14 GLY B C 1
ATOM 2930 O O . GLY B 1 14 ? 22.531 -14.57 -8.609 1 96.94 14 GLY B O 1
ATOM 2931 N N . ASP B 1 15 ? 20.734 -15.641 -9.141 1 97.12 15 ASP B N 1
ATOM 2932 C CA . ASP B 1 15 ? 19.828 -15.125 -8.117 1 97.12 15 ASP B CA 1
ATOM 2933 C C . ASP B 1 15 ? 18.953 -16.234 -7.543 1 97.12 15 ASP B C 1
ATOM 2935 O O . ASP B 1 15 ? 18.234 -16.922 -8.289 1 97.12 15 ASP B O 1
ATOM 2939 N N . GLY B 1 16 ? 19.016 -16.484 -6.254 1 97.5 16 GLY B N 1
ATOM 2940 C CA . GLY B 1 16 ? 18.438 -17.656 -5.625 1 97.5 16 GLY B CA 1
ATOM 2941 C C . GLY B 1 16 ? 16.984 -17.453 -5.238 1 97.5 16 GLY B C 1
ATOM 2942 O O . GLY B 1 16 ? 16.375 -18.328 -4.602 1 97.5 16 GLY B O 1
ATOM 2943 N N . ARG B 1 17 ? 16.375 -16.406 -5.66 1 98 17 ARG B N 1
ATOM 2944 C CA . ARG B 1 17 ? 15 -16.141 -5.277 1 98 17 ARG B CA 1
ATOM 2945 C C . ARG B 1 17 ? 14.023 -16.734 -6.285 1 98 17 ARG B C 1
ATOM 2947 O O . ARG B 1 17 ? 13.961 -16.297 -7.438 1 98 17 ARG B O 1
ATOM 2954 N N . PHE B 1 18 ? 13.133 -17.625 -5.781 1 98.44 18 PHE B N 1
ATOM 2955 C CA . PHE B 1 18 ? 12.18 -18.328 -6.629 1 98.44 18 PHE B CA 1
ATOM 2956 C C . PHE B 1 18 ? 10.773 -18.25 -6.039 1 98.44 18 PHE B C 1
ATOM 2958 O O . PHE B 1 18 ? 9.961 -19.156 -6.227 1 98.44 18 PHE B O 1
ATOM 2965 N N . GLY B 1 19 ? 10.484 -17.141 -5.293 1 97.31 19 GLY B N 1
ATOM 2966 C CA . GLY B 1 19 ? 9.188 -16.969 -4.652 1 97.31 19 GLY B CA 1
ATOM 2967 C C . GLY B 1 19 ? 8.062 -16.719 -5.641 1 97.31 19 GLY B C 1
ATOM 2968 O O . GLY B 1 19 ? 8.258 -16.062 -6.66 1 97.31 19 GLY B O 1
ATOM 2969 N N . CYS B 1 20 ? 6.824 -17.156 -5.293 1 97.06 20 CYS B N 1
ATOM 2970 C CA . CYS B 1 20 ? 5.656 -17.031 -6.156 1 97.06 20 CYS B CA 1
ATOM 2971 C C . CYS B 1 20 ? 4.875 -15.758 -5.848 1 97.06 20 CYS B C 1
ATOM 2973 O O . CYS B 1 20 ? 3.689 -15.664 -6.164 1 97.06 20 CYS B O 1
ATOM 2975 N N . GLY B 1 21 ? 5.52 -14.766 -5.172 1 91.81 21 GLY B N 1
ATOM 2976 C CA . GLY B 1 21 ? 4.926 -13.477 -4.84 1 91.81 21 GLY B CA 1
ATOM 2977 C C . GLY B 1 21 ? 4.984 -13.156 -3.359 1 91.81 21 GLY B C 1
ATOM 2978 O O . GLY B 1 21 ? 4.172 -13.656 -2.58 1 91.81 21 GLY B O 1
ATOM 2979 N N . PRO B 1 22 ? 5.918 -12.156 -3.008 1 95.75 22 PRO B N 1
ATOM 2980 C CA . PRO B 1 22 ? 6.746 -11.328 -3.889 1 95.75 22 PRO B CA 1
ATOM 2981 C C . PRO B 1 22 ? 7.805 -12.141 -4.633 1 95.75 22 PRO B C 1
ATOM 2983 O O . PRO B 1 22 ? 8.258 -13.18 -4.141 1 95.75 22 PRO B O 1
ATOM 2986 N N . SER B 1 23 ? 8.117 -11.719 -5.852 1 97.12 23 SER B N 1
ATOM 2987 C CA . SER B 1 23 ? 9.102 -12.398 -6.688 1 97.12 23 SER B CA 1
ATOM 2988 C C . SER B 1 23 ? 10.406 -11.617 -6.766 1 97.12 23 SER B C 1
ATOM 2990 O O . SER B 1 23 ? 10.484 -10.484 -6.27 1 97.12 23 SER B O 1
ATOM 2992 N N . LYS B 1 24 ? 11.391 -12.234 -7.363 1 97.38 24 LYS B N 1
ATOM 2993 C CA . LYS B 1 24 ? 12.703 -11.625 -7.566 1 97.38 24 LYS B CA 1
ATOM 2994 C C . LYS B 1 24 ? 12.57 -10.242 -8.195 1 97.38 24 LYS B C 1
ATOM 2996 O O . LYS B 1 24 ? 11.859 -10.062 -9.18 1 97.38 24 LYS B O 1
ATOM 3001 N N . VAL B 1 25 ? 13.203 -9.25 -7.574 1 98.5 25 VAL B N 1
ATOM 3002 C CA . VAL B 1 25 ? 13.297 -7.891 -8.086 1 98.5 25 VAL B CA 1
ATOM 3003 C C . VAL B 1 25 ? 14.656 -7.68 -8.758 1 98.5 25 VAL B C 1
ATOM 3005 O O . VAL B 1 25 ? 15.695 -8.016 -8.188 1 98.5 25 VAL B O 1
ATOM 3008 N N . ARG B 1 26 ? 14.664 -7.16 -9.953 1 98.31 26 ARG B N 1
ATOM 3009 C CA . ARG B 1 26 ? 15.906 -6.941 -10.68 1 98.31 26 ARG B CA 1
ATOM 3010 C C . ARG B 1 26 ? 16.734 -5.828 -10.047 1 98.31 26 ARG B C 1
ATOM 3012 O O . ARG B 1 26 ? 16.172 -4.891 -9.469 1 98.31 26 ARG B O 1
ATOM 3019 N N . PRO B 1 27 ? 18.062 -5.957 -10.156 1 98.19 27 PRO B N 1
ATOM 3020 C CA . PRO B 1 27 ? 18.906 -4.879 -9.625 1 98.19 27 PRO B CA 1
ATOM 3021 C C . PRO B 1 27 ? 18.578 -3.521 -10.25 1 98.19 27 PRO B C 1
ATOM 3023 O O . PRO B 1 27 ? 18.703 -2.488 -9.586 1 98.19 27 PRO B O 1
ATOM 3026 N N . GLU B 1 28 ? 18.156 -3.541 -11.539 1 98.75 28 GLU B N 1
ATOM 3027 C CA . GLU B 1 28 ? 17.844 -2.303 -12.25 1 98.75 28 GLU B CA 1
ATOM 3028 C C . GLU B 1 28 ? 16.625 -1.613 -11.641 1 98.75 28 GLU B C 1
ATOM 3030 O O . GLU B 1 28 ? 16.531 -0.385 -11.672 1 98.75 28 GLU B O 1
ATOM 3035 N N . GLN B 1 29 ? 15.695 -2.348 -11.102 1 98.81 29 GLN B N 1
ATOM 3036 C CA . GLN B 1 29 ? 14.531 -1.767 -10.445 1 98.81 29 GLN B CA 1
ATOM 3037 C C . GLN B 1 29 ? 14.922 -1.099 -9.125 1 98.81 29 GLN B C 1
ATOM 3039 O O . GLN B 1 29 ? 14.352 -0.077 -8.75 1 98.81 29 GLN B O 1
ATOM 3044 N N . ILE B 1 30 ? 15.898 -1.716 -8.367 1 98.81 30 ILE B N 1
ATOM 3045 C CA . ILE B 1 30 ? 16.438 -1.094 -7.164 1 98.81 30 ILE B CA 1
ATOM 3046 C C . ILE B 1 30 ? 17.172 0.192 -7.527 1 98.81 30 ILE B C 1
ATOM 3048 O O . ILE B 1 30 ? 17.031 1.212 -6.852 1 98.81 30 ILE B O 1
ATOM 3052 N N . GLN B 1 31 ? 17.922 0.127 -8.625 1 98.81 31 GLN B N 1
ATOM 3053 C CA . GLN B 1 31 ? 18.625 1.313 -9.094 1 98.81 31 GLN B CA 1
ATOM 3054 C C . GLN B 1 31 ? 17.641 2.43 -9.453 1 98.81 31 GLN B C 1
ATOM 3056 O O . GLN B 1 31 ? 17.953 3.611 -9.266 1 98.81 31 GLN B O 1
ATOM 3061 N N . ALA B 1 32 ? 16.5 2.078 -9.969 1 98.88 32 ALA B N 1
ATOM 3062 C CA . ALA B 1 32 ? 15.477 3.072 -10.289 1 98.88 32 ALA B CA 1
ATOM 3063 C C . ALA B 1 32 ? 15.062 3.846 -9.039 1 98.88 32 ALA B C 1
ATOM 3065 O O . ALA B 1 32 ? 14.789 5.047 -9.109 1 98.88 32 ALA B O 1
ATOM 3066 N N . ILE B 1 33 ? 14.992 3.156 -7.895 1 98.81 33 ILE B N 1
ATOM 3067 C CA . ILE B 1 33 ? 14.68 3.814 -6.629 1 98.81 33 ILE B CA 1
ATOM 3068 C C . ILE B 1 33 ? 15.797 4.789 -6.27 1 98.81 33 ILE B C 1
ATOM 3070 O O . ILE B 1 33 ? 15.531 5.938 -5.902 1 98.81 33 ILE B O 1
ATOM 3074 N N . VAL B 1 34 ? 17.031 4.348 -6.398 1 98.75 34 VAL B N 1
ATOM 3075 C CA . VAL B 1 34 ? 18.188 5.184 -6.082 1 98.75 34 VAL B CA 1
ATOM 3076 C C . VAL B 1 34 ? 18.203 6.414 -6.984 1 98.75 34 VAL B C 1
ATOM 3078 O O . VAL B 1 34 ? 18.391 7.539 -6.508 1 98.75 34 VAL B O 1
ATOM 3081 N N . ASP B 1 35 ? 17.922 6.191 -8.281 1 98.5 35 ASP B N 1
ATOM 3082 C CA . ASP B 1 35 ? 17.938 7.273 -9.258 1 98.5 35 ASP B CA 1
ATOM 3083 C C . ASP B 1 35 ? 16.828 8.289 -8.969 1 98.5 35 ASP B C 1
ATOM 3085 O O . ASP B 1 35 ? 17 9.484 -9.234 1 98.5 35 ASP B O 1
ATOM 3089 N N . GLY B 1 36 ? 15.711 7.824 -8.5 1 98.06 36 GLY B N 1
ATOM 3090 C CA . GLY B 1 36 ? 14.586 8.695 -8.211 1 98.06 36 GLY B CA 1
ATOM 3091 C C . GLY B 1 36 ? 14.586 9.227 -6.793 1 98.06 36 GLY B C 1
ATOM 3092 O O . GLY B 1 36 ? 13.648 9.914 -6.379 1 98.06 36 GLY B O 1
ATOM 3093 N N . SER B 1 37 ? 15.617 8.945 -5.969 1 97 37 SER B N 1
ATOM 3094 C CA . SER B 1 37 ? 15.633 9.188 -4.527 1 97 37 SER B CA 1
ATOM 3095 C C . SER B 1 37 ? 15.656 10.688 -4.223 1 97 37 SER B C 1
ATOM 3097 O O . SER B 1 37 ? 15.188 11.117 -3.17 1 97 37 SER B O 1
ATOM 3099 N N . ALA B 1 38 ? 16.109 11.547 -5.16 1 91.25 38 ALA B N 1
ATOM 3100 C CA . ALA B 1 38 ? 16.266 12.969 -4.871 1 91.25 38 ALA B CA 1
ATOM 3101 C C . ALA B 1 38 ? 15.188 13.789 -5.574 1 91.25 38 ALA B C 1
ATOM 3103 O O . ALA B 1 38 ? 14.922 14.93 -5.195 1 91.25 38 ALA B O 1
ATOM 3104 N N . SER B 1 39 ? 14.516 13.156 -6.551 1 93.31 39 SER B N 1
ATOM 3105 C CA . SER B 1 39 ? 13.641 13.977 -7.387 1 93.31 39 SER B CA 1
ATOM 3106 C C . SER B 1 39 ? 12.203 13.453 -7.355 1 93.31 39 SER B C 1
ATOM 3108 O O . SER B 1 39 ? 11.273 14.164 -7.742 1 93.31 39 SER B O 1
ATOM 3110 N N . VAL B 1 40 ? 12.016 12.234 -6.922 1 97.56 40 VAL B N 1
ATOM 3111 C CA . VAL B 1 40 ? 10.68 11.648 -6.98 1 97.56 40 VAL B CA 1
ATOM 3112 C C . VAL B 1 40 ? 10.25 11.219 -5.578 1 97.56 40 VAL B C 1
ATOM 3114 O O . VAL B 1 40 ? 9.258 11.719 -5.047 1 97.56 40 VAL B O 1
ATOM 3117 N N . ILE B 1 41 ? 11.062 10.375 -4.91 1 97.94 41 ILE B N 1
ATOM 3118 C CA . ILE B 1 41 ? 10.734 9.898 -3.572 1 97.94 41 ILE B CA 1
ATOM 3119 C C . ILE B 1 41 ? 10.773 11.055 -2.584 1 97.94 41 ILE B C 1
ATOM 3121 O O . ILE B 1 41 ? 11.703 11.867 -2.609 1 97.94 41 ILE B O 1
ATOM 3125 N N . GLY B 1 42 ? 9.742 11.156 -1.761 1 96.06 42 GLY B N 1
ATOM 3126 C CA . GLY B 1 42 ? 9.711 12.203 -0.754 1 96.06 42 GLY B CA 1
ATOM 3127 C C . GLY B 1 42 ? 9.125 13.508 -1.268 1 96.06 42 GLY B C 1
ATOM 3128 O O . GLY B 1 42 ? 9.18 14.531 -0.584 1 96.06 42 GLY B O 1
ATOM 3129 N N . THR B 1 43 ? 8.602 13.492 -2.498 1 95.62 43 THR B N 1
ATOM 3130 C CA . THR B 1 43 ? 7.906 14.648 -3.051 1 95.62 43 THR B CA 1
ATOM 3131 C C . THR B 1 43 ? 6.406 14.383 -3.152 1 95.62 43 THR B C 1
ATOM 3133 O O . THR B 1 43 ? 5.961 13.25 -2.949 1 95.62 43 THR B O 1
ATOM 3136 N N . SER B 1 44 ? 5.699 15.422 -3.447 1 94.69 44 SER B N 1
ATOM 3137 C CA . SER B 1 44 ? 4.246 15.312 -3.516 1 94.69 44 SER B CA 1
ATOM 3138 C C . SER B 1 44 ? 3.814 14.398 -4.66 1 94.69 44 SER B C 1
ATOM 3140 O O . SER B 1 44 ? 4.246 14.578 -5.801 1 94.69 44 SER B O 1
ATOM 3142 N N . HIS B 1 45 ? 2.869 13.477 -4.348 1 94.19 45 HIS B N 1
ATOM 3143 C CA . HIS B 1 45 ? 2.336 12.586 -5.375 1 94.19 45 HIS B CA 1
ATOM 3144 C C . HIS B 1 45 ? 1.305 13.297 -6.242 1 94.19 45 HIS B C 1
ATOM 3146 O O . HIS B 1 45 ? 0.775 12.719 -7.191 1 94.19 45 HIS B O 1
ATOM 3152 N N . ARG B 1 46 ? 1.077 14.617 -5.926 1 94.44 46 ARG B N 1
ATOM 3153 C CA . ARG B 1 46 ? 0.159 15.438 -6.703 1 94.44 46 ARG B CA 1
ATOM 3154 C C . ARG B 1 46 ? 0.918 16.328 -7.691 1 94.44 46 ARG B C 1
ATOM 3156 O O . ARG B 1 46 ? 0.318 17.141 -8.383 1 94.44 46 ARG B O 1
ATOM 3163 N N . GLN B 1 47 ? 2.172 16.203 -7.699 1 93.88 47 GLN B N 1
ATOM 3164 C CA . GLN B 1 47 ? 3.014 17.031 -8.555 1 93.88 47 GLN B CA 1
ATOM 3165 C C . GLN B 1 47 ? 3.596 16.219 -9.711 1 93.88 47 GLN B C 1
ATOM 3167 O O . GLN B 1 47 ? 3.576 14.984 -9.672 1 93.88 47 GLN B O 1
ATOM 3172 N N . PRO B 1 48 ? 4.117 16.859 -10.711 1 95.06 48 PRO B N 1
ATOM 3173 C CA . PRO B 1 48 ? 4.484 16.203 -11.969 1 95.06 48 PRO B CA 1
ATOM 3174 C C . PRO B 1 48 ? 5.469 15.055 -11.766 1 95.06 48 PRO B C 1
ATOM 3176 O O . PRO B 1 48 ? 5.371 14.031 -12.445 1 95.06 48 PRO B O 1
ATOM 3179 N N . ALA B 1 49 ? 6.344 15.172 -10.852 1 95.5 49 ALA B N 1
ATOM 3180 C CA . ALA B 1 49 ? 7.367 14.141 -10.711 1 95.5 49 ALA B CA 1
ATOM 3181 C C . ALA B 1 49 ? 6.738 12.766 -10.508 1 95.5 49 ALA B C 1
ATOM 3183 O O . ALA B 1 49 ? 7.074 11.812 -11.211 1 95.5 49 ALA B O 1
ATOM 3184 N N . VAL B 1 50 ? 5.824 12.625 -9.586 1 97.88 50 VAL B N 1
ATOM 3185 C CA . VAL B 1 50 ? 5.191 11.344 -9.32 1 97.88 50 VAL B CA 1
ATOM 3186 C C . VAL B 1 50 ? 4.094 11.086 -10.352 1 97.88 50 VAL B C 1
ATOM 3188 O O . VAL B 1 50 ? 3.934 9.961 -10.828 1 97.88 50 VAL B O 1
ATOM 3191 N N . LYS B 1 51 ? 3.332 12.125 -10.75 1 98.38 51 LYS B N 1
ATOM 3192 C CA . LYS B 1 51 ? 2.291 11.977 -11.766 1 98.38 51 LYS B CA 1
ATOM 3193 C C . LYS B 1 51 ? 2.867 11.414 -13.062 1 98.38 51 LYS B C 1
ATOM 3195 O O . LYS B 1 51 ? 2.234 10.586 -13.719 1 98.38 51 LYS B O 1
ATOM 3200 N N . ASN B 1 52 ? 4.066 11.906 -13.398 1 98.62 52 ASN B N 1
ATOM 3201 C CA . ASN B 1 52 ? 4.703 11.438 -14.633 1 98.62 52 ASN B CA 1
ATOM 3202 C C . ASN B 1 52 ? 5.047 9.953 -14.555 1 98.62 52 ASN B C 1
ATOM 3204 O O . ASN B 1 52 ? 4.988 9.25 -15.562 1 98.62 52 ASN B O 1
ATOM 3208 N N . VAL B 1 53 ? 5.406 9.477 -13.367 1 98.81 53 VAL B N 1
ATOM 3209 C CA . VAL B 1 53 ? 5.691 8.062 -13.188 1 98.81 53 VAL B CA 1
ATOM 3210 C C . VAL B 1 53 ? 4.41 7.246 -13.383 1 98.81 53 VAL B C 1
ATOM 3212 O O . VAL B 1 53 ? 4.41 6.238 -14.086 1 98.81 53 VAL B O 1
ATOM 3215 N N . VAL B 1 54 ? 3.307 7.684 -12.812 1 98.88 54 VAL B N 1
ATOM 3216 C CA . VAL B 1 54 ? 2.023 7 -12.953 1 98.88 54 VAL B CA 1
ATOM 3217 C C . VAL B 1 54 ? 1.595 7 -14.414 1 98.88 54 VAL B C 1
ATOM 3219 O O . VAL B 1 54 ? 1.156 5.973 -14.938 1 98.88 54 VAL B O 1
ATOM 3222 N N . GLY B 1 55 ? 1.726 8.164 -15.047 1 98.94 55 GLY B N 1
ATOM 3223 C CA . GLY B 1 55 ? 1.416 8.234 -16.469 1 98.94 55 GLY B CA 1
ATOM 3224 C C . GLY B 1 55 ? 2.232 7.273 -17.312 1 98.94 55 GLY B C 1
ATOM 3225 O O . GLY B 1 55 ? 1.695 6.609 -18.203 1 98.94 55 GLY B O 1
ATOM 3226 N N . SER B 1 56 ? 3.512 7.234 -17.016 1 98.88 56 SER B N 1
ATOM 3227 C CA . SER B 1 56 ? 4.41 6.324 -17.719 1 98.88 56 SER B CA 1
ATOM 3228 C C . SER B 1 56 ? 3.979 4.875 -17.531 1 98.88 56 SER B C 1
ATOM 3230 O O . SER B 1 56 ? 4.004 4.09 -18.484 1 98.88 56 SER B O 1
ATOM 3232 N N . ILE B 1 57 ? 3.592 4.496 -16.359 1 98.94 57 ILE B N 1
ATOM 3233 C CA . ILE B 1 57 ? 3.133 3.143 -16.062 1 98.94 57 ILE B CA 1
ATOM 3234 C C . ILE B 1 57 ? 1.872 2.838 -16.875 1 98.94 57 ILE B C 1
ATOM 3236 O O . ILE B 1 57 ? 1.772 1.785 -17.5 1 98.94 57 ILE B O 1
ATOM 3240 N N . ARG B 1 58 ? 0.913 3.752 -16.859 1 98.94 58 ARG B N 1
ATOM 3241 C CA . ARG B 1 58 ? -0.335 3.543 -17.578 1 98.94 58 ARG B CA 1
ATOM 3242 C C . ARG B 1 58 ? -0.079 3.381 -19.078 1 98.94 58 ARG B C 1
ATOM 3244 O O . ARG B 1 58 ? -0.63 2.479 -19.703 1 98.94 58 ARG B O 1
ATOM 3251 N N . GLU B 1 59 ? 0.752 4.203 -19.641 1 98.88 59 GLU B N 1
ATOM 3252 C CA . GLU B 1 59 ? 1.094 4.121 -21.062 1 98.88 59 GLU B CA 1
ATOM 3253 C C . GLU B 1 59 ? 1.835 2.822 -21.375 1 98.88 59 GLU B C 1
ATOM 3255 O O . GLU B 1 59 ? 1.531 2.15 -22.359 1 98.88 59 GLU B O 1
ATOM 3260 N N . GLY B 1 60 ? 2.805 2.543 -20.547 1 98.94 60 GLY B N 1
ATOM 3261 C CA . GLY B 1 60 ? 3.584 1.334 -20.75 1 98.94 60 GLY B CA 1
ATOM 3262 C C . GLY B 1 60 ? 2.75 0.069 -20.703 1 98.94 60 GLY B C 1
ATOM 3263 O O . GLY B 1 60 ? 2.947 -0.85 -21.5 1 98.94 60 GLY B O 1
ATOM 3264 N N . LEU B 1 61 ? 1.88 -0.024 -19.734 1 98.94 61 LEU B N 1
ATOM 3265 C CA . LEU B 1 61 ? 1.002 -1.184 -19.609 1 98.94 61 LEU B CA 1
ATOM 3266 C C . LEU B 1 61 ? 0.033 -1.253 -20.781 1 98.94 61 LEU B C 1
ATOM 3268 O O . LEU B 1 61 ? -0.328 -2.344 -21.234 1 98.94 61 LEU B O 1
ATOM 3272 N N . SER B 1 62 ? -0.443 -0.077 -21.219 1 98.88 62 SER B N 1
ATOM 3273 C CA . SER B 1 62 ? -1.282 -0.043 -22.422 1 98.88 62 SER B CA 1
ATOM 3274 C C . SER B 1 62 ? -0.565 -0.657 -23.609 1 98.88 62 SER B C 1
ATOM 3276 O O . SER B 1 62 ? -1.164 -1.41 -24.375 1 98.88 62 SER B O 1
ATOM 3278 N N . ASP B 1 63 ? 0.66 -0.317 -23.75 1 98.81 63 ASP B N 1
ATOM 3279 C CA . ASP B 1 63 ? 1.467 -0.88 -24.828 1 98.81 63 ASP B CA 1
ATOM 3280 C C . ASP B 1 63 ? 1.678 -2.381 -24.625 1 98.81 63 ASP B C 1
ATOM 3282 O O . ASP B 1 63 ? 1.497 -3.166 -25.562 1 98.81 63 ASP B O 1
ATOM 3286 N N . LEU B 1 64 ? 2.023 -2.773 -23.438 1 98.94 64 LEU B N 1
ATOM 3287 C CA . LEU B 1 64 ? 2.354 -4.16 -23.125 1 98.94 64 LEU B CA 1
ATOM 3288 C C . LEU B 1 64 ? 1.186 -5.086 -23.453 1 98.94 64 LEU B C 1
ATOM 3290 O O . LEU B 1 64 ? 1.383 -6.172 -24 1 98.94 64 LEU B O 1
ATOM 3294 N N . PHE B 1 65 ? -0.064 -4.637 -23.125 1 98.88 65 PHE B N 1
ATOM 3295 C CA . PHE B 1 65 ? -1.24 -5.488 -23.25 1 98.88 65 PHE B CA 1
ATOM 3296 C C . PHE B 1 65 ? -1.991 -5.188 -24.547 1 98.88 65 PHE B C 1
ATOM 3298 O O . PHE B 1 65 ? -3.08 -5.719 -24.781 1 98.88 65 PHE B O 1
ATOM 3305 N N . SER B 1 66 ? -1.408 -4.328 -25.422 1 98.44 66 SER B N 1
ATOM 3306 C CA . SER B 1 66 ? -2.129 -3.9 -26.609 1 98.44 66 SER B CA 1
ATOM 3307 C C . SER B 1 66 ? -3.582 -3.566 -26.297 1 98.44 66 SER B C 1
ATOM 3309 O O . SER B 1 66 ? -4.5 -4.117 -26.906 1 98.44 66 SER B O 1
ATOM 3311 N N . LEU B 1 67 ? -3.648 -2.648 -25.406 1 98.44 67 LEU B N 1
ATOM 3312 C CA . LEU B 1 67 ? -4.965 -2.312 -24.875 1 98.44 67 LEU B CA 1
ATOM 3313 C C . LEU B 1 67 ? -5.902 -1.858 -26 1 98.44 67 LEU B C 1
ATOM 3315 O O . LEU B 1 67 ? -5.539 -1.008 -26.812 1 98.44 67 LEU B O 1
ATOM 3319 N N . PRO B 1 68 ? -7.117 -2.412 -26.094 1 98.19 68 PRO B N 1
ATOM 3320 C CA . PRO B 1 68 ? -8.086 -1.972 -27.094 1 98.19 68 PRO B CA 1
ATOM 3321 C C . PRO B 1 68 ? -8.555 -0.534 -26.875 1 98.19 68 PRO B C 1
ATOM 3323 O O . PRO B 1 68 ? -8.414 0.003 -25.766 1 98.19 68 PRO B O 1
ATOM 3326 N N . GLU B 1 69 ? -9.133 0.052 -27.906 1 97.81 69 GLU B N 1
ATOM 3327 C CA . GLU B 1 69 ? -9.68 1.4 -27.797 1 97.81 69 GLU B CA 1
ATOM 3328 C C . GLU B 1 69 ? -10.734 1.479 -26.703 1 97.81 69 GLU B C 1
ATOM 3330 O O . GLU B 1 69 ? -11.57 0.585 -26.578 1 97.81 69 GLU B O 1
ATOM 3335 N N . GLY B 1 70 ? -10.648 2.471 -25.938 1 98.38 70 GLY B N 1
ATOM 3336 C CA . GLY B 1 70 ? -11.633 2.721 -24.891 1 98.38 70 GLY B CA 1
ATOM 3337 C C . GLY B 1 70 ? -11.258 2.111 -23.562 1 98.38 70 GLY B C 1
ATOM 3338 O O . GLY B 1 70 ? -11.797 2.5 -22.516 1 98.38 70 GLY B O 1
ATOM 3339 N N . TYR B 1 71 ? -10.367 1.093 -23.625 1 98.81 71 TYR B N 1
ATOM 3340 C CA . TYR B 1 71 ? -9.898 0.532 -22.375 1 98.81 71 TYR B CA 1
ATOM 3341 C C . TYR B 1 71 ? -9.008 1.525 -21.625 1 98.81 71 TYR B C 1
ATOM 3343 O O . TYR B 1 71 ? -8.32 2.338 -22.25 1 98.81 71 TYR B O 1
ATOM 3351 N N . GLU B 1 72 ? -9.016 1.502 -20.266 1 98.88 72 GLU B N 1
ATOM 3352 C CA . GLU B 1 72 ? -8.172 2.34 -19.422 1 98.88 72 GLU B CA 1
ATOM 3353 C C . GLU B 1 72 ? -7.418 1.504 -18.391 1 98.88 72 GLU B C 1
ATOM 3355 O O . GLU B 1 72 ? -7.926 0.484 -17.922 1 98.88 72 GLU B O 1
ATOM 3360 N N . ILE B 1 73 ? -6.199 1.883 -18.125 1 98.94 73 ILE B N 1
ATOM 3361 C CA . ILE B 1 73 ? -5.477 1.334 -16.984 1 98.94 73 ILE B CA 1
ATOM 3362 C C . ILE B 1 73 ? -5.82 2.123 -15.719 1 98.94 73 ILE B C 1
ATOM 3364 O O . ILE B 1 73 ? -5.543 3.322 -15.633 1 98.94 73 ILE B O 1
ATOM 3368 N N . ILE B 1 74 ? -6.418 1.458 -14.742 1 98.94 74 ILE B N 1
ATOM 3369 C CA . ILE B 1 74 ? -6.809 2.053 -13.469 1 98.94 74 ILE B CA 1
ATOM 3370 C C . ILE B 1 74 ? -5.969 1.457 -12.344 1 98.94 74 ILE B C 1
ATOM 3372 O O . ILE B 1 74 ? -5.664 0.261 -12.344 1 98.94 74 ILE B O 1
ATOM 3376 N N . LEU B 1 75 ? -5.516 2.273 -11.422 1 98.88 75 LEU B N 1
ATOM 3377 C CA . LEU B 1 75 ? -4.742 1.738 -10.312 1 98.88 75 LEU B CA 1
ATOM 3378 C C . LEU B 1 75 ? -5.188 2.363 -8.992 1 98.88 75 LEU B C 1
ATOM 3380 O O . LEU B 1 75 ? -5.707 3.48 -8.977 1 98.88 75 LEU B O 1
ATOM 3384 N N . SER B 1 76 ? -5.02 1.669 -7.938 1 98.75 76 SER B N 1
ATOM 3385 C CA . SER B 1 76 ? -5.301 2.131 -6.582 1 98.75 76 SER B CA 1
ATOM 3386 C C . SER B 1 76 ? -4.523 1.321 -5.547 1 98.75 76 SER B C 1
ATOM 3388 O O . SER B 1 76 ? -3.658 0.52 -5.906 1 98.75 76 SER B O 1
ATOM 3390 N N . LEU B 1 77 ? -4.734 1.576 -4.273 1 98.75 77 LEU B N 1
ATOM 3391 C CA . LEU B 1 77 ? -3.951 1.003 -3.182 1 98.75 77 LEU B CA 1
ATOM 3392 C C . LEU B 1 77 ? -4.652 -0.218 -2.594 1 98.75 77 LEU B C 1
ATOM 3394 O O . LEU B 1 77 ? -5.848 -0.42 -2.818 1 98.75 77 LEU B O 1
ATOM 3398 N N . GLY B 1 78 ? -3.871 -1.049 -1.895 1 98.5 78 GLY B N 1
ATOM 3399 C CA . GLY B 1 78 ? -4.445 -2.102 -1.072 1 98.5 78 GLY B CA 1
ATOM 3400 C C . GLY B 1 78 ? -4.215 -3.492 -1.633 1 98.5 78 GLY B C 1
ATOM 3401 O O . GLY B 1 78 ? -4.426 -4.488 -0.94 1 98.5 78 GLY B O 1
ATOM 3402 N N . GLY B 1 79 ? -3.775 -3.568 -2.926 1 98.38 79 GLY B N 1
ATOM 3403 C CA . GLY B 1 79 ? -3.549 -4.871 -3.533 1 98.38 79 GLY B CA 1
ATOM 3404 C C . GLY B 1 79 ? -4.824 -5.531 -4.02 1 98.38 79 GLY B C 1
ATOM 3405 O O . GLY B 1 79 ? -5.918 -4.988 -3.852 1 98.38 79 GLY B O 1
ATOM 3406 N N . ALA B 1 80 ? -4.66 -6.691 -4.605 1 97.69 80 ALA B N 1
ATOM 3407 C CA . ALA B 1 80 ? -5.805 -7.418 -5.156 1 97.69 80 ALA B CA 1
ATOM 3408 C C . ALA B 1 80 ? -6.816 -7.754 -4.066 1 97.69 80 ALA B C 1
ATOM 3410 O O . ALA B 1 80 ? -8.023 -7.801 -4.324 1 97.69 80 ALA B O 1
ATOM 3411 N N . THR B 1 81 ? -6.336 -7.945 -2.848 1 97.5 81 THR B N 1
ATOM 3412 C CA . THR B 1 81 ? -7.234 -8.203 -1.727 1 97.5 81 THR B CA 1
ATOM 3413 C C . THR B 1 81 ? -8.227 -7.059 -1.556 1 97.5 81 THR B C 1
ATOM 3415 O O . THR B 1 81 ? -9.422 -7.293 -1.332 1 97.5 81 THR B O 1
ATOM 3418 N N . ALA B 1 82 ? -7.766 -5.812 -1.651 1 98.75 82 ALA B N 1
ATOM 3419 C CA . ALA B 1 82 ? -8.656 -4.656 -1.607 1 98.75 82 ALA B CA 1
ATOM 3420 C C . ALA B 1 82 ? -9.57 -4.621 -2.828 1 98.75 82 ALA B C 1
ATOM 3422 O O . ALA B 1 82 ? -10.734 -4.227 -2.73 1 98.75 82 ALA B O 1
ATOM 3423 N N . PHE B 1 83 ? -9.078 -5.039 -3.977 1 98.81 83 PHE B N 1
ATOM 3424 C CA . PHE B 1 83 ? -9.859 -4.977 -5.207 1 98.81 83 PHE B CA 1
ATOM 3425 C C . PHE B 1 83 ? -11.078 -5.891 -5.125 1 98.81 83 PHE B C 1
ATOM 3427 O O . PHE B 1 83 ? -12.148 -5.559 -5.641 1 98.81 83 PHE B O 1
ATOM 3434 N N . TRP B 1 84 ? -10.938 -7.09 -4.52 1 98.88 84 TRP B N 1
ATOM 3435 C CA . TRP B 1 84 ? -12.07 -8 -4.391 1 98.88 84 TRP B CA 1
ATOM 3436 C C . TRP B 1 84 ? -13.227 -7.332 -3.656 1 98.88 84 TRP B C 1
ATOM 3438 O O . TRP B 1 84 ? -14.375 -7.426 -4.082 1 98.88 84 TRP B O 1
ATOM 3448 N N . ASP B 1 85 ? -12.922 -6.633 -2.592 1 98.81 85 ASP B N 1
ATOM 3449 C CA . ASP B 1 85 ? -13.953 -5.898 -1.874 1 98.81 85 ASP B CA 1
ATOM 3450 C C . ASP B 1 85 ? -14.492 -4.746 -2.719 1 98.81 85 ASP B C 1
ATOM 3452 O O . ASP B 1 85 ? -15.703 -4.52 -2.766 1 98.81 85 ASP B O 1
ATOM 3456 N N . ALA B 1 86 ? -13.594 -4.004 -3.367 1 98.88 86 ALA B N 1
ATOM 3457 C CA . ALA B 1 86 ? -14.016 -2.898 -4.227 1 98.88 86 ALA B CA 1
ATOM 3458 C C . ALA B 1 86 ? -14.969 -3.387 -5.312 1 98.88 86 ALA B C 1
ATOM 3460 O O . ALA B 1 86 ? -15.953 -2.715 -5.633 1 98.88 86 ALA B O 1
ATOM 3461 N N . ALA B 1 87 ? -14.68 -4.562 -5.867 1 98.88 87 ALA B N 1
ATOM 3462 C CA . ALA B 1 87 ? -15.492 -5.125 -6.941 1 98.88 87 ALA B CA 1
ATOM 3463 C C . ALA B 1 87 ? -16.875 -5.516 -6.43 1 98.88 87 ALA B C 1
ATOM 3465 O O . ALA B 1 87 ? -17.875 -5.383 -7.148 1 98.88 87 ALA B O 1
ATOM 3466 N N . THR B 1 88 ? -16.969 -6.008 -5.191 1 98.81 88 THR B N 1
ATOM 3467 C CA . THR B 1 88 ? -18.281 -6.352 -4.629 1 98.81 88 THR B CA 1
ATOM 3468 C C . THR B 1 88 ? -19.141 -5.109 -4.484 1 98.81 88 THR B C 1
ATOM 3470 O O . THR B 1 88 ? -20.359 -5.16 -4.727 1 98.81 88 THR B O 1
ATOM 3473 N N . PHE B 1 89 ? -18.531 -3.965 -4.188 1 98.81 89 PHE B N 1
ATOM 3474 C CA . PHE B 1 89 ? -19.266 -2.73 -3.963 1 98.81 89 PHE B CA 1
ATOM 3475 C C . PHE B 1 89 ? -19.547 -2.016 -5.281 1 98.81 89 PHE B C 1
ATOM 3477 O O . PHE B 1 89 ? -20.562 -1.327 -5.418 1 98.81 89 PHE B O 1
ATOM 3484 N N . GLY B 1 90 ? -18.609 -2.189 -6.203 1 98.88 90 GLY B N 1
ATOM 3485 C CA . GLY B 1 90 ? -18.672 -1.201 -7.266 1 98.88 90 GLY B CA 1
ATOM 3486 C C . GLY B 1 90 ? -18.688 -1.818 -8.656 1 98.88 90 GLY B C 1
ATOM 3487 O O . GLY B 1 90 ? -18.781 -1.106 -9.656 1 98.88 90 GLY B O 1
ATOM 3488 N N . LEU B 1 91 ? -18.641 -3.154 -8.789 1 98.94 91 LEU B N 1
ATOM 3489 C CA . LEU B 1 91 ? -18.594 -3.797 -10.102 1 98.94 91 LEU B CA 1
ATOM 3490 C C . LEU B 1 91 ? -19.781 -4.746 -10.289 1 98.94 91 LEU B C 1
ATOM 3492 O O . LEU B 1 91 ? -20.391 -4.773 -11.352 1 98.94 91 LEU B O 1
ATOM 3496 N N . ILE B 1 92 ? -20.062 -5.582 -9.281 1 98.94 92 ILE B N 1
ATOM 3497 C CA . ILE B 1 92 ? -21.172 -6.527 -9.32 1 98.94 92 ILE B CA 1
ATOM 3498 C C . ILE B 1 92 ? -22.484 -5.797 -9.039 1 98.94 92 ILE B C 1
ATOM 3500 O O . ILE B 1 92 ? -22.641 -5.188 -7.977 1 98.94 92 ILE B O 1
ATOM 3504 N N . GLU B 1 93 ? -23.391 -5.84 -9.922 1 98.5 93 GLU B N 1
ATOM 3505 C CA . GLU B 1 93 ? -24.672 -5.184 -9.703 1 98.5 93 GLU B CA 1
ATOM 3506 C C . GLU B 1 93 ? -25.578 -6.023 -8.805 1 98.5 93 GLU B C 1
ATOM 3508 O O . GLU B 1 93 ? -26.125 -5.516 -7.816 1 98.5 93 GLU B O 1
ATOM 3513 N N . LYS B 1 94 ? -25.766 -7.375 -9.203 1 98.44 94 LYS B N 1
ATOM 3514 C CA . LYS B 1 94 ? -26.703 -8.203 -8.445 1 98.44 94 LYS B CA 1
ATOM 3515 C C . LYS B 1 94 ? -26.094 -9.562 -8.125 1 98.44 94 LYS B C 1
ATOM 3517 O O . LYS B 1 94 ? -26.188 -10.039 -6.988 1 98.44 94 LYS B O 1
ATOM 3522 N N . LYS B 1 95 ? -25.547 -10.219 -9.117 1 98.69 95 LYS B N 1
ATOM 3523 C CA . LYS B 1 95 ? -25.109 -11.609 -8.961 1 98.69 95 LYS B CA 1
ATOM 3524 C C . LYS B 1 95 ? -23.828 -11.859 -9.734 1 98.69 95 LYS B C 1
ATOM 3526 O O . LYS B 1 95 ? -23.641 -11.336 -10.836 1 98.69 95 LYS B O 1
ATOM 3531 N N . SER B 1 96 ? -22.969 -12.648 -9.125 1 98.88 96 SER B N 1
ATOM 3532 C CA . SER B 1 96 ? -21.734 -13.039 -9.797 1 98.88 96 SER B CA 1
ATOM 3533 C C . SER B 1 96 ? -21.641 -14.547 -9.969 1 98.88 96 SER B C 1
ATOM 3535 O O . SER B 1 96 ? -22.375 -15.297 -9.32 1 98.88 96 SER B O 1
ATOM 3537 N N . GLY B 1 97 ? -20.906 -15.008 -10.898 1 98.88 97 GLY B N 1
ATOM 3538 C CA . GLY B 1 97 ? -20.453 -16.375 -11.086 1 98.88 97 GLY B CA 1
ATOM 3539 C C . GLY B 1 97 ? -18.938 -16.516 -11.023 1 98.88 97 GLY B C 1
ATOM 3540 O O . GLY B 1 97 ? -18.203 -15.672 -11.539 1 98.88 97 GLY B O 1
ATOM 3541 N N . HIS B 1 98 ? -18.469 -17.578 -10.336 1 98.81 98 HIS B N 1
ATOM 3542 C CA . HIS B 1 98 ? -17.031 -17.719 -10.094 1 98.81 98 HIS B CA 1
ATOM 3543 C C . HIS B 1 98 ? -16.562 -19.125 -10.438 1 98.81 98 HIS B C 1
ATOM 3545 O O . HIS B 1 98 ? -17.25 -20.109 -10.141 1 98.81 98 HIS B O 1
ATOM 3551 N N . LEU B 1 99 ? -15.406 -19.188 -11.133 1 98.69 99 LEU B N 1
ATOM 3552 C CA . LEU B 1 99 ? -14.609 -20.406 -11.086 1 98.69 99 LEU B CA 1
ATOM 3553 C C . LEU B 1 99 ? -13.656 -20.391 -9.898 1 98.69 99 LEU B C 1
ATOM 3555 O O . LEU B 1 99 ? -12.875 -19.453 -9.734 1 98.69 99 LEU B O 1
ATOM 3559 N N . SER B 1 100 ? -13.758 -21.375 -9.023 1 97.81 100 SER B N 1
ATOM 3560 C CA . SER B 1 100 ? -12.953 -21.469 -7.812 1 97.81 100 SER B CA 1
ATOM 3561 C C . SER B 1 100 ? -12.117 -22.75 -7.812 1 97.81 100 SER B C 1
ATOM 3563 O O . SER B 1 100 ? -12.656 -23.859 -7.738 1 97.81 100 SER B O 1
ATOM 3565 N N . PHE B 1 101 ? -10.758 -22.641 -7.863 1 97.56 101 PHE B N 1
ATOM 3566 C CA . PHE B 1 101 ? -9.914 -23.812 -8.039 1 97.56 101 PHE B CA 1
ATOM 3567 C C . PHE B 1 101 ? -8.586 -23.641 -7.316 1 97.56 101 PHE B C 1
ATOM 3569 O O . PHE B 1 101 ? -7.586 -24.25 -7.688 1 97.56 101 PHE B O 1
ATOM 3576 N N . GLY B 1 102 ? -8.539 -22.797 -6.34 1 95.81 102 GLY B N 1
ATOM 3577 C CA . GLY B 1 102 ? -7.406 -22.516 -5.469 1 95.81 102 GLY B CA 1
ATOM 3578 C C . GLY B 1 102 ? -7.691 -21.422 -4.449 1 95.81 102 GLY B C 1
ATOM 3579 O O . GLY B 1 102 ? -8.836 -21 -4.297 1 95.81 102 GLY B O 1
ATOM 3580 N N . GLU B 1 103 ? -6.676 -20.984 -3.764 1 94.19 103 GLU B N 1
ATOM 3581 C CA . GLU B 1 103 ? -6.82 -20.047 -2.658 1 94.19 103 GLU B CA 1
ATOM 3582 C C . GLU B 1 103 ? -7.379 -18.703 -3.139 1 94.19 103 GLU B C 1
ATOM 3584 O O . GLU B 1 103 ? -8.336 -18.188 -2.559 1 94.19 103 GLU B O 1
ATOM 3589 N N . PHE B 1 104 ? -6.852 -18.141 -4.16 1 94.62 104 PHE B N 1
ATOM 3590 C CA . PHE B 1 104 ? -7.141 -16.766 -4.535 1 94.62 104 PHE B CA 1
ATOM 3591 C C . PHE B 1 104 ? -8.43 -16.688 -5.34 1 94.62 104 PHE B C 1
ATOM 3593 O O . PHE B 1 104 ? -9.203 -15.734 -5.188 1 94.62 104 PHE B O 1
ATOM 3600 N N . SER B 1 105 ? -8.703 -17.641 -6.191 1 96.12 105 SER B N 1
ATOM 3601 C CA . SER B 1 105 ? -9.992 -17.688 -6.879 1 96.12 105 SER B CA 1
ATOM 3602 C C . SER B 1 105 ? -11.141 -17.875 -5.895 1 96.12 105 SER B C 1
ATOM 3604 O O . SER B 1 105 ? -12.242 -17.375 -6.113 1 96.12 105 SER B O 1
ATOM 3606 N N . SER B 1 106 ? -10.875 -18.547 -4.812 1 96.88 106 SER B N 1
ATOM 3607 C CA . SER B 1 106 ? -11.906 -18.781 -3.805 1 96.88 106 SER B CA 1
ATOM 3608 C C . SER B 1 106 ? -12.148 -17.516 -2.973 1 96.88 106 SER B C 1
ATOM 3610 O O . SER B 1 106 ? -13.266 -17.297 -2.504 1 96.88 106 SER B O 1
ATOM 3612 N N . LYS B 1 107 ? -11.148 -16.703 -2.807 1 97.19 107 LYS B N 1
ATOM 3613 C CA . LYS B 1 107 ? -11.258 -15.523 -1.952 1 97.19 107 LYS B CA 1
ATOM 3614 C C . LYS B 1 107 ? -12.219 -14.5 -2.547 1 97.19 107 LYS B C 1
ATOM 3616 O O . LYS B 1 107 ? -13.008 -13.891 -1.823 1 97.19 107 LYS B O 1
ATOM 3621 N N . PHE B 1 108 ? -12.156 -14.289 -3.838 1 98.25 108 PHE B N 1
ATOM 3622 C CA . PHE B 1 108 ? -13.094 -13.352 -4.453 1 98.25 108 PHE B CA 1
ATOM 3623 C C . PHE B 1 108 ? -14.516 -13.883 -4.375 1 98.25 108 PHE B C 1
ATOM 3625 O O . PHE B 1 108 ? -15.453 -13.125 -4.102 1 98.25 108 PHE B O 1
ATOM 3632 N N . ALA B 1 109 ? -14.656 -15.188 -4.641 1 98.62 109 ALA B N 1
ATOM 3633 C CA . ALA B 1 109 ? -15.969 -15.812 -4.508 1 98.62 109 ALA B CA 1
ATOM 3634 C C . ALA B 1 109 ? -16.531 -15.625 -3.098 1 98.62 109 ALA B C 1
ATOM 3636 O O . ALA B 1 109 ? -17.703 -15.297 -2.928 1 98.62 109 ALA B O 1
ATOM 3637 N N . LYS B 1 110 ? -15.695 -15.805 -2.143 1 98.5 110 LYS B N 1
ATOM 3638 C CA . LYS B 1 110 ? -16.109 -15.648 -0.75 1 98.5 110 LYS B CA 1
ATOM 3639 C C . LYS B 1 110 ? -16.516 -14.211 -0.453 1 98.5 110 LYS B C 1
ATOM 3641 O O . LYS B 1 110 ? -17.516 -13.977 0.221 1 98.5 110 LYS B O 1
ATOM 3646 N N . ALA B 1 111 ? -15.742 -13.227 -0.924 1 98.5 111 ALA B N 1
ATOM 3647 C CA . ALA B 1 111 ? -16.094 -11.828 -0.737 1 98.5 111 ALA B CA 1
ATOM 3648 C C . ALA B 1 111 ? -17.469 -11.523 -1.322 1 98.5 111 ALA B C 1
ATOM 3650 O O . ALA B 1 111 ? -18.266 -10.812 -0.706 1 98.5 111 ALA B O 1
ATOM 3651 N N . SER B 1 112 ? -17.719 -12.039 -2.512 1 98.69 112 SER B N 1
ATOM 3652 C CA . SER B 1 112 ? -19.016 -11.844 -3.168 1 98.69 112 SER B CA 1
ATOM 3653 C C . SER B 1 112 ? -20.141 -12.484 -2.373 1 98.69 112 SER B C 1
ATOM 3655 O O . SER B 1 112 ? -21.234 -11.922 -2.268 1 98.69 112 SER B O 1
ATOM 3657 N N . LYS B 1 113 ? -19.859 -13.664 -1.837 1 98.62 113 LYS B N 1
ATOM 3658 C CA . LYS B 1 113 ? -20.859 -14.406 -1.071 1 98.62 113 LYS B CA 1
ATOM 3659 C C . LYS B 1 113 ? -21.203 -13.672 0.222 1 98.62 113 LYS B C 1
ATOM 3661 O O . LYS B 1 113 ? -22.359 -13.68 0.646 1 98.62 113 LYS B O 1
ATOM 3666 N N . LEU B 1 114 ? -20.281 -13.016 0.802 1 98 114 LEU B N 1
ATOM 3667 C CA . LEU B 1 114 ? -20.469 -12.391 2.105 1 98 114 LEU B CA 1
ATOM 3668 C C . LEU B 1 114 ? -21.141 -11.031 1.965 1 98 114 LEU B C 1
ATOM 3670 O O . LEU B 1 114 ? -21.656 -10.484 2.943 1 98 114 LEU B O 1
ATOM 3674 N N . ALA B 1 115 ? -21.094 -10.422 0.798 1 98.12 115 ALA B N 1
ATOM 3675 C CA . ALA B 1 115 ? -21.672 -9.094 0.595 1 98.12 115 ALA B CA 1
ATOM 3676 C C . ALA B 1 115 ? -23.188 -9.133 0.714 1 98.12 115 ALA B C 1
ATOM 3678 O O . ALA B 1 115 ? -23.875 -9.734 -0.122 1 98.12 115 ALA B O 1
ATOM 3679 N N . PRO B 1 116 ? -23.75 -8.469 1.701 1 97.38 116 PRO B N 1
ATOM 3680 C CA . PRO B 1 116 ? -25.172 -8.656 2 1 97.38 116 PRO B CA 1
ATOM 3681 C C . PRO B 1 116 ? -26.078 -8.031 0.946 1 97.38 116 PRO B C 1
ATOM 3683 O O . PRO B 1 116 ? -27.281 -8.32 0.909 1 97.38 116 PRO B O 1
ATOM 3686 N N . TRP B 1 117 ? -25.625 -7.207 0.067 1 97.88 117 TRP B N 1
ATOM 3687 C CA . TRP B 1 117 ? -26.453 -6.535 -0.931 1 97.88 117 TRP B CA 1
ATOM 3688 C C . TRP B 1 117 ? -26.453 -7.309 -2.246 1 97.88 117 TRP B C 1
ATOM 3690 O O . TRP B 1 117 ? -27.141 -6.926 -3.197 1 97.88 117 TRP B O 1
ATOM 3700 N N . LEU B 1 118 ? -25.703 -8.414 -2.344 1 98.69 118 LEU B N 1
ATOM 3701 C CA . LEU B 1 118 ? -25.609 -9.219 -3.557 1 98.69 118 LEU B CA 1
ATOM 3702 C C . LEU B 1 118 ? -26.359 -10.539 -3.387 1 98.69 118 LEU B C 1
ATOM 3704 O O . LEU B 1 118 ? -26.5 -11.031 -2.268 1 98.69 118 LEU B O 1
ATOM 3708 N N . TYR B 1 119 ? -26.828 -11.094 -4.535 1 98.69 119 TYR B N 1
ATOM 3709 C CA . TYR B 1 119 ? -27.359 -12.445 -4.531 1 98.69 119 TYR B CA 1
ATOM 3710 C C . TYR B 1 119 ? -26.25 -13.477 -4.34 1 98.69 119 TYR B C 1
ATOM 3712 O O . TYR B 1 119 ? -25.094 -13.195 -4.617 1 98.69 119 TYR B O 1
ATOM 3720 N N . GLU B 1 120 ? -26.641 -14.625 -3.812 1 98.5 120 GLU B N 1
ATOM 3721 C CA . GLU B 1 120 ? -25.672 -15.711 -3.672 1 98.5 120 GLU B CA 1
ATOM 3722 C C . GLU B 1 120 ? -24.984 -16.016 -5 1 98.5 120 GLU B C 1
ATOM 3724 O O . GLU B 1 120 ? -25.656 -16.234 -6.016 1 98.5 120 GLU B O 1
ATOM 3729 N N . PRO B 1 121 ? -23.719 -15.969 -5 1 98.81 121 PRO B N 1
ATOM 3730 C CA . PRO B 1 121 ? -23.016 -16.266 -6.254 1 98.81 121 PRO B CA 1
ATOM 3731 C C . PRO B 1 121 ? -23.109 -17.75 -6.633 1 98.81 121 PRO B C 1
ATOM 3733 O O . PRO B 1 121 ? -23.344 -18.594 -5.773 1 98.81 121 PRO B O 1
ATOM 3736 N N . GLU B 1 122 ? -22.984 -18 -7.906 1 98.75 122 GLU B N 1
ATOM 3737 C CA . GLU B 1 122 ? -22.766 -19.375 -8.375 1 98.75 122 GLU B CA 1
ATOM 3738 C C . GLU B 1 122 ? -21.281 -19.688 -8.477 1 98.75 122 GLU B C 1
ATOM 3740 O O . GLU B 1 122 ? -20.516 -18.922 -9.062 1 98.75 122 GLU B O 1
ATOM 3745 N N . ILE B 1 123 ? -20.891 -20.781 -7.852 1 98.62 123 ILE B N 1
ATOM 3746 C CA . ILE B 1 123 ? -19.484 -21.141 -7.785 1 98.62 123 ILE B CA 1
ATOM 3747 C C . ILE B 1 123 ? -19.281 -22.531 -8.375 1 98.62 123 ILE B C 1
ATOM 3749 O O . ILE B 1 123 ? -19.906 -23.5 -7.941 1 98.62 123 ILE B O 1
ATOM 3753 N N . VAL B 1 124 ? -18.422 -22.625 -9.383 1 98.56 124 VAL B N 1
ATOM 3754 C CA . VAL B 1 124 ? -17.984 -23.891 -9.953 1 98.56 124 VAL B CA 1
ATOM 3755 C C . VAL B 1 124 ? -16.578 -24.219 -9.484 1 98.56 124 VAL B C 1
ATOM 3757 O O . VAL B 1 124 ? -15.664 -23.391 -9.617 1 98.56 124 VAL B O 1
ATOM 3760 N N . THR B 1 125 ? -16.391 -25.344 -8.945 1 97.88 125 THR B N 1
ATOM 3761 C CA . THR B 1 125 ? -15.094 -25.719 -8.375 1 97.88 125 THR B CA 1
ATOM 3762 C C . THR B 1 125 ? -14.477 -26.875 -9.164 1 97.88 125 THR B C 1
ATOM 3764 O O . THR B 1 125 ? -15.141 -27.484 -10.008 1 97.88 125 THR B O 1
ATOM 3767 N N . ALA B 1 126 ? -13.203 -27.078 -9 1 95.88 126 ALA B N 1
ATOM 3768 C CA . ALA B 1 126 ? -12.445 -28.25 -9.438 1 95.88 126 ALA B CA 1
ATOM 3769 C C . ALA B 1 126 ? -11.555 -28.766 -8.312 1 95.88 126 ALA B C 1
ATOM 3771 O O . ALA B 1 126 ? -11.344 -28.078 -7.309 1 95.88 126 ALA B O 1
ATOM 3772 N N . GLU B 1 127 ? -11.172 -30.016 -8.492 1 91.75 127 GLU B N 1
ATOM 3773 C CA . GLU B 1 127 ? -10.18 -30.531 -7.559 1 91.75 127 GLU B CA 1
ATOM 3774 C C . GLU B 1 127 ? -8.898 -29.703 -7.59 1 91.75 127 GLU B C 1
ATOM 3776 O O . GLU B 1 127 ? -8.523 -29.172 -8.641 1 91.75 127 GLU B O 1
ATOM 3781 N N . THR B 1 128 ? -8.297 -29.641 -6.375 1 88.31 128 THR B N 1
ATOM 3782 C CA . THR B 1 128 ? -7.039 -28.906 -6.34 1 88.31 128 THR B CA 1
ATOM 3783 C C . THR B 1 128 ? -6.047 -29.5 -7.348 1 88.31 128 THR B C 1
ATOM 3785 O O . THR B 1 128 ? -5.941 -30.719 -7.488 1 88.31 128 THR B O 1
ATOM 3788 N N . GLY B 1 129 ? -5.34 -28.641 -8.07 1 90.94 129 GLY B N 1
ATOM 3789 C CA . GLY B 1 129 ? -4.426 -29.078 -9.109 1 90.94 129 GLY B CA 1
ATOM 3790 C C . GLY B 1 129 ? -5.082 -29.172 -10.477 1 90.94 129 GLY B C 1
ATOM 3791 O O . GLY B 1 129 ? -4.414 -29.438 -11.477 1 90.94 129 GLY B O 1
ATOM 3792 N N . ASP B 1 130 ? -6.344 -28.969 -10.523 1 96 130 ASP B N 1
ATOM 3793 C CA . ASP B 1 130 ? -7.109 -28.844 -11.758 1 96 130 ASP B CA 1
ATOM 3794 C C . ASP B 1 130 ? -7.898 -27.531 -11.789 1 96 130 ASP B C 1
ATOM 3796 O O . ASP B 1 130 ? -7.793 -26.719 -10.867 1 96 130 ASP B O 1
ATOM 3800 N N . ALA B 1 131 ? -8.531 -27.219 -12.953 1 97.19 131 ALA B N 1
ATOM 3801 C CA . ALA B 1 131 ? -9.32 -25.984 -13.094 1 97.19 131 ALA B CA 1
ATOM 3802 C C . ALA B 1 131 ? -10.523 -26.219 -14 1 97.19 131 ALA B C 1
ATOM 3804 O O . ALA B 1 131 ? -10.453 -26.984 -14.961 1 97.19 131 ALA B O 1
ATOM 3805 N N . PRO B 1 132 ? -11.609 -25.562 -13.672 1 97.19 132 PRO B N 1
ATOM 3806 C CA . PRO B 1 132 ? -12.75 -25.609 -14.594 1 97.19 132 PRO B CA 1
ATOM 3807 C C . PRO B 1 132 ? -12.516 -24.797 -15.867 1 97.19 132 PRO B C 1
ATOM 3809 O O . PRO B 1 132 ? -11.594 -23.969 -15.914 1 97.19 132 PRO B O 1
ATOM 3812 N N . ALA B 1 133 ? -13.352 -25.109 -16.875 1 96.62 133 ALA B N 1
ATOM 3813 C CA . ALA B 1 133 ? -13.305 -24.312 -18.094 1 96.62 133 ALA B CA 1
ATOM 3814 C C . ALA B 1 133 ? -14.156 -23.062 -17.953 1 96.62 133 ALA B C 1
ATOM 3816 O O . ALA B 1 133 ? -15.203 -23.078 -17.297 1 96.62 133 ALA B O 1
ATOM 3817 N N . PRO B 1 134 ? -13.68 -21.969 -18.547 1 98.12 134 PRO B N 1
ATOM 3818 C CA . PRO B 1 134 ? -14.531 -20.781 -18.578 1 98.12 134 PRO B CA 1
ATOM 3819 C C . PRO B 1 134 ? -15.953 -21.078 -19.062 1 98.12 134 PRO B C 1
ATOM 3821 O O . PRO B 1 134 ? -16.125 -21.812 -20.031 1 98.12 134 PRO B O 1
ATOM 3824 N N . GLN B 1 135 ? -16.906 -20.562 -18.344 1 98.31 135 GLN B N 1
ATOM 3825 C CA . GLN B 1 135 ? -18.297 -20.812 -18.688 1 98.31 135 GLN B CA 1
ATOM 3826 C C . GLN B 1 135 ? -19.203 -19.656 -18.25 1 98.31 135 GLN B C 1
ATOM 3828 O O . GLN B 1 135 ? -18.812 -18.859 -17.391 1 98.31 135 GLN B O 1
ATOM 3833 N N . ALA B 1 136 ? -20.375 -19.594 -18.859 1 98.06 136 ALA B N 1
ATOM 3834 C CA . ALA B 1 136 ? -21.391 -18.625 -18.453 1 98.06 136 ALA B CA 1
ATOM 3835 C C . ALA B 1 136 ? -22.125 -19.094 -17.203 1 98.06 136 ALA B C 1
ATOM 3837 O O . ALA B 1 136 ? -22.078 -20.281 -16.859 1 98.06 136 ALA B O 1
ATOM 3838 N N . PHE B 1 137 ? -22.703 -18.156 -16.5 1 98.31 137 PHE B N 1
ATOM 3839 C CA . PHE B 1 137 ? -23.516 -18.391 -15.312 1 98.31 137 PHE B CA 1
ATOM 3840 C C . PHE B 1 137 ? -24.875 -17.703 -15.445 1 98.31 137 PHE B C 1
ATOM 3842 O O . PHE B 1 137 ? -24.938 -16.5 -15.664 1 98.31 137 PHE B O 1
ATOM 3849 N N . GLU B 1 138 ? -25.922 -18.453 -15.281 1 96.44 138 GLU B N 1
ATOM 3850 C CA . GLU B 1 138 ? -27.266 -17.891 -15.43 1 96.44 138 GLU B CA 1
ATOM 3851 C C . GLU B 1 138 ? -27.5 -16.734 -14.453 1 96.44 138 GLU B C 1
ATOM 3853 O O . GLU B 1 138 ? -27.297 -16.891 -13.25 1 96.44 138 GLU B O 1
ATOM 3858 N N . GLY B 1 139 ? -27.812 -15.602 -15.039 1 97.06 139 GLY B N 1
ATOM 3859 C CA . GLY B 1 139 ? -28.219 -14.469 -14.227 1 97.06 139 GLY B CA 1
ATOM 3860 C C . GLY B 1 139 ? -27.047 -13.688 -13.664 1 97.06 139 GLY B C 1
ATOM 3861 O O . GLY B 1 139 ? -27.219 -12.656 -13.016 1 97.06 139 GLY B O 1
ATOM 3862 N N . ALA B 1 140 ? -25.844 -14.133 -13.898 1 98.56 140 ALA B N 1
ATOM 3863 C CA . ALA B 1 140 ? -24.672 -13.438 -13.383 1 98.56 140 ALA B CA 1
ATOM 3864 C C . ALA B 1 140 ? -24.328 -12.227 -14.242 1 98.56 140 ALA B C 1
ATOM 3866 O O . ALA B 1 140 ? -24.234 -12.328 -15.469 1 98.56 140 ALA B O 1
ATOM 3867 N N . ASP B 1 141 ? -24.188 -11.086 -13.586 1 98.75 141 ASP B N 1
ATOM 3868 C CA . ASP B 1 141 ? -23.812 -9.898 -14.344 1 98.75 141 ASP B CA 1
ATOM 3869 C C . ASP B 1 141 ? -22.297 -9.695 -14.336 1 98.75 141 ASP B C 1
ATOM 3871 O O . ASP B 1 141 ? -21.766 -8.859 -15.078 1 98.75 141 ASP B O 1
ATOM 3875 N N . VAL B 1 142 ? -21.562 -10.484 -13.484 1 98.88 142 VAL B N 1
ATOM 3876 C CA . VAL B 1 142 ? -20.109 -10.57 -13.5 1 98.88 142 VAL B CA 1
ATOM 3877 C C . VAL B 1 142 ? -19.672 -12.039 -13.453 1 98.88 142 VAL B C 1
ATOM 3879 O O . VAL B 1 142 ? -20.203 -12.82 -12.664 1 98.88 142 VAL B O 1
ATOM 3882 N N . ILE B 1 143 ? -18.797 -12.461 -14.289 1 98.88 143 ILE B N 1
ATOM 3883 C CA . ILE B 1 143 ? -18.141 -13.758 -14.297 1 98.88 143 ILE B CA 1
ATOM 3884 C C . ILE B 1 143 ? -16.656 -13.586 -13.992 1 98.88 143 ILE B C 1
ATOM 3886 O O . ILE B 1 143 ? -15.977 -12.766 -14.609 1 98.88 143 ILE B O 1
ATOM 3890 N N . ALA B 1 144 ? -16.203 -14.375 -12.992 1 98.88 144 ALA B N 1
ATOM 3891 C CA . ALA B 1 144 ? -14.844 -14.109 -12.531 1 98.88 144 ALA B CA 1
ATOM 3892 C C . ALA B 1 144 ? -14.062 -15.398 -12.344 1 98.88 144 ALA B C 1
ATOM 3894 O O . ALA B 1 144 ? -14.625 -16.422 -11.922 1 98.88 144 ALA B O 1
ATOM 3895 N N . TRP B 1 145 ? -12.773 -15.391 -12.625 1 98.69 145 TRP B N 1
ATOM 3896 C CA . TRP B 1 145 ? -11.844 -16.453 -12.273 1 98.69 145 TRP B CA 1
ATOM 3897 C C . TRP B 1 145 ? -10.406 -15.953 -12.266 1 98.69 145 TRP B C 1
ATOM 3899 O O . TRP B 1 145 ? -10.156 -14.773 -12.508 1 98.69 145 TRP B O 1
ATOM 3909 N N . ALA B 1 146 ? -9.469 -16.766 -11.883 1 98.56 146 ALA B N 1
ATOM 3910 C CA . ALA B 1 146 ? -8.047 -16.438 -11.883 1 98.56 146 ALA B CA 1
ATOM 3911 C C . ALA B 1 146 ? -7.375 -16.922 -13.164 1 98.56 146 ALA B C 1
ATOM 3913 O O . ALA B 1 146 ? -7.582 -18.062 -13.586 1 98.56 146 ALA B O 1
ATOM 3914 N N . HIS B 1 147 ? -6.594 -16.016 -13.766 1 98.75 147 HIS B N 1
ATOM 3915 C CA . HIS B 1 147 ? -5.773 -16.406 -14.906 1 98.75 147 HIS B CA 1
ATOM 3916 C C . HIS B 1 147 ? -4.77 -17.484 -14.523 1 98.75 147 HIS B C 1
ATOM 3918 O O . HIS B 1 147 ? -4.457 -18.375 -15.328 1 98.75 147 HIS B O 1
ATOM 3924 N N . ASN B 1 148 ? -4.32 -17.359 -13.367 1 98.31 148 ASN B N 1
ATOM 3925 C CA . ASN B 1 148 ? -3.344 -18.266 -12.773 1 98.31 148 ASN B CA 1
ATOM 3926 C C . ASN B 1 148 ? -3.551 -18.391 -11.266 1 98.31 148 ASN B C 1
ATOM 3928 O O . ASN B 1 148 ? -3.576 -17.375 -10.547 1 98.31 148 ASN B O 1
ATOM 3932 N N . GLU B 1 149 ? -3.756 -19.609 -10.805 1 97.44 149 GLU B N 1
ATOM 3933 C CA . GLU B 1 149 ? -3.865 -19.844 -9.375 1 97.44 149 GLU B CA 1
ATOM 3934 C C . GLU B 1 149 ? -2.492 -20.062 -8.742 1 97.44 149 GLU B C 1
ATOM 3936 O O . GLU B 1 149 ? -1.917 -21.141 -8.844 1 97.44 149 GLU B O 1
ATOM 3941 N N . THR B 1 150 ? -2.027 -19.094 -8.031 1 96.75 150 THR B N 1
ATOM 3942 C CA . THR B 1 150 ? -0.686 -19.094 -7.457 1 96.75 150 THR B CA 1
ATOM 3943 C C . THR B 1 150 ? -0.526 -20.234 -6.457 1 96.75 150 THR B C 1
ATOM 3945 O O . THR B 1 150 ? 0.573 -20.766 -6.285 1 96.75 150 THR B O 1
ATOM 3948 N N . SER B 1 151 ? -1.544 -20.672 -5.766 1 96.06 151 SER B N 1
ATOM 3949 C CA . SER B 1 151 ? -1.483 -21.703 -4.73 1 96.06 151 SER B CA 1
ATOM 3950 C C . SER B 1 151 ? -1.231 -23.078 -5.336 1 96.06 151 SER B C 1
ATOM 3952 O O . SER B 1 151 ? -0.632 -23.938 -4.691 1 96.06 151 SER B O 1
ATOM 3954 N N . THR B 1 152 ? -1.627 -23.25 -6.676 1 96.75 152 THR B N 1
ATOM 3955 C CA . THR B 1 152 ? -1.607 -24.625 -7.191 1 96.75 152 THR B CA 1
ATOM 3956 C C . THR B 1 152 ? -0.783 -24.703 -8.469 1 96.75 152 THR B C 1
ATOM 3958 O O . THR B 1 152 ? -0.386 -25.797 -8.891 1 96.75 152 THR B O 1
ATOM 3961 N N . GLY B 1 153 ? -0.669 -23.594 -9.133 1 97.88 153 GLY B N 1
ATOM 3962 C CA . GLY B 1 153 ? 0.021 -23.609 -10.414 1 97.88 153 GLY B CA 1
ATOM 3963 C C . GLY B 1 153 ? -0.882 -24 -11.57 1 97.88 153 GLY B C 1
ATOM 3964 O O . GLY B 1 153 ? -0.402 -24.391 -12.641 1 97.88 153 GLY B O 1
ATOM 3965 N N . ALA B 1 154 ? -2.188 -23.953 -11.367 1 98.19 154 ALA B N 1
ATOM 3966 C CA . ALA B 1 154 ? -3.139 -24.188 -12.453 1 98.19 154 ALA B CA 1
ATOM 3967 C C . ALA B 1 154 ? -3.484 -22.891 -13.164 1 98.19 154 ALA B C 1
ATOM 3969 O O . ALA B 1 154 ? -3.719 -21.859 -12.523 1 98.19 154 ALA B O 1
ATOM 3970 N N . MET B 1 155 ? -3.477 -22.875 -14.453 1 98.12 155 MET B N 1
ATOM 3971 C CA . MET B 1 155 ? -3.826 -21.688 -15.219 1 98.12 155 MET B CA 1
ATOM 3972 C C . MET B 1 155 ? -5.09 -21.922 -16.047 1 98.12 155 MET B C 1
ATOM 3974 O O . MET B 1 155 ? -5.367 -23.047 -16.453 1 98.12 155 MET B O 1
ATOM 3978 N N . VAL B 1 156 ? -5.891 -20.938 -16.219 1 98.25 156 VAL B N 1
ATOM 3979 C CA . VAL B 1 156 ? -7.094 -20.922 -17.047 1 98.25 156 VAL B CA 1
ATOM 3980 C C . VAL B 1 156 ? -7 -19.797 -18.078 1 98.25 156 VAL B C 1
ATOM 3982 O O . VAL B 1 156 ? -6.875 -18.625 -17.703 1 98.25 156 VAL B O 1
ATOM 3985 N N . PRO B 1 157 ? -7.035 -20.141 -19.344 1 97.81 157 PRO B N 1
ATOM 3986 C CA . PRO B 1 157 ? -6.934 -19.094 -20.359 1 97.81 157 PRO B CA 1
ATOM 3987 C C . PRO B 1 157 ? -8.055 -18.062 -20.25 1 97.81 157 PRO B C 1
ATOM 3989 O O . PRO B 1 157 ? -9.148 -18.375 -19.781 1 97.81 157 PRO B O 1
ATOM 3992 N N . VAL B 1 158 ? -7.793 -16.812 -20.625 1 98.56 158 VAL B N 1
ATOM 3993 C CA . VAL B 1 158 ? -8.766 -15.734 -20.625 1 98.56 158 VAL B CA 1
ATOM 3994 C C . VAL B 1 158 ? -9.547 -15.734 -21.938 1 98.56 158 VAL B C 1
ATOM 3996 O O . VAL B 1 158 ? -9.133 -15.102 -22.922 1 98.56 158 VAL B O 1
ATOM 3999 N N . LEU B 1 159 ? -10.664 -16.422 -21.891 1 97.81 159 LEU B N 1
ATOM 4000 C CA . LEU B 1 159 ? -11.578 -16.531 -23.031 1 97.81 159 LEU B CA 1
ATOM 4001 C C . LEU B 1 159 ? -13.008 -16.188 -22.609 1 97.81 159 LEU B C 1
ATOM 4003 O O . LEU B 1 159 ? -13.508 -16.719 -21.609 1 97.81 159 LEU B O 1
ATOM 4007 N N . ARG B 1 160 ? -13.609 -15.273 -23.297 1 98.06 160 ARG B N 1
ATOM 4008 C CA . ARG B 1 160 ? -15 -14.945 -22.984 1 98.06 160 ARG B CA 1
ATOM 4009 C C . ARG B 1 160 ? -15.914 -16.141 -23.234 1 98.06 160 ARG B C 1
ATOM 4011 O O . ARG B 1 160 ? -15.945 -16.688 -24.344 1 98.06 160 ARG B O 1
ATOM 4018 N N . PRO B 1 161 ? -16.641 -16.547 -22.266 1 97.88 161 PRO B N 1
ATOM 4019 C CA . PRO B 1 161 ? -17.5 -17.719 -22.438 1 97.88 161 PRO B CA 1
ATOM 4020 C C . PRO B 1 161 ? -18.656 -17.453 -23.391 1 97.88 161 PRO B C 1
ATOM 4022 O O . PRO B 1 161 ? -19.234 -16.375 -23.375 1 97.88 161 PRO B O 1
ATOM 4025 N N . GLU B 1 162 ? -18.984 -18.516 -24.156 1 96.44 162 GLU B N 1
ATOM 4026 C CA . GLU B 1 162 ? -20.219 -18.438 -24.922 1 96.44 162 GLU B CA 1
ATOM 4027 C C . GLU B 1 162 ? -21.438 -18.281 -24.016 1 96.44 162 GLU B C 1
ATOM 4029 O O . GLU B 1 162 ? -21.516 -18.906 -22.953 1 96.44 162 GLU B O 1
ATOM 4034 N N . GLY B 1 163 ? -22.328 -17.406 -24.359 1 96.31 163 GLY B N 1
ATOM 4035 C CA . GLY B 1 163 ? -23.531 -17.219 -23.562 1 96.31 163 GLY B CA 1
ATOM 4036 C C . GLY B 1 163 ? -23.359 -16.219 -22.438 1 96.31 163 GLY B C 1
ATOM 4037 O O . GLY B 1 163 ? -24.25 -16.031 -21.609 1 96.31 163 GLY B O 1
ATOM 4038 N N . SER B 1 164 ? -22.25 -15.523 -22.438 1 96.62 164 SER B N 1
ATOM 4039 C CA . SER B 1 164 ? -21.969 -14.586 -21.344 1 96.62 164 SER B CA 1
ATOM 4040 C C . SER B 1 164 ? -22.344 -13.164 -21.734 1 96.62 164 SER B C 1
ATOM 4042 O O . SER B 1 164 ? -21.875 -12.195 -21.141 1 96.62 164 SER B O 1
ATOM 4044 N N . GLU B 1 165 ? -23.156 -13.023 -22.75 1 93.88 165 GLU B N 1
ATOM 4045 C CA . GLU B 1 165 ? -23.578 -11.688 -23.188 1 93.88 165 GLU B CA 1
ATOM 4046 C C . GLU B 1 165 ? -24.172 -10.891 -22.031 1 93.88 165 GLU B C 1
ATOM 4048 O O . GLU B 1 165 ? -25 -11.398 -21.281 1 93.88 165 GLU B O 1
ATOM 4053 N N . GLY B 1 166 ? -23.719 -9.656 -21.859 1 94.56 166 GLY B N 1
ATOM 4054 C CA . GLY B 1 166 ? -24.219 -8.789 -20.812 1 94.56 166 GLY B CA 1
ATOM 4055 C C . GLY B 1 166 ? -23.438 -8.906 -19.516 1 94.56 166 GLY B C 1
ATOM 4056 O O . GLY B 1 166 ? -23.562 -8.055 -18.641 1 94.56 166 GLY B O 1
ATOM 4057 N N . SER B 1 167 ? -22.703 -10 -19.391 1 98.44 167 SER B N 1
ATOM 4058 C CA . SER B 1 167 ? -21.875 -10.188 -18.188 1 98.44 167 SER B CA 1
ATOM 4059 C C . SER B 1 167 ? -20.484 -9.586 -18.375 1 98.44 167 SER B C 1
ATOM 4061 O O . SER B 1 167 ? -19.906 -9.672 -19.453 1 98.44 167 SER B O 1
ATOM 4063 N N . LEU B 1 168 ? -20.016 -8.852 -17.359 1 98.88 168 LEU B N 1
ATOM 4064 C CA . LEU B 1 168 ? -18.609 -8.461 -17.359 1 98.88 168 LEU B CA 1
ATOM 4065 C C . LEU B 1 168 ? -17.719 -9.648 -17.016 1 98.88 168 LEU B C 1
ATOM 4067 O O . LEU B 1 168 ? -18.062 -10.453 -16.141 1 98.88 168 LEU B O 1
ATOM 4071 N N . VAL B 1 169 ? -16.625 -9.828 -17.688 1 98.88 169 VAL B N 1
ATOM 4072 C CA . VAL B 1 169 ? -15.617 -10.844 -17.391 1 98.88 169 VAL B CA 1
ATOM 4073 C C . VAL B 1 169 ? -14.469 -10.219 -16.594 1 98.88 169 VAL B C 1
ATOM 4075 O O . VAL B 1 169 ? -13.766 -9.344 -17.094 1 98.88 169 VAL B O 1
ATOM 4078 N N . ALA B 1 170 ? -14.352 -10.625 -15.336 1 98.94 170 ALA B N 1
ATOM 4079 C CA . ALA B 1 170 ? -13.328 -10.109 -14.43 1 98.94 170 ALA B CA 1
ATOM 4080 C C . ALA B 1 170 ? -12.266 -11.172 -14.141 1 98.94 170 ALA B C 1
ATOM 4082 O O . ALA B 1 170 ? -12.578 -12.242 -13.602 1 98.94 170 ALA B O 1
ATOM 4083 N N . ILE B 1 171 ? -11.008 -10.875 -14.398 1 98.94 171 ILE B N 1
ATOM 4084 C CA . ILE B 1 171 ? -9.922 -11.852 -14.32 1 98.94 171 ILE B CA 1
ATOM 4085 C C . ILE B 1 171 ? -8.898 -11.406 -13.289 1 98.94 171 ILE B C 1
ATOM 4087 O O . ILE B 1 171 ? -8.328 -10.32 -13.398 1 98.94 171 ILE B O 1
ATOM 4091 N N . ASP B 1 172 ? -8.695 -12.242 -12.273 1 98.88 172 ASP B N 1
ATOM 4092 C CA . ASP B 1 172 ? -7.539 -12.047 -11.406 1 98.88 172 ASP B CA 1
ATOM 4093 C C . ASP B 1 172 ? -6.254 -12.5 -12.094 1 98.88 172 ASP B C 1
ATOM 4095 O O . ASP B 1 172 ? -6.016 -13.703 -12.242 1 98.88 172 ASP B O 1
ATOM 4099 N N . ALA B 1 173 ? -5.426 -11.57 -12.398 1 98.88 173 ALA B N 1
ATOM 4100 C CA . ALA B 1 173 ? -4.223 -11.883 -13.164 1 98.88 173 ALA B CA 1
ATOM 4101 C C . ALA B 1 173 ? -2.963 -11.562 -12.367 1 98.88 173 ALA B C 1
ATOM 4103 O O . ALA B 1 173 ? -1.902 -11.312 -12.945 1 98.88 173 ALA B O 1
ATOM 4104 N N . THR B 1 174 ? -3.035 -11.523 -11.031 1 98.69 174 THR B N 1
ATOM 4105 C CA . THR B 1 174 ? -1.927 -11.117 -10.18 1 98.69 174 THR B CA 1
ATOM 4106 C C . THR B 1 174 ? -0.674 -11.93 -10.5 1 98.69 174 THR B C 1
ATOM 4108 O O . THR B 1 174 ? 0.419 -11.367 -10.609 1 98.69 174 THR B O 1
ATOM 4111 N N . SER B 1 175 ? -0.811 -13.227 -10.656 1 98.38 175 SER B N 1
ATOM 4112 C CA . SER B 1 175 ? 0.364 -14.023 -10.992 1 98.38 175 SER B CA 1
ATOM 4113 C C . SER B 1 175 ? 0.415 -14.328 -12.492 1 98.38 175 SER B C 1
ATOM 4115 O O . SER B 1 175 ? 1.314 -15.031 -12.953 1 98.38 175 SER B O 1
ATOM 4117 N N . GLY B 1 176 ? -0.509 -13.836 -13.297 1 98.62 176 GLY B N 1
ATOM 4118 C CA . GLY B 1 176 ? -0.55 -14.148 -14.719 1 98.62 176 GLY B CA 1
ATOM 4119 C C . GLY B 1 176 ? -0.157 -12.977 -15.594 1 98.62 176 GLY B C 1
ATOM 4120 O O . GLY B 1 176 ? 0.526 -13.156 -16.609 1 98.62 176 GLY B O 1
ATOM 4121 N N . ALA B 1 177 ? -0.564 -11.758 -15.219 1 98.81 177 ALA B N 1
ATOM 4122 C CA . ALA B 1 177 ? -0.327 -10.562 -16.031 1 98.81 177 ALA B CA 1
ATOM 4123 C C . ALA B 1 177 ? 1.165 -10.344 -16.266 1 98.81 177 ALA B C 1
ATOM 4125 O O . ALA B 1 177 ? 1.946 -10.273 -15.312 1 98.81 177 ALA B O 1
ATOM 4126 N N . GLY B 1 178 ? 1.528 -10.266 -17.547 1 98.69 178 GLY B N 1
ATOM 4127 C CA . GLY B 1 178 ? 2.912 -9.984 -17.891 1 98.69 178 GLY B CA 1
ATOM 4128 C C . GLY B 1 178 ? 3.738 -11.234 -18.109 1 98.69 178 GLY B C 1
ATOM 4129 O O . GLY B 1 178 ? 4.879 -11.164 -18.562 1 98.69 178 GLY B O 1
ATOM 4130 N N . GLY B 1 179 ? 3.148 -12.438 -17.766 1 98.81 179 GLY B N 1
ATOM 4131 C CA . GLY B 1 179 ? 3.9 -13.672 -17.922 1 98.81 179 GLY B CA 1
ATOM 4132 C C . GLY B 1 179 ? 3.127 -14.742 -18.672 1 98.81 179 GLY B C 1
ATOM 4133 O O . GLY B 1 179 ? 3.689 -15.773 -19.031 1 98.81 179 GLY B O 1
ATOM 4134 N N . LEU B 1 180 ? 1.808 -14.547 -18.875 1 98.88 180 LEU B N 1
ATOM 4135 C CA . LEU B 1 180 ? 0.932 -15.461 -19.609 1 98.88 180 LEU B CA 1
ATOM 4136 C C . LEU B 1 180 ? 0.314 -14.781 -20.812 1 98.88 180 LEU B C 1
ATOM 4138 O O . LEU B 1 180 ? 0.173 -13.555 -20.844 1 98.88 180 LEU B O 1
ATOM 4142 N N . PRO B 1 181 ? 0.013 -15.617 -21.844 1 98.62 181 PRO B N 1
ATOM 4143 C CA . PRO B 1 181 ? -0.65 -14.992 -23 1 98.62 181 PRO B CA 1
ATOM 4144 C C . PRO B 1 181 ? -2.061 -14.508 -22.672 1 98.62 181 PRO B C 1
ATOM 4146 O O . PRO B 1 181 ? -2.785 -15.164 -21.922 1 98.62 181 PRO B O 1
ATOM 4149 N N . VAL B 1 182 ? -2.424 -13.344 -23.219 1 98.81 182 VAL B N 1
ATOM 4150 C CA . VAL B 1 182 ? -3.777 -12.836 -23.016 1 98.81 182 VAL B CA 1
ATOM 4151 C C . VAL B 1 182 ? -4.148 -11.891 -24.156 1 98.81 182 VAL B C 1
ATOM 4153 O O . VAL B 1 182 ? -3.303 -11.141 -24.641 1 98.81 182 VAL B O 1
ATOM 4156 N N . ASP B 1 183 ? -5.34 -12.031 -24.656 1 98.38 183 ASP B N 1
ATOM 4157 C CA . ASP B 1 183 ? -6.023 -11 -25.438 1 98.38 183 ASP B CA 1
ATOM 4158 C C . ASP B 1 183 ? -7.027 -10.234 -24.562 1 98.38 183 ASP B C 1
ATOM 4160 O O . ASP B 1 183 ? -8.109 -10.742 -24.266 1 98.38 183 ASP B O 1
ATOM 4164 N N . ILE B 1 184 ? -6.695 -9.008 -24.219 1 98.56 184 ILE B N 1
ATOM 4165 C CA . ILE B 1 184 ? -7.418 -8.219 -23.219 1 98.56 184 ILE B CA 1
ATOM 4166 C C . ILE B 1 184 ? -8.875 -8.047 -23.656 1 98.56 184 ILE B C 1
ATOM 4168 O O . ILE B 1 184 ? -9.766 -7.879 -22.812 1 98.56 184 ILE B O 1
ATOM 4172 N N . LYS B 1 185 ? -9.164 -8.164 -24.922 1 97.75 185 LYS B N 1
ATOM 4173 C CA . LYS B 1 185 ? -10.516 -7.988 -25.438 1 97.75 185 LYS B CA 1
ATOM 4174 C C . LYS B 1 185 ? -11.469 -9.031 -24.859 1 97.75 185 LYS B C 1
ATOM 4176 O O . LYS B 1 185 ? -12.688 -8.852 -24.875 1 97.75 185 LYS B O 1
ATOM 4181 N N . ASN B 1 186 ? -10.891 -10.125 -24.391 1 98.38 186 ASN B N 1
ATOM 4182 C CA . ASN B 1 186 ? -11.703 -11.203 -23.844 1 98.38 186 ASN B CA 1
ATOM 4183 C C . ASN B 1 186 ? -12.062 -10.945 -22.375 1 98.38 186 ASN B C 1
ATOM 4185 O O . ASN B 1 186 ? -12.742 -11.766 -21.75 1 98.38 186 ASN B O 1
ATOM 4189 N N . SER B 1 187 ? -11.68 -9.883 -21.797 1 98.62 187 SER B N 1
ATOM 4190 C CA . SER B 1 187 ? -12 -9.523 -20.422 1 98.62 187 SER B CA 1
ATOM 4191 C C . SER B 1 187 ? -12.484 -8.078 -20.328 1 98.62 187 SER B C 1
ATOM 4193 O O . SER B 1 187 ? -12.266 -7.281 -21.234 1 98.62 187 SER B O 1
ATOM 4195 N N . ASP B 1 188 ? -13.234 -7.754 -19.312 1 98.88 188 ASP B N 1
ATOM 4196 C CA . ASP B 1 188 ? -13.688 -6.395 -19.047 1 98.88 188 ASP B CA 1
ATOM 4197 C C . ASP B 1 188 ? -12.898 -5.758 -17.906 1 98.88 188 ASP B C 1
ATOM 4199 O O . ASP B 1 188 ? -12.781 -4.531 -17.828 1 98.88 188 ASP B O 1
ATOM 4203 N N . VAL B 1 189 ? -12.453 -6.586 -17.031 1 98.94 189 VAL B N 1
ATOM 4204 C CA . VAL B 1 189 ? -11.586 -6.184 -15.93 1 98.94 189 VAL B CA 1
ATOM 4205 C C . VAL B 1 189 ? -10.461 -7.199 -15.75 1 98.94 189 VAL B C 1
ATOM 4207 O O . VAL B 1 189 ? -10.688 -8.305 -15.25 1 98.94 189 VAL B O 1
ATOM 4210 N N . TYR B 1 190 ? -9.297 -6.871 -16.203 1 98.94 190 TYR B N 1
ATOM 4211 C CA . TYR B 1 190 ? -8.078 -7.652 -16.047 1 98.94 190 TYR B CA 1
ATOM 4212 C C . TYR B 1 190 ? -7.16 -7.023 -14.992 1 98.94 190 TYR B C 1
ATOM 4214 O O . TYR B 1 190 ? -6.422 -6.082 -15.297 1 98.94 190 TYR B O 1
ATOM 4222 N N . TYR B 1 191 ? -7.215 -7.551 -13.734 1 98.94 191 TYR B N 1
ATOM 4223 C CA . TYR B 1 191 ? -6.57 -6.84 -12.641 1 98.94 191 TYR B CA 1
ATOM 4224 C C . TYR B 1 191 ? -5.43 -7.66 -12.055 1 98.94 191 TYR B C 1
ATOM 4226 O O . TYR B 1 191 ? -5.402 -8.883 -12.195 1 98.94 191 TYR B O 1
ATOM 4234 N N . PHE B 1 192 ? -4.473 -6.992 -11.438 1 98.88 192 PHE B N 1
ATOM 4235 C CA . PHE B 1 192 ? -3.299 -7.648 -10.883 1 98.88 192 PHE B CA 1
ATOM 4236 C C . PHE B 1 192 ? -2.588 -6.742 -9.883 1 98.88 192 PHE B C 1
ATOM 4238 O O . PHE B 1 192 ? -2.768 -5.523 -9.906 1 98.88 192 PHE B O 1
ATOM 4245 N N . SER B 1 193 ? -1.881 -7.328 -8.953 1 98.69 193 SER B N 1
ATOM 4246 C CA . SER B 1 193 ? -0.893 -6.652 -8.125 1 98.69 193 SER B CA 1
ATOM 4247 C C . SER B 1 193 ? 0.515 -6.824 -8.688 1 98.69 193 SER B C 1
ATOM 4249 O O . SER B 1 193 ? 0.815 -7.836 -9.32 1 98.69 193 SER B O 1
ATOM 4251 N N . PRO B 1 194 ? 1.403 -5.934 -8.453 1 98.5 194 PRO B N 1
ATOM 4252 C CA . PRO B 1 194 ? 2.625 -5.887 -9.258 1 98.5 194 PRO B CA 1
ATOM 4253 C C . PRO B 1 194 ? 3.752 -6.734 -8.672 1 98.5 194 PRO B C 1
ATOM 4255 O O . PRO B 1 194 ? 4.805 -6.883 -9.297 1 98.5 194 PRO B O 1
ATOM 4258 N N . GLN B 1 195 ? 3.654 -7.426 -7.562 1 98.56 195 GLN B N 1
ATOM 4259 C CA . GLN B 1 195 ? 4.785 -8.023 -6.863 1 98.56 195 GLN B CA 1
ATOM 4260 C C . GLN B 1 195 ? 5.086 -9.422 -7.395 1 98.56 195 GLN B C 1
ATOM 4262 O O . GLN B 1 195 ? 5.762 -10.211 -6.73 1 98.56 195 GLN B O 1
ATOM 4267 N N . LYS B 1 196 ? 4.539 -9.805 -8.555 1 98.38 196 LYS B N 1
ATOM 4268 C CA . LYS B 1 196 ? 4.789 -11.117 -9.141 1 98.38 196 LYS B CA 1
ATOM 4269 C C . LYS B 1 196 ? 5.477 -11 -10.492 1 98.38 196 LYS B C 1
ATOM 4271 O O . LYS B 1 196 ? 6.672 -10.703 -10.562 1 98.38 196 LYS B O 1
ATOM 4276 N N . CYS B 1 197 ? 4.707 -10.969 -11.641 1 98.62 197 CYS B N 1
ATOM 4277 C CA . CYS B 1 197 ? 5.316 -10.875 -12.969 1 98.62 197 CYS B CA 1
ATOM 4278 C C . CYS B 1 197 ? 6.035 -9.547 -13.141 1 98.62 197 CYS B C 1
ATOM 4280 O O . CYS B 1 197 ? 7.027 -9.461 -13.867 1 98.62 197 CYS B O 1
ATOM 4282 N N . PHE B 1 198 ? 5.594 -8.562 -12.438 1 98.88 198 PHE B N 1
ATOM 4283 C CA . PHE B 1 198 ? 6.172 -7.234 -12.633 1 98.88 198 PHE B CA 1
ATOM 4284 C C . PHE B 1 198 ? 7.289 -6.98 -11.625 1 98.88 198 PHE B C 1
ATOM 4286 O O . PHE B 1 198 ? 7.871 -5.895 -11.594 1 98.88 198 PHE B O 1
ATOM 4293 N N . ALA B 1 199 ? 7.59 -7.926 -10.797 1 98.5 199 ALA B N 1
ATOM 4294 C CA . ALA B 1 199 ? 8.758 -7.93 -9.922 1 98.5 199 ALA B CA 1
ATOM 4295 C C . ALA B 1 199 ? 8.852 -6.633 -9.117 1 98.5 199 ALA B C 1
ATOM 4297 O O . ALA B 1 199 ? 9.945 -6.129 -8.859 1 98.5 199 ALA B O 1
ATOM 4298 N N . SER B 1 200 ? 7.766 -5.988 -8.906 1 98.5 200 SER B N 1
ATOM 4299 C CA . SER B 1 200 ? 7.723 -4.805 -8.055 1 98.5 200 SER B CA 1
ATOM 4300 C C . SER B 1 200 ? 7.348 -5.172 -6.621 1 98.5 200 SER B C 1
ATOM 4302 O O . SER B 1 200 ? 7.477 -6.328 -6.215 1 98.5 200 SER B O 1
ATOM 4304 N N . ASP B 1 201 ? 7.012 -4.16 -5.809 1 97.94 201 ASP B N 1
ATOM 4305 C CA . ASP B 1 201 ? 6.539 -4.359 -4.441 1 97.94 201 ASP B CA 1
ATOM 4306 C C . ASP B 1 201 ? 5.016 -4.414 -4.387 1 97.94 201 ASP B C 1
ATOM 4308 O O . ASP B 1 201 ? 4.344 -4.078 -5.367 1 97.94 201 ASP B O 1
ATOM 4312 N N . GLY B 1 202 ? 4.527 -4.918 -3.244 1 97.75 202 GLY B N 1
ATOM 4313 C CA . GLY B 1 202 ? 3.088 -5.035 -3.07 1 97.75 202 GLY B CA 1
ATOM 4314 C C . GLY B 1 202 ? 2.428 -3.729 -2.672 1 97.75 202 GLY B C 1
ATOM 4315 O O . GLY B 1 202 ? 3.078 -2.682 -2.637 1 97.75 202 GLY B O 1
ATOM 4316 N N . GLY B 1 203 ? 1.104 -3.775 -2.48 1 98.06 203 GLY B N 1
ATOM 4317 C CA . GLY B 1 203 ? 0.357 -2.666 -1.908 1 98.06 203 GLY B CA 1
ATOM 4318 C C . GLY B 1 203 ? -0.493 -1.931 -2.928 1 98.06 203 GLY B C 1
ATOM 4319 O O . GLY B 1 203 ? -1.291 -1.062 -2.566 1 98.06 203 GLY B O 1
ATOM 4320 N N . LEU B 1 204 ? -0.353 -2.248 -4.199 1 98.69 204 LEU B N 1
ATOM 4321 C CA . LEU B 1 204 ? -1.14 -1.637 -5.266 1 98.69 204 LEU B CA 1
ATOM 4322 C C . LEU B 1 204 ? -1.921 -2.693 -6.039 1 98.69 204 LEU B C 1
ATOM 4324 O O . LEU B 1 204 ? -1.576 -3.877 -6.004 1 98.69 204 LEU B O 1
ATOM 4328 N N . TRP B 1 205 ? -2.955 -2.291 -6.586 1 98.81 205 TRP B N 1
ATOM 4329 C CA . TRP B 1 205 ? -3.549 -3.062 -7.672 1 98.81 205 TRP B CA 1
ATOM 4330 C C . TRP B 1 205 ? -3.717 -2.201 -8.922 1 98.81 205 TRP B C 1
ATOM 4332 O O . TRP B 1 205 ? -3.818 -0.976 -8.828 1 98.81 205 TRP B O 1
ATOM 4342 N N . LEU B 1 206 ? -3.621 -2.797 -10.062 1 98.94 206 LEU B N 1
ATOM 4343 C CA . LEU B 1 206 ? -3.902 -2.229 -11.375 1 98.94 206 LEU B CA 1
ATOM 4344 C C . LEU B 1 206 ? -4.934 -3.066 -12.125 1 98.94 206 LEU B C 1
ATOM 4346 O O . LEU B 1 206 ? -5.082 -4.262 -11.852 1 98.94 206 LEU B O 1
ATOM 4350 N N . ALA B 1 207 ? -5.598 -2.424 -13.062 1 98.94 207 ALA B N 1
ATOM 4351 C CA . ALA B 1 207 ? -6.59 -3.139 -13.859 1 98.94 207 ALA B CA 1
ATOM 4352 C C . ALA B 1 207 ? -6.742 -2.508 -15.242 1 98.94 207 ALA B C 1
ATOM 4354 O O . ALA B 1 207 ? -6.762 -1.281 -15.367 1 98.94 207 ALA B O 1
ATOM 4355 N N . ALA B 1 208 ? -6.672 -3.293 -16.25 1 98.94 208 ALA B N 1
ATOM 4356 C CA . ALA B 1 208 ? -7.211 -2.875 -17.547 1 98.94 208 ALA B CA 1
ATOM 4357 C C . ALA B 1 208 ? -8.727 -3.006 -17.578 1 98.94 208 ALA B C 1
ATOM 4359 O O . ALA B 1 208 ? -9.266 -4.105 -17.438 1 98.94 208 ALA B O 1
ATOM 4360 N N . MET B 1 209 ? -9.438 -1.903 -17.75 1 98.94 209 MET B N 1
ATOM 4361 C CA . MET B 1 209 ? -10.891 -1.909 -17.672 1 98.94 209 MET B CA 1
ATOM 4362 C C . MET B 1 209 ? -11.508 -1.5 -19.016 1 98.94 209 MET B C 1
ATOM 4364 O O . MET B 1 209 ? -11.078 -0.523 -19.625 1 98.94 209 MET B O 1
ATOM 4368 N N . SER B 1 210 ? -12.516 -2.23 -19.453 1 98.88 210 SER B N 1
ATOM 4369 C CA . SER B 1 210 ? -13.234 -1.951 -20.703 1 98.88 210 SER B CA 1
ATOM 4370 C C . SER B 1 210 ? -14.188 -0.776 -20.531 1 98.88 210 SER B C 1
ATOM 4372 O O . SER B 1 210 ? -14.492 -0.371 -19.406 1 98.88 210 SER B O 1
ATOM 4374 N N . PRO B 1 211 ? -14.648 -0.211 -21.672 1 98.69 211 PRO B N 1
ATOM 4375 C CA . PRO B 1 211 ? -15.703 0.797 -21.578 1 98.69 211 PRO B CA 1
ATOM 4376 C C . PRO B 1 211 ? -16.938 0.292 -20.812 1 98.69 211 PRO B C 1
ATOM 4378 O O . PRO B 1 211 ? -17.547 1.041 -20.047 1 98.69 211 PRO B O 1
ATOM 4381 N N . ALA B 1 212 ? -17.312 -0.992 -21 1 98.81 212 ALA B N 1
ATOM 4382 C CA . ALA B 1 212 ? -18.469 -1.564 -20.297 1 98.81 212 ALA B CA 1
ATOM 4383 C C . ALA B 1 212 ? -18.25 -1.592 -18.797 1 98.81 212 ALA B C 1
ATOM 4385 O O . ALA B 1 212 ? -19.172 -1.323 -18.016 1 98.81 212 ALA B O 1
ATOM 4386 N N . ALA B 1 213 ? -17.047 -1.954 -18.391 1 98.94 213 ALA B N 1
ATOM 4387 C CA . ALA B 1 213 ? -16.719 -1.965 -16.969 1 98.94 213 ALA B CA 1
ATOM 4388 C C . ALA B 1 213 ? -16.781 -0.557 -16.375 1 98.94 213 ALA B C 1
ATOM 4390 O O . ALA B 1 213 ? -17.312 -0.354 -15.281 1 98.94 213 ALA B O 1
ATOM 4391 N N . LEU B 1 214 ? -16.188 0.396 -17.109 1 98.94 214 LEU B N 1
ATOM 4392 C CA . LEU B 1 214 ? -16.188 1.783 -16.656 1 98.94 214 LEU B CA 1
ATOM 4393 C C . LEU B 1 214 ? -17.609 2.318 -16.531 1 98.94 214 LEU B C 1
ATOM 4395 O O . LEU B 1 214 ? -17.922 3.014 -15.562 1 98.94 214 LEU B O 1
ATOM 4399 N N . GLU B 1 215 ? -18.438 1.972 -17.484 1 98.88 215 GLU B N 1
ATOM 4400 C CA . GLU B 1 215 ? -19.828 2.371 -17.438 1 98.88 215 GLU B CA 1
ATOM 4401 C C . GLU B 1 215 ? -20.547 1.745 -16.234 1 98.88 215 GLU B C 1
ATOM 4403 O O . GLU B 1 215 ? -21.344 2.4 -15.562 1 98.88 215 GLU B O 1
ATOM 4408 N N . ARG B 1 216 ? -20.344 0.464 -15.984 1 98.94 216 ARG B N 1
ATOM 4409 C CA . ARG B 1 216 ? -20.906 -0.236 -14.836 1 98.94 216 ARG B CA 1
ATOM 4410 C C . ARG B 1 216 ? -20.531 0.45 -13.523 1 98.94 216 ARG B C 1
ATOM 4412 O O . ARG B 1 216 ? -21.359 0.633 -12.648 1 98.94 216 ARG B O 1
ATOM 4419 N N . ILE B 1 217 ? -19.25 0.812 -13.383 1 98.94 217 ILE B N 1
ATOM 4420 C CA . ILE B 1 217 ? -18.734 1.486 -12.195 1 98.94 217 ILE B CA 1
ATOM 4421 C C . ILE B 1 217 ? -19.469 2.811 -12 1 98.94 217 ILE B C 1
ATOM 4423 O O . ILE B 1 217 ? -19.922 3.115 -10.891 1 98.94 217 ILE B O 1
ATOM 4427 N N . GLU B 1 218 ? -19.562 3.547 -13.055 1 98.88 218 GLU B N 1
ATOM 4428 C CA . GLU B 1 218 ? -20.25 4.828 -13 1 98.88 218 GLU B CA 1
ATOM 4429 C C . GLU B 1 218 ? -21.719 4.648 -12.586 1 98.88 218 GLU B C 1
ATOM 4431 O O . GLU B 1 218 ? -22.234 5.398 -11.758 1 98.88 218 GLU B O 1
ATOM 4436 N N . LYS B 1 219 ? -22.359 3.686 -13.188 1 98.88 219 LYS B N 1
ATOM 4437 C CA . LYS B 1 219 ? -23.766 3.41 -12.914 1 98.88 219 LYS B CA 1
ATOM 4438 C C . LYS B 1 219 ? -23.969 3.059 -11.445 1 98.88 219 LYS B C 1
ATOM 4440 O O . LYS B 1 219 ? -24.875 3.596 -10.797 1 98.88 219 LYS B O 1
ATOM 4445 N N . ILE B 1 220 ? -23.188 2.188 -10.914 1 98.81 220 ILE B N 1
ATOM 4446 C CA . ILE B 1 220 ? -23.328 1.756 -9.523 1 98.81 220 ILE B CA 1
ATOM 4447 C C . ILE B 1 220 ? -23.016 2.916 -8.586 1 98.81 220 ILE B C 1
ATOM 4449 O O . ILE B 1 220 ? -23.719 3.131 -7.594 1 98.81 220 ILE B O 1
ATOM 4453 N N . ASN B 1 221 ? -21.984 3.662 -8.891 1 98.75 221 ASN B N 1
ATOM 4454 C CA . ASN B 1 221 ? -21.625 4.812 -8.07 1 98.75 221 ASN B CA 1
ATOM 4455 C C . ASN B 1 221 ? -22.75 5.84 -8.016 1 98.75 221 ASN B C 1
ATOM 4457 O O . ASN B 1 221 ? -22.906 6.543 -7.012 1 98.75 221 ASN B O 1
ATOM 4461 N N . ALA B 1 222 ? -23.484 5.973 -9.055 1 98.56 222 ALA B N 1
ATOM 4462 C CA . ALA B 1 222 ? -24.578 6.941 -9.141 1 98.56 222 ALA B CA 1
ATOM 4463 C C . ALA B 1 222 ? -25.844 6.422 -8.453 1 98.56 222 ALA B C 1
ATOM 4465 O O . ALA B 1 222 ? -26.812 7.156 -8.297 1 98.56 222 ALA B O 1
ATOM 4466 N N . SER B 1 223 ? -25.859 5.207 -8.055 1 98.38 223 SER B N 1
ATOM 4467 C CA . SER B 1 223 ? -27.016 4.617 -7.379 1 98.38 223 SER B CA 1
ATOM 4468 C C . SER B 1 223 ? -27.016 4.953 -5.891 1 98.38 223 SER B C 1
ATOM 4470 O O . SER B 1 223 ? -26.234 5.781 -5.434 1 98.38 223 SER B O 1
ATOM 4472 N N . ASP B 1 224 ? -27.938 4.289 -5.094 1 97.38 224 ASP B N 1
ATOM 4473 C CA . ASP B 1 224 ? -28.047 4.527 -3.66 1 97.38 224 ASP B CA 1
ATOM 4474 C C . ASP B 1 224 ? -27.203 3.543 -2.867 1 97.38 224 ASP B C 1
ATOM 4476 O O . ASP B 1 224 ? -27.25 3.516 -1.637 1 97.38 224 ASP B O 1
ATOM 4480 N N . ARG B 1 225 ? -26.422 2.748 -3.598 1 97.81 225 ARG B N 1
ATOM 4481 C CA . ARG B 1 225 ? -25.594 1.771 -2.898 1 97.81 225 ARG B CA 1
ATOM 4482 C C . ARG B 1 225 ? -24.516 2.461 -2.072 1 97.81 225 ARG B C 1
ATOM 4484 O O . ARG B 1 225 ? -23.812 3.35 -2.568 1 97.81 225 ARG B O 1
ATOM 4491 N N . PHE B 1 226 ? -24.406 2.023 -0.812 1 98.19 226 PHE B N 1
ATOM 4492 C CA . PHE B 1 226 ? -23.297 2.498 0.011 1 98.19 226 PHE B CA 1
ATOM 4493 C C . PHE B 1 226 ? -21.984 1.909 -0.465 1 98.19 226 PHE B C 1
ATOM 4495 O O . PHE B 1 226 ? -21.891 0.704 -0.704 1 98.19 226 PHE B O 1
ATOM 4502 N N . ILE B 1 227 ? -20.984 2.734 -0.62 1 98.69 227 ILE B N 1
ATOM 4503 C CA . ILE B 1 227 ? -19.641 2.334 -0.978 1 98.69 227 ILE B CA 1
ATOM 4504 C C . ILE B 1 227 ? -18.625 3.059 -0.086 1 98.69 227 ILE B C 1
ATOM 4506 O O . ILE B 1 227 ? -18.547 4.289 -0.104 1 98.69 227 ILE B O 1
ATOM 4510 N N . PRO B 1 228 ? -17.812 2.316 0.746 1 98.44 228 PRO B N 1
ATOM 4511 C CA . PRO B 1 228 ? -16.719 2.994 1.453 1 98.44 228 PRO B CA 1
ATOM 4512 C C . PRO B 1 228 ? -15.789 3.75 0.512 1 98.44 228 PRO B C 1
ATOM 4514 O O . PRO B 1 228 ? -15.445 3.242 -0.558 1 98.44 228 PRO B O 1
ATOM 4517 N N . GLU B 1 229 ? -15.352 4.891 0.896 1 97.94 229 GLU B N 1
ATOM 4518 C CA . GLU B 1 229 ? -14.602 5.77 0.002 1 97.94 229 GLU B CA 1
ATOM 4519 C C . GLU B 1 229 ? -13.344 5.086 -0.521 1 97.94 229 GLU B C 1
ATOM 4521 O O . GLU B 1 229 ? -13.023 5.184 -1.707 1 97.94 229 GLU B O 1
ATOM 4526 N N . PHE B 1 230 ? -12.656 4.398 0.343 1 98.69 230 PHE B N 1
ATOM 4527 C CA . PHE B 1 230 ? -11.406 3.756 -0.057 1 98.69 230 PHE B CA 1
ATOM 4528 C C . PHE B 1 230 ? -11.664 2.689 -1.115 1 98.69 230 PHE B C 1
ATOM 4530 O O . PHE B 1 230 ? -10.812 2.438 -1.97 1 98.69 230 PHE B O 1
ATOM 4537 N N . LEU B 1 231 ? -12.797 2.057 -1.066 1 98.88 231 LEU B N 1
ATOM 4538 C CA . LEU B 1 231 ? -13.117 0.942 -1.949 1 98.88 231 LEU B CA 1
ATOM 4539 C C . LEU B 1 231 ? -13.938 1.415 -3.145 1 98.88 231 LEU B C 1
ATOM 4541 O O . LEU B 1 231 ? -14.469 0.598 -3.904 1 98.88 231 LEU B O 1
ATOM 4545 N N . ASN B 1 232 ? -14.117 2.701 -3.346 1 98.88 232 ASN B N 1
ATOM 4546 C CA . ASN B 1 232 ? -14.922 3.246 -4.434 1 98.88 232 ASN B CA 1
ATOM 4547 C C . ASN B 1 232 ? -14.164 3.215 -5.758 1 98.88 232 ASN B C 1
ATOM 4549 O O . ASN B 1 232 ? -13.25 4.008 -5.973 1 98.88 232 ASN B O 1
ATOM 4553 N N . LEU B 1 233 ? -14.617 2.391 -6.645 1 98.94 233 LEU B N 1
ATOM 4554 C CA . LEU B 1 233 ? -13.945 2.209 -7.93 1 98.94 233 LEU B CA 1
ATOM 4555 C C . LEU B 1 233 ? -14.039 3.477 -8.773 1 98.94 233 LEU B C 1
ATOM 4557 O O . LEU B 1 233 ? -13.133 3.773 -9.555 1 98.94 233 LEU B O 1
ATOM 4561 N N . GLN B 1 234 ? -15.094 4.242 -8.648 1 98.94 234 GLN B N 1
ATOM 4562 C CA . GLN B 1 234 ? -15.18 5.496 -9.391 1 98.94 234 GLN B CA 1
ATOM 4563 C C . GLN B 1 234 ? -14.078 6.465 -8.977 1 98.94 234 GLN B C 1
ATOM 4565 O O . GLN B 1 234 ? -13.492 7.145 -9.82 1 98.94 234 GLN B O 1
ATOM 4570 N N . THR B 1 235 ? -13.836 6.535 -7.652 1 98.81 235 THR B N 1
ATOM 4571 C CA . THR B 1 235 ? -12.734 7.352 -7.152 1 98.81 235 THR B CA 1
ATOM 4572 C C . THR B 1 235 ? -11.406 6.906 -7.77 1 98.81 235 THR B C 1
ATOM 4574 O O . THR B 1 235 ? -10.594 7.742 -8.164 1 98.81 235 THR B O 1
ATOM 4577 N N . ALA B 1 236 ? -11.18 5.586 -7.855 1 98.88 236 ALA B N 1
ATOM 4578 C CA . ALA B 1 236 ? -9.969 5.055 -8.477 1 98.88 236 ALA B CA 1
ATOM 4579 C C . ALA B 1 236 ? -9.883 5.469 -9.945 1 98.88 236 ALA B C 1
ATOM 4581 O O . ALA B 1 236 ? -8.82 5.887 -10.422 1 98.88 236 ALA B O 1
ATOM 4582 N N . VAL B 1 237 ? -11.008 5.352 -10.672 1 98.94 237 VAL B N 1
ATOM 4583 C CA . VAL B 1 237 ? -11.055 5.715 -12.078 1 98.94 237 VAL B CA 1
ATOM 4584 C C . VAL B 1 237 ? -10.719 7.195 -12.25 1 98.94 237 VAL B C 1
ATOM 4586 O O . VAL B 1 237 ? -9.82 7.551 -13.016 1 98.94 237 VAL B O 1
ATOM 4589 N N . ASP B 1 238 ? -11.406 8.086 -11.461 1 98.81 238 ASP B N 1
ATOM 4590 C CA . ASP B 1 238 ? -11.242 9.531 -11.578 1 98.81 238 ASP B CA 1
ATOM 4591 C C . ASP B 1 238 ? -9.789 9.938 -11.336 1 98.81 238 ASP B C 1
ATOM 4593 O O . ASP B 1 238 ? -9.25 10.789 -12.055 1 98.81 238 ASP B O 1
ATOM 4597 N N . ASN B 1 239 ? -9.242 9.352 -10.367 1 98.81 239 ASN B N 1
ATOM 4598 C CA . ASN B 1 239 ?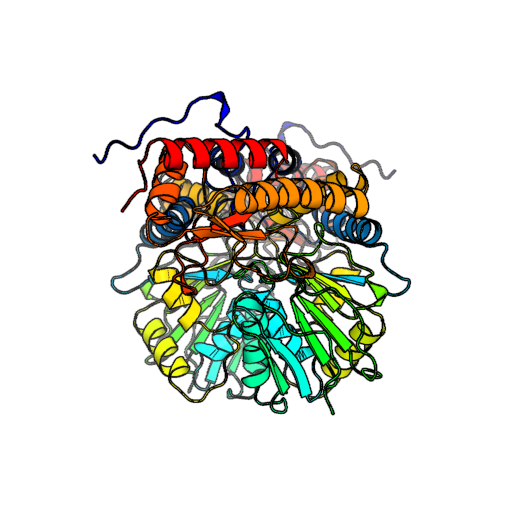 -7.863 9.703 -10.039 1 98.81 239 ASN B CA 1
ATOM 4599 C C . ASN B 1 239 ? -6.883 9.133 -11.062 1 98.81 239 ASN B C 1
ATOM 4601 O O . ASN B 1 239 ? -5.934 9.812 -11.461 1 98.81 239 ASN B O 1
ATOM 4605 N N . SER B 1 240 ? -7.066 7.906 -11.477 1 98.88 240 SER B N 1
ATOM 4606 C CA . SER B 1 240 ? -6.168 7.277 -12.438 1 98.88 240 SER B CA 1
ATOM 4607 C C . SER B 1 240 ? -6.121 8.062 -13.742 1 98.88 240 SER B C 1
ATOM 4609 O O . SER B 1 240 ? -5.055 8.234 -14.336 1 98.88 240 SER B O 1
ATOM 4611 N N . LEU B 1 241 ? -7.258 8.508 -14.195 1 98.75 241 LEU B N 1
ATOM 4612 C CA . LEU B 1 241 ? -7.336 9.234 -15.461 1 98.75 241 LEU B CA 1
ATOM 4613 C C . LEU B 1 241 ? -6.59 10.555 -15.375 1 98.75 241 LEU B C 1
ATOM 4615 O O . LEU B 1 241 ? -6.285 11.172 -16.406 1 98.75 241 LEU B O 1
ATOM 4619 N N . LYS B 1 242 ? -6.242 11.023 -14.164 1 98.56 242 LYS B N 1
ATOM 4620 C CA . LYS B 1 242 ? -5.438 12.219 -13.93 1 98.56 242 LYS B CA 1
ATOM 4621 C C . LYS B 1 242 ? -4 11.852 -13.562 1 98.56 242 LYS B C 1
ATOM 4623 O O . LYS B 1 242 ? -3.26 12.68 -13.031 1 98.56 242 LYS B O 1
ATOM 4628 N N . ASN B 1 243 ? -3.619 10.586 -13.734 1 98.62 243 ASN B N 1
ATOM 4629 C CA . ASN B 1 243 ? -2.307 10.047 -13.406 1 98.62 243 ASN B CA 1
ATOM 4630 C C . ASN B 1 243 ? -1.995 10.188 -11.914 1 98.62 243 ASN B C 1
ATOM 4632 O O . ASN B 1 243 ? -0.869 10.523 -11.547 1 98.62 243 ASN B O 1
ATOM 4636 N N . GLN B 1 244 ? -3.021 9.969 -11.094 1 97.81 244 GLN B N 1
ATOM 4637 C CA . GLN B 1 244 ? -2.91 10.039 -9.641 1 97.81 244 GLN B CA 1
ATOM 4638 C C . GLN B 1 244 ? -3.533 8.812 -8.977 1 97.81 244 GLN B C 1
ATOM 4640 O O . GLN B 1 244 ? -4.238 8.039 -9.625 1 97.81 244 GLN B O 1
ATOM 4645 N N . THR B 1 245 ? -3.129 8.562 -7.828 1 97.75 245 THR B N 1
ATOM 4646 C CA . THR B 1 245 ? -3.865 7.668 -6.941 1 97.75 245 THR B CA 1
ATOM 4647 C C . THR B 1 245 ? -4.727 8.469 -5.969 1 97.75 245 THR B C 1
ATOM 4649 O O . THR B 1 245 ? -4.504 9.664 -5.77 1 97.75 245 THR B O 1
ATOM 4652 N N . TYR B 1 246 ? -5.746 7.809 -5.406 1 97.12 246 TYR B N 1
ATOM 4653 C CA . TYR B 1 246 ? -6.664 8.469 -4.488 1 97.12 246 TYR B CA 1
ATOM 4654 C C . TYR B 1 246 ? -5.922 9.031 -3.281 1 97.12 246 TYR B C 1
ATOM 4656 O O . TYR B 1 246 ? -6.035 10.219 -2.967 1 97.12 246 TYR B O 1
ATOM 4664 N N . ASN B 1 247 ? -5.184 8.148 -2.602 1 97.06 247 ASN B N 1
ATOM 4665 C CA . ASN B 1 247 ? -4.336 8.594 -1.501 1 97.06 247 ASN B CA 1
ATOM 4666 C C . ASN B 1 247 ? -2.877 8.203 -1.729 1 97.06 247 ASN B C 1
ATOM 4668 O O . ASN B 1 247 ? -2.547 7.57 -2.73 1 97.06 247 ASN B O 1
ATOM 4672 N N . THR B 1 248 ? -1.99 8.711 -0.833 1 97.44 248 THR B N 1
ATOM 4673 C CA . THR B 1 248 ? -0.544 8.656 -1.015 1 97.44 248 THR B CA 1
ATOM 4674 C C . THR B 1 248 ? -0.071 7.219 -1.18 1 97.44 248 THR B C 1
ATOM 4676 O O . THR B 1 248 ? -0.224 6.402 -0.27 1 97.44 248 THR B O 1
ATOM 4679 N N . PRO B 1 249 ? 0.453 6.852 -2.332 1 98.25 249 PRO B N 1
ATOM 4680 C CA . PRO B 1 249 ? 0.959 5.496 -2.574 1 98.25 249 PRO B CA 1
ATOM 4681 C C . PRO B 1 249 ? 2.402 5.316 -2.113 1 98.25 249 PRO B C 1
ATOM 4683 O O . PRO B 1 249 ? 3.033 6.27 -1.652 1 98.25 249 PRO B O 1
ATOM 4686 N N . ALA B 1 250 ? 2.846 4.047 -2.156 1 98.5 250 ALA B N 1
ATOM 4687 C CA . ALA B 1 250 ? 4.277 3.775 -2.105 1 98.5 250 ALA B CA 1
ATOM 4688 C C . ALA B 1 250 ? 4.953 4.137 -3.424 1 98.5 250 ALA B C 1
ATOM 4690 O O . ALA B 1 250 ? 4.809 3.424 -4.418 1 98.5 250 ALA B O 1
ATOM 4691 N N . VAL B 1 251 ? 5.734 5.16 -3.445 1 98.62 251 VAL B N 1
ATOM 4692 C CA . VAL B 1 251 ? 6.352 5.68 -4.66 1 98.62 251 VAL B CA 1
ATOM 4693 C C . VAL B 1 251 ? 7.453 4.73 -5.129 1 98.62 251 VAL B C 1
ATOM 4695 O O . VAL B 1 251 ? 7.66 4.551 -6.332 1 98.62 251 VAL B O 1
ATOM 4698 N N . ALA B 1 252 ? 8.141 4.09 -4.176 1 98.81 252 ALA B N 1
ATOM 4699 C CA . ALA B 1 252 ? 9.141 3.094 -4.539 1 98.81 252 ALA B CA 1
ATOM 4700 C C . ALA B 1 252 ? 8.531 1.981 -5.383 1 98.81 252 ALA B C 1
ATOM 4702 O O . ALA B 1 252 ? 9.141 1.513 -6.348 1 98.81 252 ALA B O 1
ATOM 4703 N N . THR B 1 253 ? 7.355 1.52 -5.031 1 98.81 253 THR B N 1
ATOM 4704 C CA . THR B 1 253 ? 6.645 0.508 -5.805 1 98.81 253 THR B CA 1
ATOM 4705 C C . THR B 1 253 ? 6.402 0.99 -7.23 1 98.81 253 THR B C 1
ATOM 4707 O O . THR B 1 253 ? 6.582 0.234 -8.188 1 98.81 253 THR B O 1
ATOM 4710 N N . LEU B 1 254 ? 5.988 2.252 -7.355 1 98.94 254 LEU B N 1
ATOM 4711 C CA . LEU B 1 254 ? 5.734 2.828 -8.672 1 98.94 254 LEU B CA 1
ATOM 4712 C C . LEU B 1 254 ? 7.012 2.865 -9.508 1 98.94 254 LEU B C 1
ATOM 4714 O O . LEU B 1 254 ? 6.992 2.551 -10.695 1 98.94 254 LEU B O 1
ATOM 4718 N N . LEU B 1 255 ? 8.109 3.275 -8.875 1 98.94 255 LEU B N 1
ATOM 4719 C CA . LEU B 1 255 ? 9.375 3.379 -9.594 1 98.94 255 LEU B CA 1
ATOM 4720 C C . LEU B 1 255 ? 9.852 2.006 -10.055 1 98.94 255 LEU B C 1
ATOM 4722 O O . LEU B 1 255 ? 10.297 1.851 -11.195 1 98.94 255 LEU B O 1
ATOM 4726 N N . MET B 1 256 ? 9.758 0.999 -9.148 1 98.94 256 MET B N 1
ATOM 4727 C CA . MET B 1 256 ? 10.117 -0.361 -9.539 1 98.94 256 MET B CA 1
ATOM 4728 C C . MET B 1 256 ? 9.242 -0.849 -10.688 1 98.94 256 MET B C 1
ATOM 4730 O O . MET B 1 256 ? 9.742 -1.423 -11.656 1 98.94 256 MET B O 1
ATOM 4734 N N . LEU B 1 257 ? 7.957 -0.603 -10.602 1 98.94 257 LEU B N 1
ATOM 4735 C CA . LEU B 1 257 ? 6.996 -1.051 -11.602 1 98.94 257 LEU B CA 1
ATOM 4736 C C . LEU B 1 257 ? 7.277 -0.398 -12.953 1 98.94 257 LEU B C 1
ATOM 4738 O O . LEU B 1 257 ? 7.281 -1.074 -13.984 1 98.94 257 LEU B O 1
ATOM 4742 N N . ASP B 1 258 ? 7.484 0.915 -12.914 1 98.94 258 ASP B N 1
ATOM 4743 C CA . ASP B 1 258 ? 7.77 1.649 -14.141 1 98.94 258 ASP B CA 1
ATOM 4744 C C . ASP B 1 258 ? 9 1.081 -14.852 1 98.94 258 ASP B C 1
ATOM 4746 O O . ASP B 1 258 ? 8.984 0.883 -16.062 1 98.94 258 ASP B O 1
ATOM 4750 N N . ASN B 1 259 ? 10.039 0.847 -14.062 1 98.94 259 ASN B N 1
ATOM 4751 C CA . ASN B 1 259 ? 11.266 0.278 -14.617 1 98.94 259 ASN B CA 1
ATOM 4752 C C . ASN B 1 259 ? 11.008 -1.089 -15.25 1 98.94 259 ASN B C 1
ATOM 4754 O O . ASN B 1 259 ? 11.508 -1.377 -16.344 1 98.94 259 ASN B O 1
ATOM 4758 N N . GLN B 1 260 ? 10.273 -1.908 -14.602 1 98.94 260 GLN B N 1
ATOM 4759 C CA . GLN B 1 260 ? 9.984 -3.256 -15.086 1 98.94 260 GLN B CA 1
ATOM 4760 C C . GLN B 1 260 ? 9.148 -3.215 -16.359 1 98.94 260 GLN B C 1
ATOM 4762 O O . GLN B 1 260 ? 9.406 -3.965 -17.297 1 98.94 260 GLN B O 1
ATOM 4767 N N . VAL B 1 261 ? 8.109 -2.389 -16.359 1 98.94 261 VAL B N 1
ATOM 4768 C CA . VAL B 1 261 ? 7.242 -2.279 -17.531 1 98.94 261 VAL B CA 1
ATOM 4769 C C . VAL B 1 261 ? 8.062 -1.844 -18.75 1 98.94 261 VAL B C 1
ATOM 4771 O O . VAL B 1 261 ? 7.918 -2.4 -19.828 1 98.94 261 VAL B O 1
ATOM 4774 N N . LYS B 1 262 ? 8.93 -0.875 -18.562 1 98.94 262 LYS B N 1
ATOM 4775 C CA . LYS B 1 262 ? 9.812 -0.433 -19.641 1 98.94 262 LYS B CA 1
ATOM 4776 C C . LYS B 1 262 ? 10.719 -1.568 -20.125 1 98.94 262 LYS B C 1
ATOM 4778 O O . LYS B 1 262 ? 10.906 -1.759 -21.328 1 98.94 262 LYS B O 1
ATOM 4783 N N . TRP B 1 263 ? 11.266 -2.283 -19.172 1 98.88 263 TRP B N 1
ATOM 4784 C CA . TRP B 1 263 ? 12.125 -3.412 -19.5 1 98.88 263 TRP B CA 1
ATOM 4785 C C . TRP B 1 263 ? 11.367 -4.457 -20.312 1 98.88 263 TRP B C 1
ATOM 4787 O O . TRP B 1 263 ? 11.875 -4.965 -21.312 1 98.88 263 TRP B O 1
ATOM 4797 N N . MET B 1 264 ? 10.164 -4.832 -19.891 1 98.94 264 MET B N 1
ATOM 4798 C CA . MET B 1 264 ? 9.344 -5.812 -20.594 1 98.94 264 MET B CA 1
ATOM 4799 C C . MET B 1 264 ? 9.078 -5.371 -22.031 1 98.94 264 MET B C 1
ATOM 4801 O O . MET B 1 264 ? 9.25 -6.152 -22.969 1 98.94 264 MET B O 1
ATOM 4805 N N . ASN B 1 265 ? 8.672 -4.086 -22.156 1 98.94 265 ASN B N 1
ATOM 4806 C CA . ASN B 1 265 ? 8.352 -3.559 -23.484 1 98.94 265 ASN B CA 1
ATOM 4807 C C . ASN B 1 265 ? 9.586 -3.5 -24.375 1 98.94 265 ASN B C 1
ATOM 4809 O O . ASN B 1 265 ? 9.484 -3.668 -25.594 1 98.94 265 ASN B O 1
ATOM 4813 N N . SER B 1 266 ? 10.766 -3.34 -23.797 1 98.75 266 SER B N 1
ATOM 4814 C CA . SER B 1 266 ? 12 -3.275 -24.562 1 98.75 266 SER B CA 1
ATOM 4815 C C . SER B 1 266 ? 12.547 -4.668 -24.844 1 98.75 266 SER B C 1
ATOM 4817 O O . SER B 1 266 ? 13.523 -4.82 -25.594 1 98.75 266 SER B O 1
ATOM 4819 N N . ASN B 1 267 ? 11.969 -5.68 -24.25 1 98.56 267 ASN B N 1
ATOM 4820 C CA . ASN B 1 267 ? 12.438 -7.047 -24.406 1 98.56 267 ASN B CA 1
ATOM 4821 C C . ASN B 1 267 ? 11.367 -7.945 -25.016 1 98.56 267 ASN B C 1
ATOM 4823 O O . ASN B 1 267 ? 11.133 -9.055 -24.531 1 98.56 267 ASN B O 1
ATOM 4827 N N . GLY B 1 268 ? 10.664 -7.461 -26.047 1 98.5 268 GLY B N 1
ATOM 4828 C CA . GLY B 1 268 ? 9.758 -8.258 -26.859 1 98.5 268 GLY B CA 1
ATOM 4829 C C . GLY B 1 268 ? 8.305 -8.141 -26.422 1 98.5 268 GLY B C 1
ATOM 4830 O O . GLY B 1 268 ? 7.438 -8.844 -26.938 1 98.5 268 GLY B O 1
ATOM 4831 N N . GLY B 1 269 ? 8.008 -7.195 -25.469 1 98.75 269 GLY B N 1
ATOM 4832 C CA . GLY B 1 269 ? 6.633 -7.039 -25.031 1 98.75 269 GLY B CA 1
ATOM 4833 C C . GLY B 1 269 ? 6.066 -8.297 -24.391 1 98.75 269 GLY B C 1
ATOM 4834 O O . GLY B 1 269 ? 6.812 -9.133 -23.875 1 98.75 269 GLY B O 1
ATOM 4835 N N . LEU B 1 270 ? 4.82 -8.398 -24.391 1 98.88 270 LEU B N 1
ATOM 4836 C CA . LEU B 1 270 ? 4.164 -9.539 -23.766 1 98.88 270 LEU B CA 1
ATOM 4837 C C . LEU B 1 270 ? 4.613 -10.852 -24.391 1 98.88 270 LEU B C 1
ATOM 4839 O O . LEU B 1 270 ? 4.855 -11.836 -23.703 1 98.88 270 LEU B O 1
ATOM 4843 N N . ASP B 1 271 ? 4.727 -10.852 -25.703 1 98.75 271 ASP B N 1
ATOM 4844 C CA . ASP B 1 271 ? 5.16 -12.055 -26.391 1 98.75 271 ASP B CA 1
ATOM 4845 C C . ASP B 1 271 ? 6.547 -12.492 -25.922 1 98.75 271 ASP B C 1
ATOM 4847 O O . ASP B 1 271 ? 6.797 -13.68 -25.719 1 98.75 271 ASP B O 1
ATOM 4851 N N . GLY B 1 272 ? 7.418 -11.531 -25.781 1 98.81 272 GLY B N 1
ATOM 4852 C CA . GLY B 1 272 ? 8.742 -11.828 -25.266 1 98.81 272 GLY B CA 1
ATOM 4853 C C . GLY B 1 272 ? 8.727 -12.391 -23.859 1 98.81 272 GLY B C 1
ATOM 4854 O O . GLY B 1 272 ? 9.461 -13.328 -23.547 1 98.81 272 GLY B O 1
ATOM 4855 N N . MET B 1 273 ? 7.914 -11.859 -23.016 1 98.88 273 MET B N 1
ATOM 4856 C CA . MET B 1 273 ? 7.801 -12.32 -21.625 1 98.88 273 MET B CA 1
ATOM 4857 C C . MET B 1 273 ? 7.227 -13.734 -21.578 1 98.88 273 MET B C 1
ATOM 4859 O O . MET B 1 273 ? 7.676 -14.562 -20.781 1 98.88 273 MET B O 1
ATOM 4863 N N . VAL B 1 274 ? 6.223 -14 -22.406 1 98.88 274 VAL B N 1
ATOM 4864 C CA . VAL B 1 274 ? 5.617 -15.328 -22.469 1 98.88 274 VAL B CA 1
ATOM 4865 C C . VAL B 1 274 ? 6.648 -16.344 -22.938 1 98.88 274 VAL B C 1
ATOM 4867 O O . VAL B 1 274 ? 6.691 -17.469 -22.438 1 98.88 274 VAL B O 1
ATOM 4870 N N . ALA B 1 275 ? 7.438 -15.984 -23.906 1 98.81 275 ALA B N 1
ATOM 4871 C CA . ALA B 1 275 ? 8.508 -16.875 -24.359 1 98.81 275 ALA B CA 1
ATOM 4872 C C . ALA B 1 275 ? 9.461 -17.203 -23.219 1 98.81 275 ALA B C 1
ATOM 4874 O O . ALA B 1 275 ? 9.891 -18.359 -23.062 1 98.81 275 ALA B O 1
ATOM 4875 N N . ARG B 1 276 ? 9.828 -16.234 -22.406 1 98.5 276 ARG B N 1
ATOM 4876 C CA . ARG B 1 276 ? 10.727 -16.422 -21.266 1 98.5 276 ARG B CA 1
ATOM 4877 C C . ARG B 1 276 ? 10.117 -17.375 -20.234 1 98.5 276 ARG B C 1
ATOM 4879 O O . ARG B 1 276 ? 10.781 -18.312 -19.797 1 98.5 276 ARG B O 1
ATOM 4886 N N . THR B 1 277 ? 8.867 -17.109 -19.875 1 98.88 277 THR B N 1
ATOM 4887 C CA . THR B 1 277 ? 8.227 -17.938 -18.875 1 98.88 277 THR B CA 1
ATOM 4888 C C . THR B 1 277 ? 7.996 -19.359 -19.406 1 98.88 277 THR B C 1
ATOM 4890 O O . THR B 1 277 ? 8.062 -20.328 -18.656 1 98.88 277 THR B O 1
ATOM 4893 N N . THR B 1 278 ? 7.734 -19.469 -20.703 1 98.81 278 THR B N 1
ATOM 4894 C CA . THR B 1 278 ? 7.586 -20.781 -21.328 1 98.81 278 THR B CA 1
ATOM 4895 C C . THR B 1 278 ? 8.891 -21.578 -21.25 1 98.81 278 THR B C 1
ATOM 4897 O O . THR B 1 278 ? 8.891 -22.766 -20.938 1 98.81 278 THR B O 1
ATOM 4900 N N . ALA B 1 279 ? 9.961 -20.922 -21.531 1 98.81 279 ALA B N 1
ATOM 4901 C CA . ALA B 1 279 ? 11.266 -21.562 -21.438 1 98.81 279 ALA B CA 1
ATOM 4902 C C . ALA B 1 279 ? 11.531 -22.062 -20.016 1 98.81 279 ALA B C 1
ATOM 4904 O O . ALA B 1 279 ? 11.984 -23.188 -19.812 1 98.81 279 ALA B O 1
ATOM 4905 N N . SER B 1 280 ? 11.273 -21.219 -19.047 1 98.88 280 SER B N 1
ATOM 4906 C CA . SER B 1 280 ? 11.484 -21.562 -17.641 1 98.88 280 SER B CA 1
ATOM 4907 C C . SER B 1 280 ? 10.602 -22.734 -17.219 1 98.88 280 SER B C 1
ATOM 4909 O O . SER B 1 280 ? 11.078 -23.688 -16.594 1 98.88 280 SER B O 1
ATOM 4911 N N . SER B 1 281 ? 9.305 -22.641 -17.578 1 98.81 281 SER B N 1
ATOM 4912 C CA . SER B 1 281 ? 8.375 -23.688 -17.156 1 98.81 281 SER B CA 1
ATOM 4913 C C . SER B 1 281 ? 8.68 -25 -17.859 1 98.81 281 SER B C 1
ATOM 4915 O O . SER B 1 281 ? 8.562 -26.078 -17.266 1 98.81 281 SER B O 1
ATOM 4917 N N . SER B 1 282 ? 9.055 -24.953 -19.125 1 98.69 282 SER B N 1
ATOM 4918 C CA . SER B 1 282 ? 9.43 -26.172 -19.859 1 98.69 282 SER B CA 1
ATOM 4919 C C . SER B 1 282 ? 10.617 -26.859 -19.203 1 98.69 282 SER B C 1
ATOM 4921 O O . SER B 1 282 ? 10.633 -28.078 -19.062 1 98.69 282 SER B O 1
ATOM 4923 N N . ALA B 1 283 ? 11.609 -26.062 -18.812 1 98.69 283 ALA B N 1
ATOM 4924 C CA . ALA B 1 283 ? 12.781 -26.625 -18.125 1 98.69 283 ALA B CA 1
ATOM 4925 C C . ALA B 1 283 ? 12.375 -27.359 -16.859 1 98.69 283 ALA B C 1
ATOM 4927 O O . ALA B 1 283 ? 12.836 -28.469 -16.594 1 98.69 283 ALA B O 1
ATOM 4928 N N . LEU B 1 284 ? 11.555 -26.781 -16.094 1 98.88 284 LEU B N 1
ATOM 4929 C CA . LEU B 1 284 ? 11.148 -27.359 -14.812 1 98.88 284 LEU B CA 1
ATOM 4930 C C . LEU B 1 284 ? 10.305 -28.609 -15.031 1 98.88 284 LEU B C 1
ATOM 4932 O O . LEU B 1 284 ? 10.555 -29.656 -14.414 1 98.88 284 LEU B O 1
ATOM 4936 N N . TYR B 1 285 ? 9.242 -28.531 -15.867 1 98.81 285 TYR B N 1
ATOM 4937 C CA . TYR B 1 285 ? 8.312 -29.641 -16.062 1 98.81 285 TYR B CA 1
ATOM 4938 C C . TYR B 1 285 ? 9 -30.812 -16.734 1 98.81 285 TYR B C 1
ATOM 4940 O O . TYR B 1 285 ? 8.758 -31.984 -16.391 1 98.81 285 TYR B O 1
ATOM 4948 N N . ASN B 1 286 ? 9.82 -30.5 -17.75 1 98.62 286 ASN B N 1
ATOM 4949 C CA . ASN B 1 286 ? 10.57 -31.578 -18.391 1 98.62 286 ASN B CA 1
ATOM 4950 C C . ASN B 1 286 ? 11.453 -32.312 -17.375 1 98.62 286 ASN B C 1
ATOM 4952 O O . ASN B 1 286 ? 11.531 -33.562 -17.406 1 98.62 286 ASN B O 1
ATOM 4956 N N . TRP B 1 287 ? 12.109 -31.578 -16.547 1 98.69 287 TRP B N 1
ATOM 4957 C CA . TRP B 1 287 ? 12.922 -32.188 -15.5 1 98.69 287 TRP B CA 1
ATOM 4958 C C . TRP B 1 287 ? 12.07 -33.062 -14.602 1 98.69 287 TRP B C 1
ATOM 4960 O O . TRP B 1 287 ? 12.438 -34.219 -14.336 1 98.69 287 TRP B O 1
ATOM 4970 N N . ALA B 1 288 ? 10.977 -32.594 -14.086 1 98.75 288 ALA B N 1
ATOM 4971 C CA . ALA B 1 288 ? 10.125 -33.344 -13.156 1 98.75 288 ALA B CA 1
ATOM 4972 C C . ALA B 1 288 ? 9.617 -34.625 -13.797 1 98.75 288 ALA B C 1
ATOM 4974 O O . ALA B 1 288 ? 9.539 -35.656 -13.133 1 98.75 288 ALA B O 1
ATOM 4975 N N . GLU B 1 289 ? 9.297 -34.531 -15.062 1 98.19 289 GLU B N 1
ATOM 4976 C CA . GLU B 1 289 ? 8.773 -35.719 -15.773 1 98.19 289 GLU B CA 1
ATOM 4977 C C . GLU B 1 289 ? 9.867 -36.75 -16.031 1 98.19 289 GLU B C 1
ATOM 4979 O O . GLU B 1 289 ? 9.57 -37.938 -16.219 1 98.19 289 GLU B O 1
ATOM 4984 N N . ALA B 1 290 ? 11.062 -36.281 -15.977 1 98.12 290 ALA B N 1
ATOM 4985 C CA . ALA B 1 290 ? 12.188 -37.188 -16.234 1 98.12 290 ALA B CA 1
ATOM 4986 C C . ALA B 1 290 ? 12.672 -37.844 -14.945 1 98.12 290 ALA B C 1
ATOM 4988 O O . ALA B 1 290 ? 13.461 -38.781 -14.984 1 98.12 290 ALA B O 1
ATOM 4989 N N . ARG B 1 291 ? 12.273 -37.312 -13.844 1 97.56 291 ARG B N 1
ATOM 4990 C CA . ARG B 1 291 ? 12.672 -37.844 -12.539 1 97.56 291 ARG B CA 1
ATOM 4991 C C . ARG B 1 291 ? 11.609 -38.781 -11.977 1 97.56 291 ARG B C 1
ATOM 4993 O O . ARG B 1 291 ? 10.438 -38.406 -11.859 1 97.56 291 ARG B O 1
ATOM 5000 N N . GLU B 1 292 ? 12 -39.906 -11.516 1 97.06 292 GLU B N 1
ATOM 5001 C CA . GLU B 1 292 ? 11.047 -40.906 -11.016 1 97.06 292 GLU B CA 1
ATOM 5002 C C . GLU B 1 292 ? 10.375 -40.438 -9.734 1 97.06 292 GLU B C 1
ATOM 5004 O O . GLU B 1 292 ? 9.211 -40.781 -9.477 1 97.06 292 GLU B O 1
ATOM 5009 N N . GLU B 1 293 ? 11.047 -39.625 -8.945 1 97.94 293 GLU B N 1
ATOM 5010 C CA . GLU B 1 293 ? 10.555 -39.219 -7.629 1 97.94 293 GLU B CA 1
ATOM 5011 C C . GLU B 1 293 ? 9.656 -38 -7.73 1 97.94 293 GLU B C 1
ATOM 5013 O O . GLU B 1 293 ? 9 -37.625 -6.758 1 97.94 293 GLU B O 1
ATOM 5018 N N . ALA B 1 294 ? 9.625 -37.406 -8.914 1 98.44 294 ALA B N 1
ATOM 5019 C CA . ALA B 1 294 ? 8.969 -36.125 -9.031 1 98.44 294 ALA B CA 1
ATOM 5020 C C . ALA B 1 294 ? 7.914 -36.125 -10.133 1 98.44 294 ALA B C 1
ATOM 5022 O O . ALA B 1 294 ? 8.031 -36.906 -11.102 1 98.44 294 ALA B O 1
ATOM 5023 N N . SER B 1 295 ? 6.879 -35.344 -9.992 1 98.31 295 SER B N 1
ATOM 5024 C CA . SER B 1 295 ? 5.855 -35.156 -11.016 1 98.31 295 SER B CA 1
ATOM 5025 C C . SER B 1 295 ? 5.195 -33.781 -10.883 1 98.31 295 SER B C 1
ATOM 5027 O O . SER B 1 295 ? 5.008 -33.281 -9.773 1 98.31 295 SER B O 1
ATOM 5029 N N . PRO B 1 296 ? 4.867 -33.188 -12.008 1 98.5 296 PRO B N 1
ATOM 5030 C CA . PRO B 1 296 ? 4.039 -31.984 -11.906 1 98.5 296 PRO B CA 1
ATOM 5031 C C . PRO B 1 296 ? 2.725 -32.219 -11.164 1 98.5 296 PRO B C 1
ATOM 5033 O O . PRO B 1 296 ? 2.059 -33.25 -11.414 1 98.5 296 PRO B O 1
ATOM 5036 N N . TYR B 1 297 ? 2.406 -31.359 -10.273 1 98.12 297 TYR B N 1
ATOM 5037 C CA . TYR B 1 297 ? 1.174 -31.469 -9.5 1 98.12 297 TYR B CA 1
ATOM 5038 C C . TYR B 1 297 ? -0.048 -31.344 -10.406 1 98.12 297 TYR B C 1
ATOM 5040 O O . TYR B 1 297 ? -0.994 -32.125 -10.289 1 98.12 297 TYR B O 1
ATOM 5048 N N . VAL B 1 298 ? -0.055 -30.297 -11.242 1 98.25 298 VAL B N 1
ATOM 5049 C CA . VAL B 1 298 ? -1.114 -30.141 -12.242 1 98.25 298 VAL B CA 1
ATOM 5050 C C . VAL B 1 298 ? -0.954 -31.219 -13.32 1 98.25 298 VAL B C 1
ATOM 5052 O O . VAL B 1 298 ? -0.041 -31.141 -14.148 1 98.25 298 VAL B O 1
ATOM 5055 N N . ALA B 1 299 ? -1.855 -32.125 -13.391 1 96.38 299 ALA B N 1
ATOM 5056 C CA . ALA B 1 299 ? -1.715 -33.312 -14.219 1 96.38 299 ALA B CA 1
ATOM 5057 C C . ALA B 1 299 ? -1.913 -33 -15.695 1 96.38 299 ALA B C 1
ATOM 5059 O O . ALA B 1 299 ? -1.201 -33.5 -16.562 1 96.38 299 ALA B O 1
ATOM 5060 N N . ASP B 1 300 ? -2.914 -32.188 -15.961 1 97.25 300 ASP B N 1
ATOM 5061 C CA . ASP B 1 300 ? -3.182 -31.781 -17.328 1 97.25 300 ASP B CA 1
ATOM 5062 C C . ASP B 1 300 ? -2.168 -30.734 -17.812 1 97.25 300 ASP B C 1
ATOM 5064 O O . ASP B 1 300 ? -2.199 -29.578 -17.375 1 97.25 300 ASP B O 1
ATOM 5068 N N . ALA B 1 301 ? -1.321 -31.125 -18.719 1 97.56 301 ALA B N 1
ATOM 5069 C CA . ALA B 1 301 ? -0.241 -30.266 -19.188 1 97.56 301 ALA B CA 1
ATOM 5070 C C . ALA B 1 301 ? -0.791 -28.953 -19.75 1 97.56 301 ALA B C 1
ATOM 5072 O O . ALA B 1 301 ? -0.155 -27.906 -19.641 1 97.56 301 ALA B O 1
ATOM 5073 N N . ALA B 1 302 ? -1.963 -29 -20.297 1 96.81 302 ALA B N 1
ATOM 5074 C CA . ALA B 1 302 ? -2.564 -27.828 -20.922 1 96.81 302 ALA B CA 1
ATOM 5075 C C . ALA B 1 302 ? -2.977 -26.797 -19.859 1 96.81 302 ALA B C 1
ATOM 5077 O O . ALA B 1 302 ? -3.23 -25.641 -20.188 1 96.81 302 ALA B O 1
ATOM 5078 N N . LYS B 1 303 ? -3.031 -27.234 -18.625 1 98.25 303 LYS B N 1
ATOM 5079 C CA . LYS B 1 303 ? -3.469 -26.359 -17.531 1 98.25 303 LYS B CA 1
ATOM 5080 C C . LYS B 1 303 ? -2.293 -25.953 -16.656 1 98.25 303 LYS B C 1
ATOM 5082 O O . LYS B 1 303 ? -2.48 -25.297 -15.625 1 98.25 303 LYS B O 1
ATOM 5087 N N . ARG B 1 304 ? -1.117 -26.344 -17.016 1 98.62 304 ARG B N 1
ATOM 5088 C CA . ARG B 1 304 ? 0.051 -26.047 -16.188 1 98.62 304 ARG B CA 1
ATOM 5089 C C . ARG B 1 304 ? 0.487 -24.594 -16.375 1 98.62 304 ARG B C 1
ATOM 5091 O O . ARG B 1 304 ? 0.629 -24.109 -17.5 1 98.62 304 ARG B O 1
ATOM 5098 N N . SER B 1 305 ? 0.667 -23.938 -15.281 1 98.62 305 SER B N 1
ATOM 5099 C CA . SER B 1 305 ? 1.097 -22.531 -15.242 1 98.62 305 SER B CA 1
ATOM 5100 C C . SER B 1 305 ? 2.469 -22.359 -15.883 1 98.62 305 SER B C 1
ATOM 5102 O O . SER B 1 305 ? 3.346 -23.219 -15.727 1 98.62 305 SER B O 1
ATOM 5104 N N . LEU B 1 306 ? 2.699 -21.281 -16.562 1 98.88 306 LEU B N 1
ATOM 5105 C CA . LEU B 1 306 ? 4.02 -20.938 -17.094 1 98.88 306 LEU B CA 1
ATOM 5106 C C . LEU B 1 306 ? 4.828 -20.156 -16.062 1 98.88 306 LEU B C 1
ATOM 5108 O O . LEU B 1 306 ? 6.043 -20 -16.203 1 98.88 306 LEU B O 1
ATOM 5112 N N . VAL B 1 307 ? 4.156 -19.688 -14.953 1 98.88 307 VAL B N 1
ATOM 5113 C CA . VAL B 1 307 ? 4.836 -18.734 -14.094 1 98.88 307 VAL B CA 1
ATOM 5114 C C . VAL B 1 307 ? 4.953 -19.297 -12.68 1 98.88 307 VAL B C 1
ATOM 5116 O O . VAL B 1 307 ? 5.75 -18.812 -11.867 1 98.88 307 VAL B O 1
ATOM 5119 N N . VAL B 1 308 ? 4.164 -20.297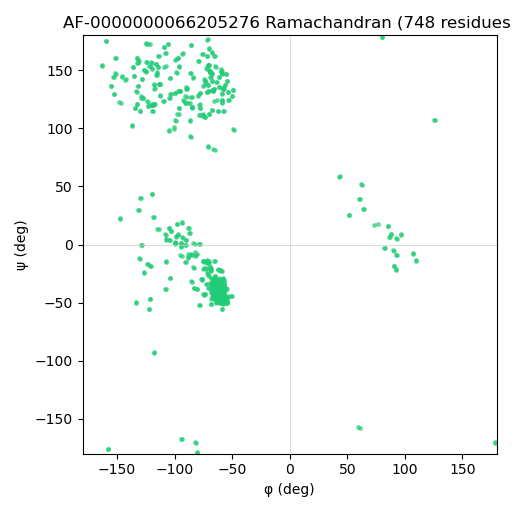 -12.328 1 98.75 308 VAL B N 1
ATOM 5120 C CA . VAL B 1 308 ? 4.238 -20.984 -11.047 1 98.75 308 VAL B CA 1
ATOM 5121 C C . VAL B 1 308 ? 4.281 -22.484 -11.266 1 98.75 308 VAL B C 1
ATOM 5123 O O . VAL B 1 308 ? 3.307 -23.078 -11.742 1 98.75 308 VAL B O 1
ATOM 5126 N N . GLY B 1 309 ? 5.359 -23.125 -10.914 1 98.62 309 GLY B N 1
ATOM 5127 C CA . GLY B 1 309 ? 5.473 -24.562 -11.031 1 98.62 309 GLY B CA 1
ATOM 5128 C C . GLY B 1 309 ? 5.332 -25.281 -9.703 1 98.62 309 GLY B C 1
ATOM 5129 O O . GLY B 1 309 ? 5.953 -24.891 -8.711 1 98.62 309 GLY B O 1
ATOM 5130 N N . THR B 1 310 ? 4.508 -26.25 -9.664 1 98.5 310 THR B N 1
ATOM 5131 C CA . THR B 1 310 ? 4.34 -27.078 -8.477 1 98.5 310 THR B CA 1
ATOM 5132 C C . THR B 1 310 ? 4.723 -28.531 -8.773 1 98.5 310 THR B C 1
ATOM 5134 O O . THR B 1 310 ? 4.184 -29.141 -9.703 1 98.5 310 THR B O 1
ATOM 5137 N N . ILE B 1 311 ? 5.707 -29 -8.016 1 98.81 311 ILE B N 1
ATOM 5138 C CA . ILE B 1 311 ? 6.254 -30.344 -8.25 1 98.81 311 ILE B CA 1
ATOM 5139 C C . ILE B 1 311 ? 6.039 -31.203 -7.012 1 98.81 311 ILE B C 1
ATOM 5141 O O . ILE B 1 311 ? 6.551 -30.906 -5.934 1 98.81 311 ILE B O 1
ATOM 5145 N N . ASP B 1 312 ? 5.344 -32.281 -7.176 1 98.44 312 ASP B N 1
ATOM 5146 C CA . ASP B 1 312 ? 5.148 -33.25 -6.109 1 98.44 312 ASP B CA 1
ATOM 5147 C C . ASP B 1 312 ? 6.297 -34.25 -6.066 1 98.44 312 ASP B C 1
ATOM 5149 O O . ASP B 1 312 ? 6.867 -34.594 -7.105 1 98.44 312 ASP B O 1
ATOM 5153 N N . PHE B 1 313 ? 6.586 -34.688 -4.871 1 98.69 313 PHE B N 1
ATOM 5154 C CA . PHE B 1 313 ? 7.543 -35.781 -4.676 1 98.69 313 PHE B CA 1
ATOM 5155 C C . PHE B 1 313 ? 6.863 -37 -4.082 1 98.69 313 PHE B C 1
ATOM 5157 O O . PHE B 1 313 ? 5.891 -36.875 -3.33 1 98.69 313 PHE B O 1
ATOM 5164 N N . ASP B 1 314 ? 7.355 -38.125 -4.441 1 97.19 314 ASP B N 1
ATOM 5165 C CA . ASP B 1 314 ? 6.766 -39.344 -3.881 1 97.19 314 ASP B CA 1
ATOM 5166 C C . ASP B 1 314 ? 7.125 -39.5 -2.404 1 97.19 314 ASP B C 1
ATOM 5168 O O . ASP B 1 314 ? 7.879 -38.688 -1.856 1 97.19 314 ASP B O 1
ATOM 5172 N N . ASP B 1 315 ? 6.578 -40.5 -1.798 1 97.12 315 ASP B N 1
ATOM 5173 C CA . ASP B 1 315 ? 6.621 -40.656 -0.346 1 97.12 315 ASP B CA 1
ATOM 5174 C C . ASP B 1 315 ? 8.039 -40.969 0.13 1 97.12 315 ASP B C 1
ATOM 5176 O O . ASP B 1 315 ? 8.344 -40.844 1.317 1 97.12 315 ASP B O 1
ATOM 5180 N N . SER B 1 316 ? 8.836 -41.406 -0.73 1 97.81 316 SER B N 1
ATOM 5181 C CA . SER B 1 316 ? 10.203 -41.75 -0.341 1 97.81 316 SER B CA 1
ATOM 5182 C C . SER B 1 316 ? 11.047 -40.5 -0.146 1 97.81 316 SER B C 1
ATOM 5184 O O . SER B 1 316 ? 12.141 -40.562 0.42 1 97.81 316 SER B O 1
ATOM 5186 N N . ILE B 1 317 ? 10.578 -39.375 -0.604 1 98.38 317 ILE B N 1
ATOM 5187 C CA . ILE B 1 317 ? 11.312 -38.094 -0.571 1 98.38 317 ILE B CA 1
ATOM 5188 C C . ILE B 1 317 ? 10.617 -37.125 0.379 1 98.38 317 ILE B C 1
ATOM 5190 O O . ILE B 1 317 ? 9.391 -37.062 0.437 1 98.38 317 ILE B O 1
ATOM 5194 N N . ASP B 1 318 ? 11.32 -36.375 1.191 1 98.25 318 ASP B N 1
ATOM 5195 C CA . ASP B 1 318 ? 10.812 -35.281 2.008 1 98.25 318 ASP B CA 1
ATOM 5196 C C . ASP B 1 318 ? 11.117 -33.938 1.363 1 98.25 318 ASP B C 1
ATOM 5198 O O . ASP B 1 318 ? 12.211 -33.375 1.533 1 98.25 318 ASP B O 1
ATOM 5202 N N . ALA B 1 319 ? 10.148 -33.344 0.711 1 98.38 319 ALA B N 1
ATOM 5203 C CA . ALA B 1 319 ? 10.328 -32.094 -0.011 1 98.38 319 ALA B CA 1
ATOM 5204 C C . ALA B 1 319 ? 10.711 -30.969 0.94 1 98.38 319 ALA B C 1
ATOM 5206 O O . ALA B 1 319 ? 11.422 -30.047 0.556 1 98.38 319 ALA B O 1
ATOM 5207 N N . ALA B 1 320 ? 10.258 -31 2.188 1 97.75 320 ALA B N 1
ATOM 5208 C CA . ALA B 1 320 ? 10.602 -29.984 3.172 1 97.75 320 ALA B CA 1
ATOM 5209 C C . ALA B 1 320 ? 12.102 -29.938 3.428 1 97.75 320 ALA B C 1
ATOM 5211 O O . ALA B 1 320 ? 12.68 -28.875 3.635 1 97.75 320 ALA B O 1
ATOM 5212 N N . VAL B 1 321 ? 12.68 -31.109 3.455 1 98.19 321 VAL B N 1
ATOM 5213 C CA . VAL B 1 321 ? 14.125 -31.188 3.648 1 98.19 321 VAL B CA 1
ATOM 5214 C C . VAL B 1 321 ? 14.844 -30.609 2.43 1 98.19 321 VAL B C 1
ATOM 5216 O O . VAL B 1 321 ? 15.859 -29.922 2.566 1 98.19 321 VAL B O 1
ATOM 5219 N N . ILE B 1 322 ? 14.32 -30.938 1.206 1 98.5 322 ILE B N 1
ATOM 5220 C CA . ILE B 1 322 ? 14.898 -30.328 0.006 1 98.5 322 ILE B CA 1
ATOM 5221 C C . ILE B 1 322 ? 14.891 -28.812 0.134 1 98.5 322 ILE B C 1
ATOM 5223 O O . ILE B 1 322 ? 15.922 -28.156 -0.056 1 98.5 322 ILE B O 1
ATOM 5227 N N . ALA B 1 323 ? 13.742 -28.25 0.487 1 97.88 323 ALA B N 1
ATOM 5228 C CA . ALA B 1 323 ? 13.602 -26.797 0.607 1 97.88 323 ALA B CA 1
ATOM 5229 C C . ALA B 1 323 ? 14.562 -26.234 1.646 1 97.88 323 ALA B C 1
ATOM 5231 O O . ALA B 1 323 ? 15.148 -25.172 1.446 1 97.88 323 ALA B O 1
ATOM 5232 N N . LYS B 1 324 ? 14.734 -26.906 2.77 1 97.56 324 LYS B N 1
ATOM 5233 C CA . LYS B 1 324 ? 15.648 -26.469 3.82 1 97.56 324 LYS B CA 1
ATOM 5234 C C . LYS B 1 324 ? 17.094 -26.438 3.32 1 97.56 324 LYS B C 1
ATOM 5236 O O . LYS B 1 324 ? 17.844 -25.516 3.621 1 97.56 324 LYS B O 1
ATOM 5241 N N . ILE B 1 325 ? 17.438 -27.5 2.611 1 98.19 325 ILE B N 1
ATOM 5242 C CA . ILE B 1 325 ? 18.797 -27.562 2.068 1 98.19 325 ILE B CA 1
ATOM 5243 C C . ILE B 1 325 ? 19.016 -26.438 1.06 1 98.19 325 ILE B C 1
ATOM 5245 O O . ILE B 1 325 ? 20.047 -25.781 1.07 1 98.19 325 ILE B O 1
ATOM 5249 N N . LEU B 1 326 ? 18.047 -26.297 0.186 1 98.19 326 LEU B N 1
ATOM 5250 C CA . LEU B 1 326 ? 18.125 -25.203 -0.778 1 98.19 326 LEU B CA 1
ATOM 5251 C C . LEU B 1 326 ? 18.312 -23.859 -0.07 1 98.19 326 LEU B C 1
ATOM 5253 O O . LEU B 1 326 ? 19.203 -23.094 -0.41 1 98.19 326 LEU B O 1
ATOM 5257 N N . ARG B 1 327 ? 17.516 -23.578 0.921 1 96.38 327 ARG B N 1
ATOM 5258 C CA . ARG B 1 327 ? 17.578 -22.312 1.664 1 96.38 327 ARG B CA 1
ATOM 5259 C C . ARG B 1 327 ? 18.953 -22.125 2.309 1 96.38 327 ARG B C 1
ATOM 5261 O O . ARG B 1 327 ? 19.5 -21.031 2.285 1 96.38 327 ARG B O 1
ATOM 5268 N N . ALA B 1 328 ? 19.469 -23.172 2.9 1 96.62 328 ALA B N 1
ATOM 5269 C CA . ALA B 1 328 ? 20.766 -23.125 3.547 1 96.62 328 ALA B CA 1
ATOM 5270 C C . ALA B 1 328 ? 21.859 -22.766 2.543 1 96.62 328 ALA B C 1
ATOM 5272 O O . ALA B 1 328 ? 22.953 -22.328 2.93 1 96.62 328 ALA B O 1
ATOM 5273 N N . ASN B 1 329 ? 21.562 -23.016 1.263 1 97.19 329 ASN B N 1
ATOM 5274 C CA . ASN B 1 329 ? 22.531 -22.719 0.209 1 97.19 329 ASN B CA 1
ATOM 5275 C C . ASN B 1 329 ? 22.141 -21.469 -0.579 1 97.19 329 ASN B C 1
ATOM 5277 O O . ASN B 1 329 ? 22.609 -21.266 -1.699 1 97.19 329 ASN B O 1
ATOM 5281 N N . GLY B 1 330 ? 21.219 -20.609 -0.154 1 95.38 330 GLY B N 1
ATOM 5282 C CA . GLY B 1 330 ? 20.906 -19.312 -0.722 1 95.38 330 GLY B CA 1
ATOM 5283 C C . GLY B 1 330 ? 19.781 -19.375 -1.75 1 95.38 330 GLY B C 1
ATOM 5284 O O . GLY B 1 330 ? 19.547 -18.391 -2.467 1 95.38 330 GLY B O 1
ATOM 5285 N N . ILE B 1 331 ? 19.172 -20.547 -1.92 1 97.56 331 ILE B N 1
ATOM 5286 C CA . ILE B 1 331 ? 18.016 -20.672 -2.795 1 97.56 331 ILE B CA 1
ATOM 5287 C C . ILE B 1 331 ? 16.734 -20.578 -1.969 1 97.56 331 ILE B C 1
ATOM 5289 O O . ILE B 1 331 ? 16.453 -21.453 -1.141 1 97.56 331 ILE B O 1
ATOM 5293 N N . LEU B 1 332 ? 15.914 -19.516 -2.264 1 96.56 332 LEU B N 1
ATOM 5294 C CA . LEU B 1 332 ? 14.898 -19.094 -1.301 1 96.56 332 LEU B CA 1
ATOM 5295 C C . LEU B 1 332 ? 13.5 -19.328 -1.852 1 96.56 332 LEU B C 1
ATOM 5297 O O . LEU B 1 332 ? 13.289 -19.297 -3.068 1 96.56 332 LEU B O 1
ATOM 5301 N N . ASP B 1 333 ? 12.516 -19.531 -0.98 1 96.75 333 ASP B N 1
ATOM 5302 C CA . ASP B 1 333 ? 11.078 -19.469 -1.185 1 96.75 333 ASP B CA 1
ATOM 5303 C C . ASP B 1 333 ? 10.609 -20.5 -2.197 1 96.75 333 ASP B C 1
ATOM 5305 O O . ASP B 1 333 ? 9.891 -20.172 -3.146 1 96.75 333 ASP B O 1
ATOM 5309 N N . THR B 1 334 ? 11.023 -21.781 -1.948 1 98.06 334 THR B N 1
ATOM 5310 C CA . THR B 1 334 ? 10.609 -22.875 -2.822 1 98.06 334 THR B CA 1
ATOM 5311 C C . THR B 1 334 ? 9.586 -23.766 -2.129 1 98.06 334 THR B C 1
ATOM 5313 O O . THR B 1 334 ? 9.281 -24.859 -2.611 1 98.06 334 THR B O 1
ATOM 5316 N N . GLU B 1 335 ? 9.094 -23.359 -0.949 1 96.69 335 GLU B N 1
ATOM 5317 C CA . GLU B 1 335 ? 8.133 -24.141 -0.178 1 96.69 335 GLU B CA 1
ATOM 5318 C C . GLU B 1 335 ? 6.754 -24.141 -0.837 1 96.69 335 GLU B C 1
ATOM 5320 O O . GLU B 1 335 ? 6.398 -23.172 -1.524 1 96.69 335 GLU B O 1
ATOM 5325 N N . PRO B 1 336 ? 6.012 -25.188 -0.619 1 96.06 336 PRO B N 1
ATOM 5326 C CA . PRO B 1 336 ? 4.645 -25.234 -1.142 1 96.06 336 PRO B CA 1
ATOM 5327 C C . PRO B 1 336 ? 3.725 -24.219 -0.458 1 96.06 336 PRO B C 1
ATOM 5329 O O . PRO B 1 336 ? 4.109 -23.609 0.545 1 96.06 336 PRO B O 1
ATOM 5332 N N . TYR B 1 337 ? 2.604 -24 -1.086 1 93.06 337 TYR B N 1
ATOM 5333 C CA . TYR B 1 337 ? 1.568 -23.219 -0.403 1 93.06 337 TYR B CA 1
ATOM 5334 C C . TYR B 1 337 ? 1.104 -23.938 0.861 1 93.06 337 TYR B C 1
ATOM 5336 O O . TYR B 1 337 ? 0.551 -25.031 0.792 1 93.06 337 TYR B O 1
ATOM 5344 N N . ARG B 1 338 ? 1.31 -23.438 1.95 1 85 338 ARG B N 1
ATOM 5345 C CA . ARG B 1 338 ? 1.188 -24.062 3.268 1 85 338 ARG B CA 1
ATOM 5346 C C . ARG B 1 338 ? -0.157 -24.75 3.426 1 85 338 ARG B C 1
ATOM 5348 O O . ARG B 1 338 ? -0.219 -25.906 3.873 1 85 338 ARG B O 1
ATOM 5355 N N . LYS B 1 339 ? -1.2 -24.141 3.027 1 85.56 339 LYS B N 1
ATOM 5356 C CA . LYS B 1 339 ? -2.551 -24.641 3.268 1 85.56 339 LYS B CA 1
ATOM 5357 C C . LYS B 1 339 ? -2.822 -25.906 2.459 1 85.56 339 LYS B C 1
ATOM 5359 O O . LYS B 1 339 ? -3.754 -26.656 2.762 1 85.56 339 LYS B O 1
ATOM 5364 N N . LEU B 1 340 ? -2.09 -26.125 1.44 1 89.81 340 LEU B N 1
ATOM 5365 C CA . LEU B 1 340 ? -2.301 -27.297 0.602 1 89.81 340 LEU B CA 1
ATOM 5366 C C . LEU B 1 340 ? -1.757 -28.547 1.277 1 89.81 340 LEU B C 1
ATOM 5368 O O . LEU B 1 340 ? -2.219 -29.656 1.002 1 89.81 340 LEU B O 1
ATOM 5372 N N . GLY B 1 341 ? -0.666 -28.484 2.145 1 88.44 341 GLY B N 1
ATOM 5373 C CA . GLY B 1 341 ? -0.126 -29.578 2.924 1 88.44 341 GLY B CA 1
ATOM 5374 C C . GLY B 1 341 ? 0.444 -30.688 2.066 1 88.44 341 GLY B C 1
ATOM 5375 O O . GLY B 1 341 ? 0.419 -31.859 2.459 1 88.44 341 GLY B O 1
ATOM 5376 N N . ARG B 1 342 ? 0.958 -30.359 0.915 1 93.94 342 ARG B N 1
ATOM 5377 C CA . ARG B 1 342 ? 1.462 -31.375 -0.004 1 93.94 342 ARG B CA 1
ATOM 5378 C C . ARG B 1 342 ? 2.979 -31.516 0.104 1 93.94 342 ARG B C 1
ATOM 5380 O O . ARG B 1 342 ? 3.666 -30.547 0.446 1 93.94 342 ARG B O 1
ATOM 5387 N N . ASN B 1 343 ? 3.471 -32.719 -0.123 1 98.12 343 ASN B N 1
ATOM 5388 C CA . ASN B 1 343 ? 4.902 -32.969 -0.28 1 98.12 343 ASN B CA 1
ATOM 5389 C C . ASN B 1 343 ? 5.418 -32.406 -1.608 1 98.12 343 ASN B C 1
ATOM 5391 O O . ASN B 1 343 ? 5.621 -33.188 -2.559 1 98.12 343 ASN B O 1
ATOM 5395 N N . GLN B 1 344 ? 5.711 -31.156 -1.569 1 98.38 344 GLN B N 1
ATOM 5396 C CA . GLN B 1 344 ? 5.738 -30.422 -2.826 1 98.38 344 GLN B CA 1
ATOM 5397 C C . GLN B 1 344 ? 6.727 -29.25 -2.758 1 98.38 344 GLN B C 1
ATOM 5399 O O . GLN B 1 344 ? 7.031 -28.766 -1.674 1 98.38 344 GLN B O 1
ATOM 5404 N N . LEU B 1 345 ? 7.348 -28.938 -3.828 1 98.75 345 LEU B N 1
ATOM 5405 C CA . LEU B 1 345 ? 7.992 -27.641 -4.027 1 98.75 345 LEU B CA 1
ATOM 5406 C C . LEU B 1 345 ? 7.16 -26.75 -4.945 1 98.75 345 LEU B C 1
ATOM 5408 O O . LEU B 1 345 ? 6.504 -27.25 -5.863 1 98.75 345 LEU B O 1
ATOM 5412 N N . ARG B 1 346 ? 7.102 -25.516 -4.711 1 98.56 346 ARG B N 1
ATOM 5413 C CA . ARG B 1 346 ? 6.465 -24.5 -5.539 1 98.56 346 ARG B CA 1
ATOM 5414 C C . ARG B 1 346 ? 7.469 -23.453 -5.988 1 98.56 346 ARG B C 1
ATOM 5416 O O . ARG B 1 346 ? 8.117 -22.797 -5.16 1 98.56 346 ARG B O 1
ATOM 5423 N N . ILE B 1 347 ? 7.625 -23.312 -7.297 1 98.75 347 ILE B N 1
ATOM 5424 C CA . ILE B 1 347 ? 8.719 -22.531 -7.879 1 98.75 347 ILE B CA 1
ATOM 5425 C C . ILE B 1 347 ? 8.148 -21.375 -8.695 1 98.75 347 ILE B C 1
ATOM 5427 O O . ILE B 1 347 ? 7.383 -21.594 -9.641 1 98.75 347 ILE B O 1
ATOM 5431 N N . GLY B 1 348 ? 8.516 -20.125 -8.312 1 98.69 348 GLY B N 1
ATOM 5432 C CA . GLY B 1 348 ? 8.203 -18.969 -9.148 1 98.69 348 GLY B CA 1
ATOM 5433 C C . GLY B 1 348 ? 9.047 -18.906 -10.406 1 98.69 348 GLY B C 1
ATOM 5434 O O . GLY B 1 348 ? 10.273 -19.062 -10.344 1 98.69 348 GLY B O 1
ATOM 5435 N N . MET B 1 349 ? 8.43 -18.719 -11.508 1 98.88 349 MET B N 1
ATOM 5436 C CA . MET B 1 349 ? 9.094 -18.672 -12.812 1 98.88 349 MET B CA 1
ATOM 5437 C C . MET B 1 349 ? 8.68 -17.438 -13.594 1 98.88 349 MET B C 1
ATOM 5439 O O . MET B 1 349 ? 8.414 -17.516 -14.797 1 98.88 349 MET B O 1
ATOM 5443 N N . PHE B 1 350 ? 8.547 -16.312 -12.93 1 98.81 350 PHE B N 1
ATOM 5444 C CA . PHE B 1 350 ? 8.109 -15.055 -13.508 1 98.81 350 PHE B CA 1
ATOM 5445 C C . PHE B 1 350 ? 9.18 -14.484 -14.445 1 98.81 350 PHE B C 1
ATOM 5447 O O . PHE B 1 350 ? 10.312 -14.961 -14.453 1 98.81 350 PHE B O 1
ATOM 5454 N N . PRO B 1 351 ? 8.852 -13.438 -15.25 1 98.75 351 PRO B N 1
ATOM 5455 C CA . PRO B 1 351 ? 9.742 -12.945 -16.297 1 98.75 351 PRO B CA 1
ATOM 5456 C C . PRO B 1 351 ? 11.102 -12.5 -15.766 1 98.75 351 PRO B C 1
ATOM 5458 O O . PRO B 1 351 ? 12.109 -12.625 -16.453 1 98.75 351 PRO B O 1
ATOM 5461 N N . ALA B 1 352 ? 11.18 -12.047 -14.594 1 98.38 352 ALA B N 1
ATOM 5462 C CA . ALA B 1 352 ? 12.422 -11.531 -14.023 1 98.38 352 ALA B CA 1
ATOM 5463 C C . ALA B 1 352 ? 13.375 -12.672 -13.68 1 98.38 352 ALA B C 1
ATOM 5465 O O . ALA B 1 352 ? 14.562 -12.438 -13.438 1 98.38 352 ALA B O 1
ATOM 5466 N N . ILE B 1 353 ? 12.938 -13.93 -13.633 1 98.25 353 ILE B N 1
ATOM 5467 C CA . ILE B 1 353 ? 13.75 -15.094 -13.305 1 98.25 353 ILE B CA 1
ATOM 5468 C C . ILE B 1 353 ? 14.305 -15.711 -14.586 1 98.25 353 ILE B C 1
ATOM 5470 O O . ILE B 1 353 ? 13.547 -16.094 -15.484 1 98.25 353 ILE B O 1
ATOM 5474 N N . ASP B 1 354 ? 15.57 -15.836 -14.648 1 97.5 354 ASP B N 1
ATOM 5475 C CA . ASP B 1 354 ? 16.219 -16.391 -15.844 1 97.5 354 ASP B CA 1
ATOM 5476 C C . ASP B 1 354 ? 16 -17.891 -15.938 1 97.5 354 ASP B C 1
ATOM 5478 O O . ASP B 1 354 ? 16.094 -18.609 -14.938 1 97.5 354 ASP B O 1
ATOM 5482 N N . SER B 1 355 ? 15.75 -18.359 -17.172 1 97.94 355 SER B N 1
ATOM 5483 C CA . SER B 1 355 ? 15.547 -19.781 -17.391 1 97.94 355 SER B CA 1
ATOM 5484 C C . SER B 1 355 ? 16.766 -20.594 -16.953 1 97.94 355 SER B C 1
ATOM 5486 O O . SER B 1 355 ? 16.641 -21.719 -16.484 1 97.94 355 SER B O 1
ATOM 5488 N N . THR B 1 356 ? 17.969 -19.969 -17.094 1 98.38 356 THR B N 1
ATOM 5489 C CA . THR B 1 356 ? 19.203 -20.641 -16.672 1 98.38 356 THR B CA 1
ATOM 5490 C C . THR B 1 356 ? 19.203 -20.875 -15.164 1 98.38 356 THR B C 1
ATOM 5492 O O . THR B 1 356 ? 19.75 -21.859 -14.688 1 98.38 356 THR B O 1
ATOM 5495 N N . ASP B 1 357 ? 18.609 -19.938 -14.43 1 98.56 357 ASP B N 1
ATOM 5496 C CA . ASP B 1 357 ? 18.516 -20.109 -12.984 1 98.56 357 ASP B CA 1
ATOM 5497 C C . ASP B 1 357 ? 17.578 -21.25 -12.625 1 98.56 357 ASP B C 1
ATOM 5499 O O . ASP B 1 357 ? 17.781 -21.953 -11.641 1 98.56 357 ASP B O 1
ATOM 5503 N N . VAL B 1 358 ? 16.5 -21.469 -13.422 1 98.75 358 VAL B N 1
ATOM 5504 C CA . VAL B 1 358 ? 15.602 -22.594 -13.219 1 98.75 358 VAL B CA 1
ATOM 5505 C C . VAL B 1 358 ? 16.328 -23.906 -13.5 1 98.75 358 VAL B C 1
ATOM 5507 O O . VAL B 1 358 ? 16.172 -24.891 -12.773 1 98.75 358 VAL B O 1
ATOM 5510 N N . GLU B 1 359 ? 17.141 -23.922 -14.508 1 98.62 359 GLU B N 1
ATOM 5511 C CA . GLU B 1 359 ? 17.938 -25.109 -14.836 1 98.62 359 GLU B CA 1
ATOM 5512 C C . GLU B 1 359 ? 18.922 -25.438 -13.703 1 98.62 359 GLU B C 1
ATOM 5514 O O . GLU B 1 359 ? 19.047 -26.609 -13.32 1 98.62 359 GLU B O 1
ATOM 5519 N N . LYS B 1 360 ? 19.562 -24.391 -13.242 1 98.69 360 LYS B N 1
ATOM 5520 C CA . LYS B 1 360 ? 20.484 -24.609 -12.125 1 98.69 360 LYS B CA 1
ATOM 5521 C C . LYS B 1 360 ? 19.734 -25.125 -10.898 1 98.69 360 LYS B C 1
ATOM 5523 O O . LYS B 1 360 ? 20.25 -25.969 -10.172 1 98.69 360 LYS B O 1
ATOM 5528 N N . LEU B 1 361 ? 18.578 -24.594 -10.648 1 98.81 361 LEU B N 1
ATOM 5529 C CA . LEU B 1 361 ? 17.75 -25.062 -9.539 1 98.81 361 LEU B CA 1
ATOM 5530 C C . LEU B 1 361 ? 17.469 -26.562 -9.672 1 98.81 361 LEU B C 1
ATOM 5532 O O . LEU B 1 361 ? 17.562 -27.297 -8.688 1 98.81 361 LEU B O 1
ATOM 5536 N N . THR B 1 362 ? 17.047 -27.047 -10.867 1 98.69 362 THR B N 1
ATOM 5537 C CA . THR B 1 362 ? 16.766 -28.453 -11.055 1 98.69 362 THR B CA 1
ATOM 5538 C C . THR B 1 362 ? 18.016 -29.297 -10.844 1 98.69 362 THR B C 1
ATOM 5540 O O . THR B 1 362 ? 17.938 -30.406 -10.312 1 98.69 362 THR B O 1
ATOM 5543 N N . GLY B 1 363 ? 19.172 -28.781 -11.25 1 98.56 363 GLY B N 1
ATOM 5544 C CA . GLY B 1 363 ? 20.422 -29.453 -10.938 1 98.56 363 GLY B CA 1
ATOM 5545 C C . GLY B 1 363 ? 20.688 -29.562 -9.453 1 98.56 363 GLY B C 1
ATOM 5546 O O . GLY B 1 363 ? 21.172 -30.609 -8.984 1 98.56 363 GLY B O 1
ATOM 5547 N N . ALA B 1 364 ? 20.438 -28.484 -8.734 1 98.75 364 ALA B N 1
ATOM 5548 C CA . ALA B 1 364 ? 20.578 -28.5 -7.281 1 98.75 364 ALA B CA 1
ATOM 5549 C C . ALA B 1 364 ? 19.688 -29.562 -6.656 1 98.75 364 ALA B C 1
ATOM 5551 O O . ALA B 1 364 ? 20.109 -30.297 -5.762 1 98.75 364 ALA B O 1
ATOM 5552 N N . ILE B 1 365 ? 18.453 -29.656 -7.102 1 98.75 365 ILE B N 1
ATOM 5553 C CA . ILE B 1 365 ? 17.516 -30.641 -6.582 1 98.75 365 ILE B CA 1
ATOM 5554 C C . ILE B 1 365 ? 18.016 -32.062 -6.914 1 98.75 365 ILE B C 1
ATOM 5556 O O . ILE B 1 365 ? 17.938 -32.969 -6.078 1 98.75 365 ILE B O 1
ATOM 5560 N N . ASP B 1 366 ? 18.531 -32.25 -8.125 1 98.56 366 ASP B N 1
ATOM 5561 C CA . ASP B 1 366 ? 19.141 -33.531 -8.492 1 98.56 366 ASP B CA 1
ATOM 5562 C C . ASP B 1 366 ? 20.234 -33.938 -7.512 1 98.56 366 ASP B C 1
ATOM 5564 O O . ASP B 1 366 ? 20.281 -35.094 -7.066 1 98.56 366 ASP B O 1
ATOM 5568 N N . PHE B 1 367 ? 21.078 -32.969 -7.258 1 98.44 367 PHE B N 1
ATOM 5569 C CA . PHE B 1 367 ? 22.172 -33.25 -6.328 1 98.44 367 PHE B CA 1
ATOM 5570 C C . PHE B 1 367 ? 21.641 -33.719 -4.984 1 98.44 367 PHE B C 1
ATOM 5572 O O . PHE B 1 367 ? 22.172 -34.688 -4.414 1 98.44 367 PHE B O 1
ATOM 5579 N N . ILE B 1 368 ? 20.656 -33.062 -4.496 1 98.31 368 ILE B N 1
ATOM 5580 C CA . ILE B 1 368 ? 20.062 -33.375 -3.197 1 98.31 368 ILE B CA 1
ATOM 5581 C C . ILE B 1 368 ? 19.422 -34.75 -3.25 1 98.31 368 ILE B C 1
ATOM 5583 O O . ILE B 1 368 ? 19.609 -35.562 -2.342 1 98.31 368 ILE B O 1
ATOM 5587 N N . LEU B 1 369 ? 18.672 -35.062 -4.344 1 98.06 369 LEU B N 1
ATOM 5588 C CA . LEU B 1 369 ? 17.984 -36.344 -4.504 1 98.06 369 LEU B CA 1
ATOM 5589 C C . LEU B 1 369 ? 18.984 -37.469 -4.691 1 98.06 369 LEU B C 1
ATOM 5591 O O . LEU B 1 369 ? 18.891 -38.5 -4.027 1 98.06 369 LEU B O 1
ATOM 5595 N N . ASP B 1 370 ? 19.953 -37.281 -5.535 1 97.75 370 ASP B N 1
ATOM 5596 C CA . ASP B 1 370 ? 20.922 -38.312 -5.875 1 97.75 370 ASP B CA 1
ATOM 5597 C C . ASP B 1 370 ? 21.844 -38.594 -4.699 1 97.75 370 ASP B C 1
ATOM 5599 O O . ASP B 1 370 ? 22.359 -39.719 -4.562 1 97.75 370 ASP B O 1
ATOM 5603 N N . GLY B 1 371 ? 22.016 -37.594 -3.883 1 97.12 371 GLY B N 1
ATOM 5604 C CA . GLY B 1 371 ? 22.828 -37.781 -2.691 1 97.12 371 GLY B CA 1
ATOM 5605 C C . GLY B 1 371 ? 22.078 -38.406 -1.545 1 97.12 371 GLY B C 1
ATOM 5606 O O . GLY B 1 371 ? 22.672 -38.75 -0.52 1 97.12 371 GLY B O 1
ATOM 5607 N N . GLY B 1 372 ? 20.812 -38.594 -1.649 1 96.69 372 GLY B N 1
ATOM 5608 C CA . GLY B 1 372 ? 19.984 -39.188 -0.63 1 96.69 372 GLY B CA 1
ATOM 5609 C C . GLY B 1 372 ? 19.719 -38.312 0.56 1 96.69 372 GLY B C 1
ATOM 5610 O O . GLY B 1 372 ? 19.312 -38.75 1.625 1 96.69 372 GLY B O 1
ATOM 5611 N N . PHE B 1 373 ? 19.953 -37.062 0.397 1 97 373 PHE B N 1
ATOM 5612 C CA . PHE B 1 373 ? 19.922 -36.156 1.533 1 97 373 PHE B CA 1
ATOM 5613 C C . PHE B 1 373 ? 18.5 -35.875 1.991 1 97 373 PHE B C 1
ATOM 5615 O O . PHE B 1 373 ? 18.266 -35.438 3.121 1 97 373 PHE B O 1
ATOM 5622 N N . ALA B 1 374 ? 17.5 -36.125 1.079 1 97.19 374 ALA B N 1
ATOM 5623 C CA . ALA B 1 374 ? 16.109 -35.812 1.416 1 97.19 374 ALA B CA 1
ATOM 5624 C C . ALA B 1 374 ? 15.281 -37.094 1.481 1 97.19 374 ALA B C 1
ATOM 5626 O O . ALA B 1 374 ? 14.047 -37.062 1.44 1 97.19 374 ALA B O 1
ATOM 5627 N N . LYS B 1 375 ? 15.945 -38.25 1.515 1 96.38 375 LYS B N 1
ATOM 5628 C CA . LYS B 1 375 ? 15.25 -39.531 1.616 1 96.38 375 LYS B CA 1
ATOM 5629 C C . LYS B 1 375 ? 14.641 -39.719 3.004 1 96.38 375 LYS B C 1
ATOM 5631 O O . LYS B 1 375 ? 15.273 -39.375 4.012 1 96.38 375 LYS B O 1
ATOM 5636 N N . LYS B 1 376 ? 13.438 -40.219 2.988 1 94.38 376 LYS B N 1
ATOM 5637 C CA . LYS B 1 376 ? 12.789 -40.5 4.262 1 94.38 376 LYS B CA 1
ATOM 5638 C C . LYS B 1 376 ? 13.289 -41.812 4.844 1 94.38 376 LYS B C 1
ATOM 5640 O O . LYS B 1 376 ? 13.641 -42.75 4.098 1 94.38 376 LYS B O 1
#

Solvent-accessible surface area (backbone atoms only — not comparable to full-atom values): 36435 Å² total; per-residue (Å²): 128,88,80,62,75,81,73,60,72,84,28,56,38,92,64,33,51,21,17,77,55,25,8,42,46,55,72,68,28,55,46,39,38,63,71,30,45,83,70,35,49,25,40,44,60,86,35,66,60,38,21,49,50,44,42,48,35,43,52,40,51,35,59,42,52,61,56,57,90,70,44,43,61,30,37,41,64,36,13,52,65,32,45,43,53,17,36,52,57,26,58,41,79,47,22,37,22,30,42,29,37,40,65,68,30,36,48,45,47,48,48,39,53,66,36,86,84,40,45,78,47,50,74,48,66,38,58,81,32,37,65,65,75,76,63,52,47,91,82,25,42,25,37,36,36,36,36,29,27,74,65,39,13,25,32,37,82,66,56,64,33,75,82,32,80,85,31,42,33,36,33,43,18,34,56,20,50,60,22,50,84,75,58,58,85,38,38,22,31,45,28,30,26,39,14,24,28,41,26,18,38,28,28,30,25,38,25,46,30,25,55,68,44,51,49,43,21,51,53,42,67,71,47,89,66,81,60,57,73,76,41,29,49,52,54,26,45,62,24,22,79,68,25,30,53,77,63,69,55,38,54,62,33,50,38,16,34,36,47,35,43,51,50,40,53,73,50,57,22,41,66,32,20,25,52,46,5,42,51,22,32,48,53,52,50,53,49,26,68,71,33,91,55,32,33,55,53,26,70,53,69,90,31,44,30,36,29,29,43,32,39,32,44,42,87,60,47,37,38,67,51,46,41,50,37,37,40,77,66,58,34,38,53,38,58,41,50,71,90,71,73,60,53,24,37,25,39,28,25,30,48,75,51,54,42,68,32,47,50,17,44,54,47,40,50,46,52,40,57,77,66,50,74,26,54,106,127,87,80,63,75,81,72,60,73,86,28,57,38,92,62,33,51,22,17,76,56,26,8,43,46,57,70,68,27,54,45,39,38,63,71,31,45,83,70,35,48,26,40,44,60,87,35,65,60,38,20,50,48,44,41,49,35,41,52,40,49,37,58,43,53,61,56,56,90,69,44,43,60,33,38,41,66,37,14,52,65,33,46,42,51,16,36,51,58,27,59,41,78,46,21,37,22,29,45,28,38,40,65,68,30,37,48,44,48,48,48,40,53,65,36,85,83,41,43,77,49,48,76,47,67,38,59,81,32,37,65,64,75,75,63,53,46,92,82,26,41,25,36,34,36,36,36,28,29,76,63,38,13,24,31,37,82,67,57,63,32,77,83,32,80,85,33,44,32,35,33,43,18,34,58,20,50,59,23,49,85,72,56,59,86,38,39,22,32,46,26,29,27,40,13,26,27,42,26,18,37,28,26,31,24,38,27,44,29,26,54,68,44,53,49,44,20,49,53,42,67,71,46,89,66,80,60,57,74,76,41,30,50,53,53,26,45,60,25,23,79,67,25,29,53,77,61,69,53,38,54,62,32,50,38,17,34,34,46,36,44,50,50,39,52,74,51,57,23,40,66,32,20,27,53,47,6,43,52,22,32,48,52,51,50,54,49,25,68,71,34,92,55,33,33,56,52,26,71,54,70,91,30,44,30,36,29,29,44,32,36,32,45,42,86,60,45,36,37,67,50,48,40,50,37,36,40,76,64,59,33,37,52,37,56,43,49,70,90,72,73,60,53,25,37,25,39,28,25,30,47,77,50,53,44,68,33,47,48,16,44,54,48,40,52,46,53,40,58,77,67,50,73,25,54,105

Radius of gyration: 26.53 Å; Cα contacts (8 Å, |Δi|>4): 1790; chains: 2; bounding box: 57×85×59 Å

Nearest PDB structures (foldseek):
  3vom-assembly1_B  TM=9.937E-01  e=6.830E-59  Mycobacterium tuberculosis
  2fyf-assembly1_B  TM=9.938E-01  e=2.826E-56  Mycobacterium tuberculosis H37Rv
  3ffr-assembly1_A-2  TM=9.160E-01  e=2.312E-26  Cytophaga hutchinsonii ATCC 33406
  3kgw-assembly1_A  TM=7.891E-01  e=3.311E-22  Mus musculus
  4i8a-assembly2_D  TM=7.943E-01  e=6.735E-21  Homo sapiens

Foldseek 3Di:
DPDFDAFDPLLAFPAQFFAQFLGAFDPVLVVLCVVCVPPAPPDDCLDCNVLVLLVLLFVLLCLLQVFDPQKGKFKAWDFVLLQLLLCLQFQWDAEEEFWDAADPSVSSLVSNCPNPRYDNYHYDYDYHLETDADAADPPGQEYEYEQAHSQRQFGYALAAHPPNPNHAYAYECQQPPLAHDHNCVSGQWYKHFCSHLLVFDGTMMMITHHNVRLVSRVVSVPDPGDDDPNSRVPLRVVQSVSSGYNDDDDSSRSSSSSSSSVVCSVQVRSVRNNVQLQLLQCLQQVLQVVDPQKHWSNPPPVGGHSFKTKIAGDPQFQLVQLQVSSVVNNNDNQDHNVVVVGSITMGGRHSVRGSSSSNSNSVSSVVCVVVCVGGD/DPDFDAFDPLLAFPAQFFAQFLGAFDVVLVVLCVVCVPPAPPDDCLDCNVLVLLVLLFVLLCLLQVFDPQKGKFKAWDFVLLQLLLCLQFQWDAEEEFWDAADPSVSSLVSNCPPPRHDNYHYDYDYHLETDADAADPPGQEYEYEQAHSQRQFGYALAAHPPNPNHAYAYECQQPPLQHDHNCVSGQWYKYACSHLLVFDGTMMMITHHNVRLVSRVVSVPDPGDDDPNSRVPLRVVQSVSSGYNDDDDSSRSSSSSSSSVVCSVQVRSVRNNVQLQLLQCLQQVLQVVDPQKHWSNPPPVGGHSFKTKIAGDPQFQLVQLQVSSVVNNNDNQDHNVVVVGSITMGGRHSVRGSSSSNSNSVSSVVCVVVCVGGD

pLDDT: mean 97.5, std 4.53, range [36.59, 98.94]

Sequence (752 aa):
MTDFPTLPSEFIPGDGRFGCGPSKVRPEQIQAIVDGSASVIGTSHRQPAVKNVVGSIREGLSDLFSLPEGYEIILSLGGATAFWDAATFGLIEKKSGHLSFGEFSSKFAKASKLAPWLYEPEIVTAETGDAPAPQAFEGADVIAWAHNETSTGAMVPVLRPEGSEGSLVAIDATSGAGGLPVDIKNSDVYYFSPQKCFASDGGLWLAAMSPAALERIEKINASDRFIPEFLNLQTAVDNSLKNQTYNTPAVATLLMLDNQVKWMNSNGGLDGMVARTTASSSALYNWAEAREEASPYVADAAKRSLVVGTIDFDDSIDAAVIAKILRANGILDTEPYRKLGRNQLRIGMFPAIDSTDVEKLTGAIDFILDGGFAKKMTDFPTLPSEFIPGDGRFGCGPSKVRPEQIQAIVDGSASVIGTSHRQPAVKNVVGSIREGLSDLFSLPEGYEIILSLGGATAFWDAATFGLIEKKSGHLSFGEFSSKFAKASKLAPWLYEPEIVTAETGDAPAPQAFEGADVIAWAHNETSTGAMVPVLRPEGSEGSLVAIDATSGAGGLPVDIKNSDVYYFSPQKCFASDGGLWLAAMSPAALERIEKINASDRFIPEFLNLQTAVDNSLKNQTYNTPAVATLLMLDNQVKWMNSNGGLDGMVARTTASSSALYNWAEAREEASPYVADAAKRSLVVGTIDFDDSIDAAVIAKILRANGILDTEPYRKLGRNQLRIGMFPAIDSTDVEKLTGAIDFILDGGFAKK

Organism: Corynebacterium glutamicum (strain R) (NCBI:txid340322)

Secondary structure (DSSP, 8-state):
---PPPPPGGGS-SS-B--SSS-PPPHHHHHHHHHTTTTTTTS-TTSHHHHHHHHHHHHHHHHHTTPPTT-EEEEEESHHHHHHHHHHHHT-SS-EEEEE-SHHHHHHHHHHHH-TTSPPPEEEE--TT--PPP---TT-SEEEEESEETTTTEE----PPTT-TT-EEEEE-TTTTTTS---GGG-SEEEE-TTSTT---SSEEEEEE-HHHHHHHHHHHTSS----GGG-HHHHHHHHTTT--SS---HHHHHHHHHHHHHHHHTTHHHHHHHHHHHHHHHHHHHHHH-TTEEESS--GGGB-SSEEEEEE-TTB-HHHHHHHHHHTT-B-----GGG--SEEEEE--TTS-HHHHHHHHHHHHHHHHTTTTB-/---PPPPPGGGS-SS-B--SSS-PPPHHHHHHHHHTTTTTTTS-TTSHHHHHHHHHHHHHHHHHTTPPTT-EEEEEESHHHHHHHHHHHHT-SS-EEEEE-SHHHHHHHHHHHH-TTSPPPEEEE--TT--PPP---TT-SEEEEESEETTTTEE----PPTT-TT-EEEEE-TTTTTTS---GGG-SEEEE-TTSTT---SSEEEEEE-HHHHHHHHHHHTSS----GGG-HHHHHHHHTTT--SS---HHHHHHHHHHHHHHHHTTHHHHHHHHHHHHHHHHHHHHHH-TTEEESS-SGGGB-SSEEEEEE-TTB-HHHHHHHHHHTT-B-----GGG--SEEEEE--TTS-HHHHHHHHHHHHHHHHTTTTB-

InterPro domains:
  IPR000192 Aminotransferase class V domain [PF00266] (138-331)
  IPR006272 Phosphoserine aminotransferase, Mycobacterial-type [TIGR01366] (12-371)
  IPR015421 Pyridoxal phosphate-dependent transferase, major domain [G3DSA:3.40.640.10] (26-268)
  IPR015422 Pyridoxal phosphate-dependent transferase, small domain [G3DSA:3.90.1150.10] (20-361)
  IPR015424 Pyridoxal phosphate-dependent transferase [SSF53383] (17-369)
  IPR022278 Phosphoserine aminotransferase [MF_00160] (6-372)
  IPR022278 Phosphoserine aminotransferase [PIRSF000525] (9-366)